Protein AF-0000000086649959 (afdb_homodimer)

InterPro domains:
  IPR006357 HAD-superfamily hydrolase, subfamily IIA [PF13344] (25-125)
  IPR006357 HAD-superfamily hydrolase, subfamily IIA [PIRSF000915] (4-299)
  IPR006357 HAD-superfamily hydrolase, subfamily IIA [TIGR01460] (25-270)
  IPR023214 HAD superfamily [G3DSA:3.40.50.1000] (24-292)
  IPR023214 HAD superfamily [G3DSA:3.40.50.1000] (90-221)
  IPR036412 HAD-like superfamily [SSF56784] (22-296)

Structure (mmCIF, N/CA/C/O backbone):
data_AF-0000000086649959-model_v1
#
loop_
_entity.id
_entity.type
_entity.pdbx_description
1 polymer 'Phosphoglycolate phosphatase'
#
loop_
_atom_site.group_PDB
_atom_site.id
_atom_site.type_symbol
_atom_site.label_atom_id
_atom_site.label_alt_id
_atom_site.label_comp_id
_atom_site.label_asym_id
_atom_site.label_entity_id
_atom_site.label_seq_id
_atom_site.pdbx_PDB_ins_code
_atom_site.Cartn_x
_atom_site.Cartn_y
_atom_site.Cartn_z
_atom_site.occupancy
_atom_site.B_iso_or_equiv
_atom_site.auth_seq_id
_atom_site.auth_comp_id
_atom_site.auth_asym_id
_atom_site.auth_atom_id
_atom_site.pdbx_PDB_model_num
ATOM 1 N N . MET A 1 1 ? -1.446 37.938 -13.5 1 48.41 1 MET A N 1
ATOM 2 C CA . MET A 1 1 ? -1.428 37.344 -12.172 1 48.41 1 MET A CA 1
ATOM 3 C C . MET A 1 1 ? -0.422 38.031 -11.273 1 48.41 1 MET A C 1
ATOM 5 O O . MET A 1 1 ? 0.655 38.438 -11.719 1 48.41 1 MET A O 1
ATOM 9 N N . PRO A 1 2 ? -0.946 38.562 -10.164 1 64.19 2 PRO A N 1
ATOM 10 C CA . PRO A 1 2 ? 0.058 39.344 -9.445 1 64.19 2 PRO A CA 1
ATOM 11 C C . PRO A 1 2 ? 1.347 38.562 -9.188 1 64.19 2 PRO A C 1
ATOM 13 O O . PRO A 1 2 ? 1.31 37.344 -9 1 64.19 2 PRO A O 1
ATOM 16 N N . GLU A 1 3 ? 2.41 39.094 -9.5 1 86.12 3 GLU A N 1
ATOM 17 C CA . GLU A 1 3 ? 3.762 38.562 -9.344 1 86.12 3 GLU A CA 1
ATOM 18 C C . GLU A 1 3 ? 4.086 38.281 -7.875 1 86.12 3 GLU A C 1
ATOM 20 O O . GLU A 1 3 ? 3.746 39.094 -7.004 1 86.12 3 GLU A O 1
ATOM 25 N N . THR A 1 4 ? 4.539 37.125 -7.531 1 95.19 4 THR A N 1
ATOM 26 C CA . THR A 1 4 ? 5 36.75 -6.191 1 95.19 4 THR A CA 1
ATOM 27 C C . THR A 1 4 ? 6.055 37.75 -5.707 1 95.19 4 THR A C 1
ATOM 29 O O . THR A 1 4 ? 6.984 38.094 -6.445 1 95.19 4 THR A O 1
ATOM 32 N N . LYS A 1 5 ? 5.918 38.312 -4.57 1 96.25 5 LYS A N 1
ATOM 33 C CA . LYS A 1 5 ? 6.875 39.25 -3.99 1 96.25 5 LYS A CA 1
ATOM 34 C C . LYS A 1 5 ? 7.906 38.531 -3.133 1 96.25 5 LYS A C 1
ATOM 36 O O . LYS A 1 5 ? 7.559 37.906 -2.133 1 96.25 5 LYS A O 1
ATOM 41 N N . ASP A 1 6 ? 9.094 38.625 -3.574 1 96.75 6 ASP A N 1
ATOM 42 C CA . ASP A 1 6 ? 10.203 38.188 -2.736 1 96.75 6 ASP A CA 1
ATOM 43 C C . ASP A 1 6 ? 10.531 39.25 -1.665 1 96.75 6 ASP A C 1
ATOM 45 O O . ASP A 1 6 ? 11.047 40.312 -1.973 1 96.75 6 ASP A O 1
ATOM 49 N N . LEU A 1 7 ? 10.289 38.844 -0.408 1 96.38 7 LEU A N 1
ATOM 50 C CA . LEU A 1 7 ? 10.359 39.844 0.659 1 96.38 7 LEU A CA 1
ATOM 51 C C . LEU A 1 7 ? 11.797 40.281 0.897 1 96.38 7 LEU A C 1
ATOM 53 O O . LEU A 1 7 ? 12.047 41.281 1.59 1 96.38 7 LEU A O 1
ATOM 57 N N . ARG A 1 8 ? 12.781 39.656 0.326 1 93.62 8 ARG A N 1
ATOM 58 C CA . ARG A 1 8 ? 14.18 40.062 0.401 1 93.62 8 ARG A CA 1
ATOM 59 C C . ARG A 1 8 ? 14.422 41.312 -0.436 1 93.62 8 ARG A C 1
ATOM 61 O O . ARG A 1 8 ? 15.391 42.031 -0.204 1 93.62 8 ARG A O 1
ATOM 68 N N . ASN A 1 9 ? 13.461 41.469 -1.362 1 94.06 9 ASN A N 1
ATOM 69 C CA . ASN A 1 9 ? 13.727 42.5 -2.387 1 94.06 9 ASN A CA 1
ATOM 70 C C . ASN A 1 9 ? 12.695 43.594 -2.355 1 94.06 9 ASN A C 1
ATOM 72 O O . ASN A 1 9 ? 12.453 44.25 -3.371 1 94.06 9 ASN A O 1
ATOM 76 N N . VAL A 1 10 ? 12.062 43.781 -1.342 1 93.5 10 VAL A N 1
ATOM 77 C CA . VAL A 1 10 ? 11.047 44.844 -1.274 1 93.5 10 VAL A CA 1
ATOM 78 C C . VAL A 1 10 ? 11.484 45.938 -0.296 1 93.5 10 VAL A C 1
ATOM 80 O O . VAL A 1 10 ? 12.352 45.688 0.55 1 93.5 10 VAL A O 1
ATOM 83 N N . ASN A 1 11 ? 10.945 47.125 -0.47 1 93.38 11 ASN A N 1
ATOM 84 C CA . ASN A 1 11 ? 11.312 48.219 0.406 1 93.38 11 ASN A CA 1
ATOM 85 C C . ASN A 1 11 ? 10.508 48.188 1.701 1 93.38 11 ASN A C 1
ATOM 87 O O . ASN A 1 11 ? 9.641 47.344 1.887 1 93.38 11 ASN A O 1
ATOM 91 N N . GLU A 1 12 ? 10.797 49.062 2.566 1 94.31 12 GLU A N 1
ATOM 92 C CA . GLU A 1 12 ? 10.195 49.094 3.896 1 94.31 12 GLU A CA 1
ATOM 93 C C . GLU A 1 12 ? 8.688 49.312 3.811 1 94.31 12 GLU A C 1
ATOM 95 O O . GLU A 1 12 ? 7.926 48.75 4.602 1 94.31 12 GLU A O 1
ATOM 100 N N . GLU A 1 13 ? 8.289 50.094 2.889 1 95.12 13 GLU A N 1
ATOM 101 C CA . GLU A 1 13 ? 6.867 50.375 2.717 1 95.12 13 GLU A CA 1
ATOM 102 C C . GLU A 1 13 ? 6.098 49.125 2.361 1 95.12 13 GLU A C 1
ATOM 104 O O . GLU A 1 13 ? 4.992 48.906 2.859 1 95.12 13 GLU A O 1
ATOM 109 N N . GLU A 1 14 ? 6.699 48.312 1.571 1 94.94 14 GLU A N 1
ATOM 110 C CA . GLU A 1 14 ? 6.074 47.062 1.162 1 94.94 14 GLU A CA 1
ATOM 111 C C . GLU A 1 14 ? 6.008 46.062 2.324 1 94.94 14 GLU A C 1
ATOM 113 O O . GLU A 1 14 ? 5.055 45.312 2.434 1 94.94 14 GLU A O 1
ATOM 118 N N . ILE A 1 15 ? 6.996 46.094 3.139 1 96.31 15 ILE A N 1
ATOM 119 C CA . ILE A 1 15 ? 7 45.219 4.312 1 96.31 15 ILE A CA 1
ATOM 120 C C . ILE A 1 15 ? 5.883 45.656 5.27 1 96.31 15 ILE A C 1
ATOM 122 O O . ILE A 1 15 ? 5.199 44.812 5.844 1 96.31 15 ILE A O 1
ATOM 126 N N . ARG A 1 16 ? 5.734 46.938 5.426 1 95.88 16 ARG A N 1
ATOM 127 C CA . ARG A 1 16 ? 4.656 47.438 6.273 1 95.88 16 ARG A CA 1
ATOM 128 C C . ARG A 1 16 ? 3.295 47.031 5.723 1 95.88 16 ARG A C 1
ATOM 130 O O . ARG A 1 16 ? 2.396 46.656 6.48 1 95.88 16 ARG A O 1
ATOM 137 N N . ARG A 1 17 ? 3.193 47.156 4.438 1 96.38 17 ARG A N 1
ATOM 138 C CA . ARG A 1 17 ? 1.955 46.75 3.791 1 96.38 17 ARG A CA 1
ATOM 139 C C . ARG A 1 17 ? 1.694 45.25 4.016 1 96.38 17 ARG A C 1
ATOM 141 O O . ARG A 1 17 ? 0.553 44.844 4.238 1 96.38 17 ARG A O 1
ATOM 148 N N . PHE A 1 18 ? 2.74 44.531 3.869 1 97.12 18 PHE A N 1
ATOM 149 C CA . PHE A 1 18 ? 2.668 43.094 4.141 1 97.12 18 PHE A CA 1
ATOM 150 C C . PHE A 1 18 ? 2.152 42.844 5.555 1 97.12 18 PHE A C 1
ATOM 152 O O . PHE A 1 18 ? 1.159 42.125 5.738 1 97.12 18 PHE A O 1
ATOM 159 N N . LEU A 1 19 ? 2.709 43.438 6.5 1 97.44 19 LEU A N 1
ATOM 160 C CA . LEU A 1 19 ? 2.357 43.219 7.898 1 97.44 19 LEU A CA 1
ATOM 161 C C . LEU A 1 19 ? 0.923 43.688 8.172 1 97.44 19 LEU A C 1
ATOM 163 O O . LEU A 1 19 ? 0.234 43.062 9 1 97.44 19 LEU A O 1
ATOM 167 N N . ASP A 1 20 ? 0.51 44.656 7.422 1 97.38 20 ASP A N 1
ATOM 168 C CA . ASP A 1 20 ? -0.813 45.219 7.656 1 97.38 20 ASP A CA 1
ATOM 169 C C . ASP A 1 20 ? -1.894 44.406 6.934 1 97.38 20 ASP A C 1
ATOM 171 O O . ASP A 1 20 ? -3.084 44.594 7.195 1 97.38 20 ASP A O 1
ATOM 175 N N . SER A 1 21 ? -1.476 43.531 6.16 1 97.69 21 SER A N 1
ATOM 176 C CA . SER A 1 21 ? -2.42 42.906 5.234 1 97.69 21 SER A CA 1
ATOM 177 C C . SER A 1 21 ? -3.096 41.688 5.852 1 97.69 21 SER A C 1
ATOM 179 O O . SER A 1 21 ? -4.051 41.156 5.289 1 97.69 21 SER A O 1
ATOM 181 N N . PHE A 1 22 ? -2.713 41.25 7.016 1 98.31 22 PHE A N 1
ATOM 182 C CA . PHE A 1 22 ? -3.33 40.094 7.629 1 98.31 22 PHE A CA 1
ATOM 183 C C . PHE A 1 22 ? -3.398 40.25 9.141 1 98.31 22 PHE A C 1
ATOM 185 O O . PHE A 1 22 ? -2.627 41 9.727 1 98.31 22 PHE A O 1
ATOM 192 N N . ASP A 1 23 ? -4.309 39.438 9.773 1 98.38 23 ASP A N 1
ATOM 193 C CA . ASP A 1 23 ? -4.48 39.438 11.227 1 98.38 23 ASP A CA 1
ATOM 194 C C . ASP A 1 23 ? -4.215 38.031 11.797 1 98.38 23 ASP A C 1
ATOM 196 O O . ASP A 1 23 ? -3.861 37.906 12.969 1 98.38 23 ASP A O 1
ATOM 200 N N . ILE A 1 24 ? -4.414 37 11 1 98.56 24 ILE A N 1
ATOM 201 C CA . ILE A 1 24 ? -4.246 35.625 11.391 1 98.56 24 ILE A CA 1
ATOM 202 C C . ILE A 1 24 ? -3.139 34.969 10.555 1 98.56 24 ILE A C 1
ATOM 204 O O . ILE A 1 24 ? -3.072 35.188 9.344 1 98.56 24 ILE A O 1
ATOM 208 N N . VAL A 1 25 ? -2.23 34.312 11.211 1 98.75 25 VAL A N 1
ATOM 209 C CA . VAL A 1 25 ? -1.172 33.562 10.555 1 98.75 25 VAL A CA 1
ATOM 210 C C . VAL A 1 25 ? -1.365 32.062 10.812 1 98.75 25 VAL A C 1
ATOM 212 O O . VAL A 1 25 ? -1.468 31.641 11.961 1 98.75 25 VAL A O 1
ATOM 215 N N . LEU A 1 26 ? -1.526 31.297 9.766 1 98.75 26 LEU A N 1
ATOM 216 C CA . LEU A 1 26 ? -1.537 29.844 9.805 1 98.75 26 LEU A CA 1
ATOM 217 C C . LEU A 1 26 ? -0.271 29.281 9.18 1 98.75 26 LEU A C 1
ATOM 219 O O . LEU A 1 26 ? 0.019 29.531 8.008 1 98.75 26 LEU A O 1
ATOM 223 N N . SER A 1 27 ? 0.429 28.547 9.938 1 98.38 27 SER A N 1
ATOM 224 C CA . SER A 1 27 ? 1.716 28.047 9.453 1 98.38 27 SER A CA 1
ATOM 225 C C . SER A 1 27 ? 1.76 26.531 9.461 1 98.38 27 SER A C 1
ATOM 227 O O . SER A 1 27 ? 1.365 25.891 10.445 1 98.38 27 SER A O 1
ATOM 229 N N . ASP A 1 28 ? 2.242 26 8.375 1 97 28 ASP A N 1
ATOM 230 C CA . ASP A 1 28 ? 2.734 24.625 8.422 1 97 28 ASP A CA 1
ATOM 231 C C . ASP A 1 28 ? 3.92 24.5 9.375 1 97 28 ASP A C 1
ATOM 233 O O . ASP A 1 28 ? 4.48 25.5 9.82 1 97 28 ASP A O 1
ATOM 237 N N . CYS A 1 29 ? 4.246 23.25 9.727 1 94.56 29 CYS A N 1
ATOM 238 C CA . CYS A 1 29 ? 5.344 23.031 10.656 1 94.56 29 CYS A CA 1
ATOM 239 C C . CYS A 1 29 ? 6.535 22.391 9.953 1 94.56 29 CYS A C 1
ATOM 241 O O . CYS A 1 29 ? 7.586 23.016 9.805 1 94.56 29 CYS A O 1
ATOM 243 N N . ASP A 1 30 ? 6.348 21.203 9.469 1 90.31 30 ASP A N 1
ATOM 244 C CA . ASP A 1 30 ? 7.43 20.453 8.836 1 90.31 30 ASP A CA 1
ATOM 245 C C . ASP A 1 30 ? 7.855 21.094 7.523 1 90.31 30 ASP A C 1
ATOM 247 O O . ASP A 1 30 ? 7.039 21.281 6.617 1 90.31 30 ASP A O 1
ATOM 251 N N . GLY A 1 31 ? 9.117 21.5 7.488 1 90.12 31 GLY A N 1
ATOM 252 C CA . GLY A 1 31 ? 9.633 22.156 6.301 1 90.12 31 GLY A CA 1
ATOM 253 C C . GLY A 1 31 ? 9.562 23.672 6.375 1 90.12 31 GLY A C 1
ATOM 254 O O . GLY A 1 31 ? 10.125 24.375 5.527 1 90.12 31 GLY A O 1
ATOM 255 N N . VAL A 1 32 ? 8.891 24.141 7.43 1 94.38 32 VAL A N 1
ATOM 256 C CA . VAL A 1 32 ? 8.766 25.578 7.625 1 94.38 32 VAL A CA 1
ATOM 257 C C . VAL A 1 32 ? 9.453 26 8.922 1 94.38 32 VAL A C 1
ATOM 259 O O . VAL A 1 32 ? 10.289 26.906 8.93 1 94.38 32 VAL A O 1
ATOM 262 N N . LEU A 1 33 ? 9.172 25.234 9.953 1 94.31 33 LEU A N 1
ATOM 263 C CA . LEU A 1 33 ? 9.695 25.562 11.273 1 94.31 33 LEU A CA 1
ATOM 264 C C . LEU A 1 33 ? 10.828 24.609 11.656 1 94.31 33 LEU A C 1
ATOM 266 O O . LEU A 1 33 ? 11.758 25 12.375 1 94.31 33 LEU A O 1
ATOM 270 N N . TRP A 1 34 ? 10.688 23.406 11.211 1 89.12 34 TRP A N 1
ATOM 271 C CA . TRP A 1 34 ? 11.695 22.391 11.508 1 89.12 34 TRP A CA 1
ATOM 272 C C . TRP A 1 34 ? 11.695 21.297 10.438 1 89.12 34 TRP A C 1
ATOM 274 O O . TRP A 1 34 ? 10.773 21.219 9.625 1 89.12 34 TRP A O 1
ATOM 284 N N . HIS A 1 35 ? 12.82 20.609 10.445 1 81.5 35 HIS A N 1
ATOM 285 C CA . HIS A 1 35 ? 12.906 19.312 9.789 1 81.5 35 HIS A CA 1
ATOM 286 C C . HIS A 1 35 ? 12.875 18.172 10.805 1 81.5 35 HIS A C 1
ATOM 288 O O . HIS A 1 35 ? 13.789 18.031 11.617 1 81.5 35 HIS A O 1
ATOM 294 N N . ILE A 1 36 ? 11.828 17.297 10.758 1 70.44 36 ILE A N 1
ATOM 295 C CA . ILE A 1 36 ? 11.547 16.172 11.625 1 70.44 36 ILE A CA 1
ATOM 296 C C . ILE A 1 36 ? 12.312 16.312 12.938 1 70.44 36 ILE A C 1
ATOM 298 O O . ILE A 1 36 ? 11.719 16.375 14.008 1 70.44 36 ILE A O 1
ATOM 302 N N . ASP A 1 37 ? 13.75 16.531 12.93 1 69.06 37 ASP A N 1
ATOM 303 C CA . ASP A 1 37 ? 14.469 16.438 14.195 1 69.06 37 ASP A CA 1
ATOM 304 C C . ASP A 1 37 ? 15.25 17.719 14.477 1 69.06 37 ASP A C 1
ATOM 306 O O . ASP A 1 37 ? 15.898 17.844 15.523 1 69.06 37 ASP A O 1
ATOM 310 N N . SER A 1 38 ? 15.117 18.703 13.578 1 79.44 38 SER A N 1
ATOM 311 C CA . SER A 1 38 ? 15.945 19.875 13.773 1 79.44 38 SER A CA 1
ATOM 312 C C . SER A 1 38 ? 15.18 21.156 13.453 1 79.44 38 SER A C 1
ATOM 314 O O . SER A 1 38 ? 14.469 21.234 12.445 1 79.44 38 SER A O 1
ATOM 316 N N . PRO A 1 39 ? 15.422 22.094 14.195 1 86.75 39 PRO A N 1
ATOM 317 C CA . PRO A 1 39 ? 14.766 23.375 13.914 1 86.75 39 PRO A CA 1
ATOM 318 C C . PRO A 1 39 ? 15.344 24.078 12.688 1 86.75 39 PRO A C 1
ATOM 320 O O . PRO A 1 39 ? 16.516 23.891 12.367 1 86.75 39 PRO A O 1
ATOM 323 N N . ILE A 1 40 ? 14.547 24.703 11.969 1 90.25 40 ILE A N 1
ATOM 324 C CA . ILE A 1 40 ? 15 25.609 10.906 1 90.25 40 ILE A CA 1
ATOM 325 C C . ILE A 1 40 ? 15.352 26.969 11.5 1 90.25 40 ILE A C 1
ATOM 327 O O . ILE A 1 40 ? 14.539 27.578 12.203 1 90.25 40 ILE A O 1
ATOM 331 N N . GLU A 1 41 ? 16.469 27.438 11.164 1 92.5 41 GLU A N 1
ATOM 332 C CA . GLU A 1 41 ? 17.047 28.609 11.82 1 92.5 41 GLU A CA 1
ATOM 333 C C . GLU A 1 41 ? 16.109 29.812 11.758 1 92.5 41 GLU A C 1
ATOM 335 O O . GLU A 1 41 ? 15.617 30.156 10.68 1 92.5 41 GLU A O 1
ATOM 340 N N . ASN A 1 42 ? 15.734 30.391 12.93 1 94.94 42 ASN A N 1
ATOM 341 C CA . ASN A 1 42 ? 15.047 31.656 13.133 1 94.94 42 ASN A CA 1
ATOM 342 C C . ASN A 1 42 ? 13.586 31.578 12.695 1 94.94 42 ASN A C 1
ATOM 344 O O . ASN A 1 42 ? 12.883 32.594 12.664 1 94.94 42 ASN A O 1
ATOM 348 N N . SER A 1 43 ? 13.102 30.422 12.352 1 96.12 43 SER A N 1
ATOM 349 C CA . SER A 1 43 ? 11.742 30.297 11.844 1 96.12 43 SER A CA 1
ATOM 350 C C . SER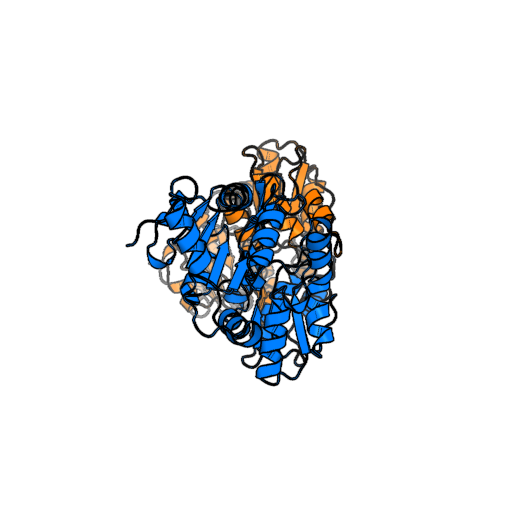 A 1 43 ? 10.711 30.484 12.953 1 96.12 43 SER A C 1
ATOM 352 O O . SER A 1 43 ? 9.742 31.219 12.797 1 96.12 43 SER A O 1
ATOM 354 N N . ILE A 1 44 ? 10.961 29.844 14.078 1 96.38 44 ILE A N 1
ATOM 355 C CA . ILE A 1 44 ? 10.039 29.969 15.195 1 96.38 44 ILE A CA 1
ATOM 356 C C . ILE A 1 44 ? 10.125 31.391 15.766 1 96.38 44 ILE A C 1
ATOM 358 O O . ILE A 1 44 ? 9.102 31.984 16.125 1 96.38 44 ILE A O 1
ATOM 362 N N . GLU A 1 45 ? 11.312 31.938 15.766 1 95.5 45 GLU A N 1
ATOM 363 C CA . GLU A 1 45 ? 11.516 33.312 16.203 1 95.5 45 GLU A CA 1
ATOM 364 C C . GLU A 1 45 ? 10.75 34.281 15.305 1 95.5 45 GLU A C 1
ATOM 366 O O . GLU A 1 45 ? 10.227 35.281 15.781 1 95.5 45 GLU A O 1
ATOM 371 N N . ALA A 1 46 ? 10.75 34 14.078 1 96.94 46 ALA A N 1
ATOM 372 C CA . ALA A 1 46 ? 10 34.812 13.141 1 96.94 46 ALA A CA 1
ATOM 373 C C . ALA A 1 46 ? 8.508 34.812 13.461 1 96.94 46 ALA A C 1
ATOM 375 O O . ALA A 1 46 ? 7.848 35.844 13.414 1 96.94 46 ALA A O 1
ATOM 376 N N . LEU A 1 47 ? 7.934 33.656 13.797 1 97.06 47 LEU A N 1
ATOM 377 C CA . LEU A 1 47 ? 6.535 33.562 14.203 1 97.06 47 LEU A CA 1
ATOM 378 C C . LEU A 1 47 ? 6.285 34.344 15.492 1 97.06 47 LEU A C 1
ATOM 380 O O . LEU A 1 47 ? 5.254 35 15.633 1 97.06 47 LEU A O 1
ATOM 384 N N . THR A 1 48 ? 7.25 34.188 16.344 1 96.06 48 THR A N 1
ATOM 385 C CA . THR A 1 48 ? 7.152 34.906 17.625 1 96.06 48 THR A CA 1
ATOM 386 C C . THR A 1 48 ? 7.109 36.438 17.391 1 96.06 48 THR A C 1
ATOM 388 O O . THR A 1 48 ? 6.352 37.125 18.047 1 96.06 48 THR A O 1
ATOM 391 N N . LYS A 1 49 ? 7.953 36.844 16.531 1 95.94 49 LYS A N 1
ATOM 392 C CA . LYS A 1 49 ? 7.969 38.25 16.172 1 95.94 49 LYS A CA 1
ATOM 393 C C . LYS A 1 49 ? 6.621 38.688 15.609 1 95.94 49 LYS A C 1
ATOM 395 O O . LYS A 1 49 ? 6.113 39.75 15.961 1 95.94 49 LYS A O 1
ATOM 400 N N . LEU A 1 50 ? 6.016 37.906 14.75 1 96.88 50 LEU A N 1
ATOM 401 C CA . LEU A 1 50 ? 4.695 38.219 14.211 1 96.88 50 LEU A CA 1
ATOM 402 C C . LEU A 1 50 ? 3.656 38.281 15.328 1 96.88 50 LEU A C 1
ATOM 404 O O . LEU A 1 50 ? 2.777 39.125 15.32 1 96.88 50 LEU A O 1
ATOM 408 N N . GLN A 1 51 ? 3.787 37.312 16.203 1 95.62 51 GLN A N 1
ATOM 409 C CA . GLN A 1 51 ? 2.902 37.312 17.359 1 95.62 51 GLN A CA 1
ATOM 410 C C . GLN A 1 51 ? 3.031 38.625 18.141 1 95.62 51 GLN A C 1
ATOM 412 O O . GLN A 1 51 ? 2.033 39.188 18.609 1 95.62 51 GLN A O 1
ATOM 417 N N . SER A 1 52 ? 4.234 39.125 18.328 1 94.25 52 SER A N 1
ATOM 418 C CA . SER A 1 52 ? 4.488 40.344 19.062 1 94.25 52 SER A CA 1
ATOM 419 C C . SER A 1 52 ? 3.879 41.562 18.344 1 94.25 52 SER A C 1
ATOM 421 O O . SER A 1 52 ? 3.631 42.594 18.969 1 94.25 52 SER A O 1
ATOM 423 N N . PHE A 1 53 ? 3.656 41.438 17.078 1 95.62 53 PHE A N 1
ATOM 424 C CA . PHE A 1 53 ? 3.014 42.5 16.312 1 95.62 53 PHE A CA 1
ATOM 425 C C . PHE A 1 53 ? 1.497 42.406 16.391 1 95.62 53 PHE A C 1
ATOM 427 O O . PHE A 1 53 ? 0.776 43.094 15.688 1 95.62 53 PHE A O 1
ATOM 434 N N . GLY A 1 54 ? 1.036 41.438 17.188 1 95.69 54 GLY A N 1
ATOM 435 C CA . GLY A 1 54 ? -0.392 41.312 17.438 1 95.69 54 GLY A CA 1
ATOM 436 C C . GLY A 1 54 ? -1.08 40.312 16.547 1 95.69 54 GLY A C 1
ATOM 437 O O . GLY A 1 54 ? -2.309 40.188 16.562 1 95.69 54 GLY A O 1
ATOM 438 N N . LYS A 1 55 ? -0.361 39.562 15.75 1 97.56 55 LYS A N 1
ATOM 439 C CA . LYS A 1 55 ? -0.968 38.562 14.875 1 97.56 55 LYS A CA 1
ATOM 440 C C . LYS A 1 55 ? -1.395 37.344 15.672 1 97.56 55 LYS A C 1
ATOM 442 O O . LYS A 1 55 ? -0.692 36.906 16.594 1 97.56 55 LYS A O 1
ATOM 447 N N . LYS A 1 56 ? -2.521 36.781 15.375 1 97.5 56 LYS A N 1
ATOM 448 C CA . LYS A 1 56 ? -2.938 35.469 15.922 1 97.5 56 LYS A CA 1
ATOM 449 C C . LYS A 1 56 ? -2.271 34.312 15.18 1 97.5 56 LYS A C 1
ATOM 451 O O . LYS A 1 56 ? -2.428 34.188 13.961 1 97.5 56 LYS A O 1
ATOM 456 N N . ILE A 1 57 ? -1.575 33.469 15.945 1 98 57 ILE A N 1
ATOM 457 C CA . ILE A 1 57 ? -0.764 32.438 15.32 1 98 57 ILE A CA 1
ATOM 458 C C . ILE A 1 57 ? -1.43 31.078 15.523 1 98 57 ILE A C 1
ATOM 460 O O . ILE A 1 57 ? -1.814 30.719 16.641 1 98 57 ILE A O 1
ATOM 464 N N . PHE A 1 58 ? -1.6 30.297 14.453 1 98.38 58 PHE A N 1
ATOM 465 C CA . PHE A 1 58 ? -2.037 28.906 14.477 1 98.38 58 PHE A CA 1
ATOM 466 C C . PHE A 1 58 ? -1.076 28.016 13.695 1 98.38 58 PHE A C 1
ATOM 468 O O . PHE A 1 58 ? -0.5 28.453 12.695 1 98.38 58 PHE A O 1
ATOM 475 N N . LEU A 1 59 ? -0.867 26.844 14.172 1 98.06 59 LEU A N 1
ATOM 476 C CA . LEU A 1 59 ? -0.077 25.844 13.477 1 98.06 59 LEU A CA 1
ATOM 477 C C . LEU A 1 59 ? -0.979 24.797 12.836 1 98.06 59 LEU A C 1
ATOM 479 O O . LEU A 1 59 ? -1.841 24.219 13.508 1 98.06 59 LEU A O 1
ATOM 483 N N . VAL A 1 60 ? -0.823 24.578 11.57 1 98.12 60 VAL A N 1
ATOM 484 C CA . VAL A 1 60 ? -1.622 23.609 10.82 1 98.12 60 VAL A CA 1
ATOM 485 C C . VAL A 1 60 ? -0.71 22.562 10.188 1 98.12 60 VAL A C 1
ATOM 487 O O . VAL A 1 60 ? 0.005 22.844 9.227 1 98.12 60 VAL A O 1
ATOM 490 N N . THR A 1 61 ? -0.738 21.406 10.688 1 96.06 61 THR A N 1
ATOM 491 C CA . THR A 1 61 ? 0.189 20.391 10.203 1 96.06 61 THR A CA 1
ATOM 492 C C . THR A 1 61 ? -0.543 19.078 9.922 1 96.06 61 THR A C 1
ATOM 494 O O . THR A 1 61 ? -1.464 18.703 10.656 1 96.06 61 THR A O 1
ATOM 497 N N . ASN A 1 62 ? -0.18 18.391 8.844 1 94.94 62 ASN A N 1
ATOM 498 C CA . ASN A 1 62 ? -0.679 17.047 8.555 1 94.94 62 ASN A CA 1
ATOM 499 C C . ASN A 1 62 ? -0.038 16 9.461 1 94.94 62 ASN A C 1
ATOM 501 O O . ASN A 1 62 ? -0.494 14.852 9.508 1 94.94 62 ASN A O 1
ATOM 505 N N . ASN A 1 63 ? 0.997 16.406 10.172 1 92.56 63 ASN A N 1
ATOM 506 C CA . ASN A 1 63 ? 1.722 15.477 11.031 1 92.56 63 ASN A CA 1
ATOM 507 C C . ASN A 1 63 ? 1.062 15.352 12.406 1 92.56 63 ASN A C 1
ATOM 509 O O . ASN A 1 63 ? 1.166 16.25 13.234 1 92.56 63 ASN A O 1
ATOM 513 N N . ALA A 1 64 ? 0.466 14.211 12.602 1 91.69 64 ALA A N 1
ATOM 514 C CA . ALA A 1 64 ? -0.213 13.977 13.875 1 91.69 64 ALA A CA 1
ATOM 515 C C . ALA A 1 64 ? 0.501 12.906 14.688 1 91.69 64 ALA A C 1
ATOM 517 O O . ALA A 1 64 ? -0.088 12.312 15.594 1 91.69 64 ALA A O 1
ATOM 518 N N . THR A 1 65 ? 1.743 12.602 14.359 1 88.81 65 THR A N 1
ATOM 519 C CA . THR A 1 65 ? 2.441 11.461 14.953 1 88.81 65 THR A CA 1
ATOM 520 C C . THR A 1 65 ? 2.891 11.789 16.375 1 88.81 65 THR A C 1
ATOM 522 O O . THR A 1 65 ? 2.945 10.898 17.234 1 88.81 65 THR A O 1
ATOM 525 N N . ALA A 1 66 ? 3.225 13.023 16.703 1 84.94 66 ALA A N 1
ATOM 526 C CA . ALA A 1 66 ? 3.762 13.391 18 1 84.94 66 ALA A CA 1
ATOM 527 C C . ALA A 1 66 ? 2.656 13.891 18.938 1 84.94 66 ALA A C 1
ATOM 529 O O . ALA A 1 66 ? 2.789 13.828 20.156 1 84.94 66 ALA A O 1
ATOM 530 N N . GLY A 1 67 ? 1.536 14.375 18.391 1 87.06 67 GLY A N 1
ATOM 531 C CA . GLY A 1 67 ? 0.482 14.977 19.188 1 87.06 67 GLY A CA 1
ATOM 532 C C . GLY A 1 67 ? 0.684 16.469 19.438 1 87.06 67 GLY A C 1
ATOM 533 O O . GLY A 1 67 ? 1.79 16.984 19.266 1 87.06 67 GLY A O 1
ATOM 534 N N . THR A 1 68 ? -0.251 17.125 19.969 1 93.25 68 THR A N 1
ATOM 535 C CA . THR A 1 68 ? -0.264 18.578 20.078 1 93.25 68 THR A CA 1
ATOM 536 C C . THR A 1 68 ? 0.6 19.031 21.25 1 93.25 68 THR A C 1
ATOM 538 O O . THR A 1 68 ? 1.268 20.062 21.172 1 93.25 68 THR A O 1
ATOM 541 N N . ARG A 1 69 ? 0.609 18.281 22.297 1 92.12 69 ARG A N 1
ATOM 542 C CA . ARG A 1 69 ? 1.396 18.641 23.469 1 92.12 69 ARG A CA 1
ATOM 543 C C . ARG A 1 69 ? 2.883 18.703 23.125 1 92.12 69 ARG A C 1
ATOM 545 O O . ARG A 1 69 ? 3.568 19.672 23.5 1 92.12 69 ARG A O 1
ATOM 552 N N . LYS A 1 70 ? 3.355 17.719 22.469 1 91.19 70 LYS A N 1
ATOM 553 C CA . LYS A 1 70 ? 4.766 17.672 22.094 1 91.19 70 LYS A CA 1
ATOM 554 C C . LYS A 1 70 ? 5.117 18.812 21.141 1 91.19 70 LYS A C 1
ATOM 556 O O . LYS A 1 70 ? 6.219 19.359 21.203 1 91.19 70 LYS A O 1
ATOM 561 N N . ILE A 1 71 ? 4.215 19.141 20.328 1 92.94 71 ILE A N 1
ATOM 562 C CA . ILE A 1 71 ? 4.43 20.25 19.391 1 92.94 71 ILE A CA 1
ATOM 563 C C . ILE A 1 71 ? 4.527 21.562 20.156 1 92.94 71 ILE A C 1
ATOM 565 O O . ILE A 1 71 ? 5.43 22.359 19.906 1 92.94 71 ILE A O 1
ATOM 569 N N . CYS A 1 72 ? 3.674 21.75 21.125 1 95.56 72 CYS A N 1
ATOM 570 C CA . CYS A 1 72 ? 3.697 22.953 21.953 1 95.56 72 CYS A CA 1
ATOM 571 C C . CYS A 1 72 ? 5.004 23.047 22.734 1 95.56 72 CYS A C 1
ATOM 573 O O . CYS A 1 72 ? 5.578 24.125 22.859 1 95.56 72 CYS A O 1
ATOM 575 N N . GLU A 1 73 ? 5.434 21.938 23.203 1 94.12 73 GLU A N 1
ATOM 576 C CA . GLU A 1 73 ? 6.695 21.906 23.938 1 94.12 73 GLU A CA 1
ATOM 577 C C . GLU A 1 73 ? 7.863 22.328 23.047 1 94.12 73 GLU A C 1
ATOM 579 O O . GLU A 1 73 ? 8.727 23.094 23.469 1 94.12 73 GLU A O 1
ATOM 584 N N . ARG A 1 74 ? 7.824 21.844 21.906 1 91.25 74 ARG A N 1
ATOM 585 C CA . ARG A 1 74 ? 8.875 22.172 20.953 1 91.25 74 ARG A CA 1
ATOM 586 C C . ARG A 1 74 ? 8.859 23.672 20.625 1 91.25 74 ARG A C 1
ATOM 588 O O . ARG A 1 74 ? 9.914 24.297 20.531 1 91.25 74 ARG A O 1
ATOM 595 N N . LEU A 1 75 ? 7.691 24.188 20.453 1 94.12 75 LEU A N 1
ATOM 596 C CA . LEU A 1 75 ? 7.539 25.609 20.172 1 94.12 75 LEU A CA 1
ATOM 597 C C . LEU A 1 75 ? 8.031 26.453 21.328 1 94.12 75 LEU A C 1
ATOM 599 O O . LEU A 1 75 ? 8.758 27.438 21.141 1 94.12 75 LEU A O 1
ATOM 603 N N . LEU A 1 76 ? 7.734 25.984 22.469 1 92.69 76 LEU A N 1
ATOM 604 C CA . LEU A 1 76 ? 8.07 26.719 23.688 1 92.69 76 LEU A CA 1
ATOM 605 C C . LEU A 1 76 ? 9.586 26.781 23.891 1 92.69 76 LEU A C 1
ATOM 607 O O . LEU A 1 76 ? 10.141 27.828 24.219 1 92.69 76 LEU A O 1
ATOM 611 N N . VAL A 1 77 ? 10.234 25.688 23.688 1 89.69 77 VAL A N 1
ATOM 612 C CA . VAL A 1 77 ? 11.68 25.594 23.859 1 89.69 77 VAL A CA 1
ATOM 613 C C . VAL A 1 77 ? 12.383 26.562 22.906 1 89.69 77 VAL A C 1
ATOM 615 O O . VAL A 1 77 ? 13.453 27.078 23.234 1 89.69 77 VAL A O 1
ATOM 618 N N . ASN A 1 78 ? 11.664 26.891 21.859 1 84.94 78 ASN A N 1
ATOM 619 C CA . ASN A 1 78 ? 12.258 27.781 20.875 1 84.94 78 ASN A CA 1
ATOM 620 C C . ASN A 1 78 ? 11.68 29.188 20.953 1 84.94 78 ASN A C 1
ATOM 622 O O . ASN A 1 78 ? 11.859 30 20.047 1 84.94 78 ASN A O 1
ATOM 626 N N . GLY A 1 79 ? 10.805 29.422 21.984 1 86.31 79 GLY A N 1
ATOM 627 C CA . GLY A 1 79 ? 10.453 30.781 22.344 1 86.31 79 GLY A CA 1
ATOM 628 C C . GLY A 1 79 ? 9.047 31.172 21.938 1 86.31 79 GLY A C 1
ATOM 629 O O . GLY A 1 79 ? 8.648 32.312 22.078 1 86.31 79 GLY A O 1
ATOM 630 N N . LEU A 1 80 ? 8.328 30.203 21.391 1 93.12 80 LEU A N 1
ATOM 631 C CA . LEU A 1 80 ? 6.949 30.516 21.016 1 93.12 80 LEU A CA 1
ATOM 632 C C . LEU A 1 80 ? 5.969 29.797 21.938 1 93.12 80 LEU A C 1
ATOM 634 O O . LEU A 1 80 ? 5.895 28.578 21.953 1 93.12 80 LEU A O 1
ATOM 638 N N . GLU A 1 81 ? 5.277 30.594 22.672 1 93.5 81 GLU A N 1
ATOM 639 C CA . GLU A 1 81 ? 4.215 30.016 23.484 1 93.5 81 GLU A CA 1
ATOM 640 C C . GLU A 1 81 ? 2.939 29.812 22.672 1 93.5 81 GLU A C 1
ATOM 642 O O . GLU A 1 81 ? 2.459 30.734 22.016 1 93.5 81 GLU A O 1
ATOM 647 N N . ALA A 1 82 ? 2.475 28.609 22.609 1 94.19 82 ALA A N 1
ATOM 648 C CA . ALA A 1 82 ? 1.239 28.266 21.922 1 94.19 82 ALA A CA 1
ATOM 649 C C . ALA A 1 82 ? 0.393 27.297 22.734 1 94.19 82 ALA A C 1
ATOM 651 O O . ALA A 1 82 ? 0.925 26.375 23.375 1 94.19 82 ALA A O 1
ATOM 652 N N . LYS A 1 83 ? -0.864 27.578 22.766 1 95.38 83 LYS A N 1
ATOM 653 C CA . LYS A 1 83 ? -1.798 26.641 23.375 1 95.38 83 LYS A CA 1
ATOM 654 C C . LYS A 1 83 ? -2.078 25.469 22.453 1 95.38 83 LYS A C 1
ATOM 656 O O . LYS A 1 83 ? -1.946 25.594 21.234 1 95.38 83 LYS A O 1
ATOM 661 N N . GLU A 1 84 ? -2.48 24.359 23.047 1 95.25 84 GLU A N 1
ATOM 662 C CA . GLU A 1 84 ? -2.775 23.156 22.266 1 95.25 84 GLU A CA 1
ATOM 663 C C . GLU A 1 84 ? -3.869 23.438 21.234 1 95.25 84 GLU A C 1
ATOM 665 O O . GLU A 1 84 ? -3.859 22.859 20.156 1 95.25 84 GLU A O 1
ATOM 670 N N . GLU A 1 85 ? -4.75 24.344 21.594 1 95.12 85 GLU A N 1
ATOM 671 C CA . GLU A 1 85 ? -5.852 24.672 20.688 1 95.12 85 GLU A CA 1
ATOM 672 C C . GLU A 1 85 ? -5.34 25.344 19.422 1 95.12 85 GLU A C 1
ATOM 674 O O . GLU A 1 85 ? -5.992 25.297 18.375 1 95.12 85 GLU A O 1
ATOM 679 N N . GLN A 1 86 ? -4.203 25.969 19.516 1 97 86 GLN A N 1
ATOM 680 C CA . GLN A 1 86 ? -3.641 26.688 18.375 1 97 86 GLN A CA 1
ATOM 681 C C . GLN A 1 86 ? -2.898 25.75 17.438 1 97 86 GLN A C 1
ATOM 683 O O . GLN A 1 86 ? -2.459 26.156 16.359 1 97 86 GLN A O 1
ATOM 688 N N . VAL A 1 87 ? -2.783 24.469 17.859 1 97.62 87 VAL A N 1
ATOM 689 C CA . VAL A 1 87 ? -2.18 23.438 17 1 97.62 87 VAL A CA 1
ATOM 690 C C . VAL A 1 87 ? -3.273 22.578 16.375 1 97.62 87 VAL A C 1
ATOM 692 O O . VAL A 1 87 ? -4.004 21.891 17.078 1 97.62 87 VAL A O 1
ATOM 695 N N . ILE A 1 88 ? -3.346 22.672 15.102 1 98.06 88 ILE A N 1
ATOM 696 C CA . ILE A 1 88 ? -4.395 22 14.352 1 98.06 88 ILE A CA 1
ATOM 697 C C . ILE A 1 88 ? -3.803 20.812 13.602 1 98.06 88 ILE A C 1
ATOM 699 O O . ILE A 1 88 ? -2.957 20.984 12.719 1 98.06 88 ILE A O 1
ATOM 703 N N . ILE A 1 89 ? -4.254 19.625 13.977 1 97.81 89 ILE A N 1
ATOM 704 C CA . ILE A 1 89 ? -3.812 18.375 13.352 1 97.81 89 ILE A CA 1
ATOM 705 C C . ILE A 1 89 ? -5.027 17.594 12.859 1 97.81 89 ILE A C 1
ATOM 707 O O . ILE A 1 89 ? -6.152 17.828 13.305 1 97.81 89 ILE A O 1
ATOM 711 N N . PRO A 1 90 ? -4.836 16.625 12 1 98 90 PRO A N 1
ATOM 712 C CA . PRO A 1 90 ? -5.949 15.914 11.375 1 98 90 PRO A CA 1
ATOM 713 C C . PRO A 1 90 ? -6.863 15.234 12.391 1 98 90 PRO A C 1
ATOM 715 O O . PRO A 1 90 ? -8.086 15.211 12.211 1 98 90 PRO A O 1
ATOM 718 N N . SER A 1 91 ? -6.332 14.68 13.438 1 98.31 91 SER A N 1
ATOM 719 C CA . SER A 1 91 ? -7.145 13.945 14.406 1 98.31 91 SER A CA 1
ATOM 720 C C . SER A 1 91 ? -8.148 14.867 15.094 1 98.31 91 SER A C 1
ATOM 722 O O . SER A 1 91 ? -9.273 14.461 15.383 1 98.31 91 SER A O 1
ATOM 724 N N . LYS A 1 92 ? -7.781 16.125 15.344 1 98.19 92 LYS A N 1
ATOM 725 C CA . LYS A 1 92 ? -8.703 17.094 15.922 1 98.19 92 LYS A CA 1
ATOM 726 C C . LYS A 1 92 ? -9.836 17.438 14.953 1 98.19 92 LYS A C 1
ATOM 728 O O . LYS A 1 92 ? -10.992 17.547 15.359 1 98.19 92 LYS A O 1
ATOM 733 N N . VAL A 1 93 ? -9.469 17.578 13.719 1 98.69 93 VAL A N 1
ATOM 734 C CA . VAL A 1 93 ? -10.445 17.906 12.688 1 98.69 93 VAL A CA 1
ATOM 735 C C . VAL A 1 93 ? -11.43 16.75 12.523 1 98.69 93 VAL A C 1
ATOM 737 O O . VAL A 1 93 ? -12.641 16.969 12.406 1 98.69 93 VAL A O 1
ATOM 740 N N . ILE A 1 94 ? -10.953 15.539 12.57 1 98.81 94 ILE A N 1
ATOM 741 C CA . ILE A 1 94 ? -11.797 14.359 12.445 1 98.81 94 ILE A CA 1
ATOM 742 C C . ILE A 1 94 ? -12.734 14.266 13.648 1 98.81 94 ILE A C 1
ATOM 744 O O . ILE A 1 94 ? -13.93 13.992 13.492 1 98.81 94 ILE A O 1
ATOM 748 N N . ALA A 1 95 ? -12.195 14.492 14.828 1 98.56 95 ALA A N 1
ATOM 749 C CA . ALA A 1 95 ? -13.023 14.469 16.031 1 98.56 95 ALA A CA 1
ATOM 750 C C . ALA A 1 95 ? -14.148 15.492 15.93 1 98.56 95 ALA A C 1
ATOM 752 O O . ALA A 1 95 ? -15.305 15.188 16.25 1 98.56 95 ALA A O 1
ATOM 753 N N . TRP A 1 96 ? -13.781 16.672 15.5 1 98.5 96 TRP A N 1
ATOM 754 C CA . TRP A 1 96 ? -14.75 17.734 15.312 1 98.5 96 TRP A CA 1
ATOM 755 C C . TRP A 1 96 ? -15.828 17.328 14.312 1 98.5 96 TRP A C 1
ATOM 757 O O . TRP A 1 96 ? -17.016 17.5 14.57 1 98.5 96 TRP A O 1
ATOM 767 N N . TYR A 1 97 ? -15.445 16.766 13.195 1 98.75 97 TYR A N 1
ATOM 768 C CA . TYR A 1 97 ? -16.359 16.344 12.141 1 98.75 97 TYR A CA 1
ATOM 769 C C . TYR A 1 97 ? -17.312 15.266 12.641 1 98.75 97 TYR A C 1
ATOM 771 O O . TYR A 1 97 ? -18.516 15.336 12.414 1 98.75 97 TYR A O 1
ATOM 779 N N . LEU A 1 98 ? -16.734 14.242 13.32 1 98.75 98 LEU A N 1
ATOM 780 C CA . LEU A 1 98 ? -17.531 13.133 13.828 1 98.75 98 LEU A CA 1
ATOM 781 C C . LEU A 1 98 ? -18.562 13.617 14.836 1 98.75 98 LEU A C 1
ATOM 783 O O . LEU A 1 98 ? -19.688 13.117 14.875 1 98.75 98 LEU A O 1
ATOM 787 N N . LYS A 1 99 ? -18.156 14.562 15.625 1 97.94 99 LYS A N 1
ATOM 788 C CA . LYS A 1 99 ? -19.094 15.148 16.578 1 97.94 99 LYS A CA 1
ATOM 789 C C . LYS A 1 99 ? -20.234 15.883 15.859 1 97.94 99 LYS A C 1
ATOM 791 O O . LYS A 1 99 ? -21.391 15.758 16.234 1 97.94 99 LYS A O 1
ATOM 796 N N . LYS A 1 100 ? -19.891 16.609 14.898 1 97.69 100 LYS A N 1
ATOM 797 C CA . LYS A 1 100 ? -20.859 17.422 14.148 1 97.69 100 LYS A CA 1
ATOM 798 C C . LYS A 1 100 ? -21.938 16.531 13.523 1 97.69 100 LYS A C 1
ATOM 800 O O . LYS A 1 100 ? -23.094 16.938 13.445 1 97.69 100 LYS A O 1
ATOM 805 N N . ILE A 1 101 ? -21.594 15.312 13.133 1 97.69 101 ILE A N 1
ATOM 806 C CA . ILE A 1 101 ? -22.562 14.453 12.461 1 97.69 101 ILE A CA 1
ATOM 807 C C . ILE A 1 101 ? -23.156 13.461 13.453 1 97.69 101 ILE A C 1
ATOM 809 O O . ILE A 1 101 ? -23.859 12.523 13.062 1 97.69 101 ILE A O 1
ATOM 813 N N . ASN A 1 102 ? -22.828 13.602 14.688 1 97.75 102 ASN A N 1
ATOM 814 C CA . ASN A 1 102 ? -23.312 12.742 15.766 1 97.75 102 ASN A CA 1
ATOM 815 C C . ASN A 1 102 ? -23.016 11.273 15.484 1 97.75 102 ASN A C 1
ATOM 817 O O . ASN A 1 102 ? -23.922 10.438 15.531 1 97.75 102 ASN A O 1
ATOM 821 N N . PHE A 1 103 ? -21.75 11.062 15.18 1 98.06 103 PHE A N 1
ATOM 822 C CA . PHE A 1 103 ? -21.312 9.703 14.867 1 98.06 103 PHE A CA 1
ATOM 823 C C . PHE A 1 103 ? -21.5 8.781 16.062 1 98.06 103 PHE A C 1
ATOM 825 O O . PHE A 1 103 ? -21.172 9.156 17.203 1 98.06 103 PHE A O 1
ATOM 832 N N . GLN A 1 104 ? -22.094 7.66 15.773 1 96.06 104 GLN A N 1
ATOM 833 C CA . GLN A 1 104 ? -22.25 6.59 16.75 1 96.06 104 GLN A CA 1
ATOM 834 C C . GLN A 1 104 ? -21.641 5.285 16.234 1 96.06 104 GLN A C 1
ATOM 836 O O . GLN A 1 104 ? -21.688 4.992 15.047 1 96.06 104 GLN A O 1
ATOM 841 N N . GLY A 1 105 ? -21.031 4.531 17.156 1 95.75 105 GLY A N 1
ATOM 842 C CA . GLY A 1 105 ? -20.453 3.252 16.781 1 95.75 105 GLY A CA 1
ATOM 843 C C . GLY A 1 105 ? -18.938 3.195 16.969 1 95.75 105 GLY A C 1
ATOM 844 O O . GLY A 1 105 ? -18.344 4.129 17.516 1 95.75 105 GLY A O 1
ATOM 845 N N . GLN A 1 106 ? -18.422 2.123 16.531 1 98 106 GLN A N 1
ATOM 846 C CA . GLN A 1 106 ? -16.984 1.867 16.688 1 98 106 GLN A CA 1
ATOM 847 C C . GLN A 1 106 ? -16.234 2.191 15.414 1 98 106 GLN A C 1
ATOM 849 O O . GLN A 1 106 ? -16.719 1.938 14.305 1 98 106 GLN A O 1
ATOM 854 N N . ALA A 1 107 ? -15.086 2.779 15.602 1 98.75 107 ALA A N 1
ATOM 855 C CA . ALA A 1 107 ? -14.258 3.105 14.445 1 98.75 107 ALA A CA 1
ATOM 856 C C . ALA A 1 107 ? -13 2.246 14.406 1 98.75 107 ALA A C 1
ATOM 858 O O . ALA A 1 107 ? -12.367 2.02 15.438 1 98.75 107 ALA A O 1
ATOM 859 N N . PHE A 1 108 ? -12.734 1.713 13.289 1 98.75 108 PHE A N 1
ATOM 860 C CA . PHE A 1 108 ? -11.422 1.132 13.023 1 98.75 108 PHE A CA 1
ATOM 861 C C . PHE A 1 108 ? -10.445 2.197 12.531 1 98.75 108 PHE A C 1
ATOM 863 O O . PHE A 1 108 ? -10.742 2.924 11.586 1 98.75 108 PHE A O 1
ATOM 870 N N . THR A 1 109 ? -9.273 2.277 13.219 1 98.62 109 THR A N 1
ATOM 871 C CA . THR A 1 109 ? -8.352 3.369 12.938 1 98.62 109 THR A CA 1
ATOM 872 C C . THR A 1 109 ? -6.977 2.826 12.547 1 98.62 109 THR A C 1
ATOM 874 O O . THR A 1 109 ? -6.449 1.924 13.203 1 98.62 109 THR A O 1
ATOM 877 N N . ILE A 1 110 ? -6.465 3.283 11.469 1 98.06 110 ILE A N 1
ATOM 878 C CA . ILE A 1 110 ? -5.059 3.133 11.117 1 98.06 110 ILE A CA 1
ATOM 879 C C . ILE A 1 110 ? -4.324 4.453 11.352 1 98.06 110 ILE A C 1
ATOM 881 O O . ILE A 1 110 ? -4.32 5.332 10.492 1 98.06 110 ILE A O 1
ATOM 885 N N . ALA A 1 111 ? -3.707 4.586 12.469 1 97.12 111 ALA A N 1
ATOM 886 C CA . ALA A 1 111 ? -3.045 5.816 12.898 1 97.12 111 ALA A CA 1
ATOM 887 C C . ALA A 1 111 ? -2.168 5.57 14.117 1 97.12 111 ALA A C 1
ATOM 889 O O . ALA A 1 111 ? -2.361 4.59 14.844 1 97.12 111 ALA A O 1
ATOM 890 N N . MET A 1 112 ? -1.245 6.484 14.367 1 95.75 112 MET A N 1
ATOM 891 C CA . MET A 1 112 ? -0.354 6.402 15.516 1 95.75 112 MET A CA 1
ATOM 892 C C . MET A 1 112 ? -1.117 6.656 16.812 1 95.75 112 MET A C 1
ATOM 894 O O . MET A 1 112 ? -2.221 7.203 16.797 1 95.75 112 MET A O 1
ATOM 898 N N . GLU A 1 113 ? -0.484 6.277 17.906 1 95.62 113 GLU A N 1
ATOM 899 C CA . GLU A 1 113 ? -1.115 6.336 19.219 1 95.62 113 GLU A CA 1
ATOM 900 C C . GLU A 1 113 ? -1.553 7.754 19.562 1 95.62 113 GLU A C 1
ATOM 902 O O . GLU A 1 113 ? -2.672 7.969 20.031 1 95.62 113 GLU A O 1
ATOM 907 N N . PRO A 1 114 ? -0.765 8.766 19.297 1 95.44 114 PRO A N 1
ATOM 908 C CA . PRO A 1 114 ? -1.21 10.117 19.641 1 95.44 114 PRO A CA 1
ATOM 909 C C . PRO A 1 114 ? -2.461 10.539 18.875 1 95.44 114 PRO A C 1
ATOM 911 O O . PRO A 1 114 ? -3.307 11.258 19.406 1 95.44 114 PRO A O 1
ATOM 914 N N . PHE A 1 115 ? -2.557 10.133 17.688 1 97.06 115 PHE A N 1
ATOM 915 C CA . PHE A 1 115 ? -3.742 10.375 16.875 1 97.06 115 PHE A CA 1
ATOM 916 C C . PHE A 1 115 ? -4.973 9.734 17.5 1 97.06 115 PHE A C 1
ATOM 918 O O . PHE A 1 115 ? -6.012 10.375 17.641 1 97.06 115 PHE A O 1
ATOM 925 N N . ARG A 1 116 ? -4.887 8.492 17.875 1 97.44 116 ARG A N 1
ATOM 926 C CA . ARG A 1 116 ? -5.977 7.73 18.469 1 97.44 116 ARG A CA 1
ATOM 927 C C . ARG A 1 116 ? -6.43 8.367 19.781 1 97.44 116 ARG A C 1
ATOM 929 O O . ARG A 1 116 ? -7.629 8.414 20.078 1 97.44 116 ARG A O 1
ATOM 936 N N . LYS A 1 117 ? -5.461 8.812 20.516 1 96.88 117 LYS A N 1
ATOM 937 C CA . LYS A 1 117 ? -5.758 9.414 21.812 1 96.88 117 LYS A CA 1
ATOM 938 C C . LYS A 1 117 ? -6.688 10.617 21.672 1 96.88 117 LYS A C 1
ATOM 940 O O . LYS A 1 117 ? -7.617 10.797 22.453 1 96.88 117 LYS A O 1
ATOM 945 N N . VAL A 1 118 ? -6.473 11.422 20.656 1 97.69 118 VAL A N 1
ATOM 946 C CA . VAL A 1 118 ? -7.305 12.594 20.406 1 97.69 118 VAL A CA 1
ATOM 947 C C . VAL A 1 118 ? -8.75 12.156 20.172 1 97.69 118 VAL A C 1
ATOM 949 O O . VAL A 1 118 ? -9.68 12.75 20.719 1 97.69 118 VAL A O 1
ATOM 952 N N . LEU A 1 119 ? -8.93 11.109 19.406 1 98.25 119 LEU A N 1
ATOM 953 C CA . LEU A 1 119 ? -10.266 10.609 19.094 1 98.25 119 LEU A CA 1
ATOM 954 C C . LEU A 1 119 ? -10.938 10.031 20.328 1 98.25 119 LEU A C 1
ATOM 956 O O . LEU A 1 119 ? -12.117 10.305 20.578 1 98.25 119 LEU A O 1
ATOM 960 N N . MET A 1 120 ? -10.156 9.297 21.094 1 98.06 120 MET A N 1
ATOM 961 C CA . MET A 1 120 ? -10.695 8.695 22.312 1 98.06 120 MET A CA 1
ATOM 962 C C . MET A 1 120 ? -11.109 9.766 23.312 1 98.06 120 MET A C 1
ATOM 964 O O . MET A 1 120 ? -12.156 9.664 23.953 1 98.06 120 MET A O 1
ATOM 968 N N . GLU A 1 121 ? -10.312 10.75 23.422 1 96.88 121 GLU A N 1
ATOM 969 C CA . GLU A 1 121 ? -10.609 11.852 24.344 1 96.88 121 GLU A CA 1
ATOM 970 C C . GLU A 1 121 ? -11.859 12.609 23.891 1 96.88 121 GLU A C 1
ATOM 972 O O . GLU A 1 121 ? -12.555 13.211 24.719 1 96.88 121 GLU A O 1
ATOM 977 N N . ALA A 1 122 ? -12.133 12.586 22.641 1 97.19 122 ALA A N 1
ATOM 978 C CA . ALA A 1 122 ? -13.32 13.242 22.094 1 97.19 122 ALA A CA 1
ATOM 979 C C . ALA A 1 122 ? -14.555 12.352 22.234 1 97.19 122 ALA A C 1
ATOM 981 O O . ALA A 1 122 ? -15.641 12.719 21.797 1 97.19 122 ALA A O 1
ATOM 982 N N . GLY A 1 123 ? -14.398 11.148 22.75 1 97.75 123 GLY A N 1
ATOM 983 C CA . GLY A 1 123 ? -15.523 10.281 23.047 1 97.75 123 GLY A CA 1
ATOM 984 C C . GLY A 1 123 ? -15.82 9.297 21.922 1 97.75 123 GLY A C 1
ATOM 985 O O . GLY A 1 123 ? -16.891 8.672 21.906 1 97.75 123 GLY A O 1
ATOM 986 N N . ILE A 1 124 ? -14.922 9.109 21.016 1 98.19 124 ILE A N 1
ATOM 987 C CA . ILE A 1 124 ? -15.117 8.18 19.922 1 98.19 124 ILE A CA 1
ATOM 988 C C . ILE A 1 124 ? -14.625 6.789 20.328 1 98.19 124 ILE A C 1
ATOM 990 O O . ILE A 1 124 ? -13.5 6.641 20.812 1 98.19 124 ILE A O 1
ATOM 994 N N . GLU A 1 125 ? -15.445 5.812 20.172 1 98.12 125 GLU A N 1
ATOM 995 C CA . GLU A 1 125 ? -15.062 4.434 20.469 1 98.12 125 GLU A CA 1
ATOM 996 C C . GLU A 1 125 ? -14.211 3.85 19.344 1 98.12 125 GLU A C 1
ATOM 998 O O . GLU A 1 125 ? -14.617 3.861 18.172 1 98.12 125 GLU A O 1
ATOM 1003 N N . LEU A 1 126 ? -13.062 3.379 19.703 1 98.44 126 LEU A N 1
ATOM 1004 C CA . LEU A 1 126 ? -12.148 2.82 18.719 1 98.44 126 LEU A CA 1
ATOM 1005 C C . LEU A 1 126 ? -11.953 1.327 18.938 1 98.44 126 LEU A C 1
ATOM 1007 O O . LEU A 1 126 ? -11.938 0.863 20.078 1 98.44 126 LEU A O 1
ATOM 1011 N N . LEU A 1 127 ? -11.797 0.607 17.875 1 97.62 127 LEU A N 1
ATOM 1012 C CA . LEU A 1 127 ? -11.281 -0.752 17.984 1 97.62 127 LEU A CA 1
ATOM 1013 C C . LEU A 1 127 ? -9.883 -0.754 18.609 1 97.62 127 LEU A C 1
ATOM 1015 O O . LEU A 1 127 ? -9.141 0.22 18.469 1 97.62 127 LEU A O 1
ATOM 1019 N N . ASP A 1 128 ? -9.57 -1.833 19.219 1 96.25 128 ASP A N 1
ATOM 1020 C CA . ASP A 1 128 ? -8.242 -1.966 19.797 1 96.25 128 ASP A CA 1
ATOM 1021 C C . ASP A 1 128 ? -7.156 -1.75 18.75 1 96.25 128 ASP A C 1
ATOM 1023 O O . ASP A 1 128 ? -7.297 -2.188 17.609 1 96.25 128 ASP A O 1
ATOM 1027 N N . GLU A 1 129 ? -6.109 -1.118 19.125 1 92.69 129 GLU A N 1
ATOM 1028 C CA . GLU A 1 129 ? -5.043 -0.738 18.203 1 92.69 129 GLU A CA 1
ATOM 1029 C C . GLU A 1 129 ? -4.367 -1.967 17.609 1 92.69 129 GLU A C 1
ATOM 1031 O O . GLU A 1 129 ? -3.768 -1.891 16.531 1 92.69 129 GLU A O 1
ATOM 1036 N N . LYS A 1 130 ? -4.477 -3.111 18.203 1 91.31 130 LYS A N 1
ATOM 1037 C CA . LYS A 1 130 ? -3.799 -4.324 17.766 1 91.31 130 LYS A CA 1
ATOM 1038 C C . LYS A 1 130 ? -4.633 -5.074 16.734 1 91.31 130 LYS A C 1
ATOM 1040 O O . LYS A 1 130 ? -4.137 -5.984 16.062 1 91.31 130 LYS A O 1
ATOM 1045 N N . GLU A 1 131 ? -5.828 -4.574 16.562 1 93.56 131 GLU A N 1
ATOM 1046 C CA . GLU A 1 131 ? -6.715 -5.254 15.617 1 93.56 131 GLU A CA 1
ATOM 1047 C C . GLU A 1 131 ? -6.527 -4.723 14.195 1 93.56 131 GLU A C 1
ATOM 1049 O O . GLU A 1 131 ? -6.27 -3.533 14 1 93.56 131 GLU A O 1
ATOM 1054 N N . PRO A 1 132 ? -6.652 -5.688 13.203 1 95.94 132 PRO A N 1
ATOM 1055 C CA . PRO A 1 132 ? -6.918 -7.125 13.32 1 95.94 132 PRO A CA 1
ATOM 1056 C C . PRO A 1 132 ? -5.664 -7.93 13.656 1 95.94 132 PRO A C 1
ATOM 1058 O O . PRO A 1 132 ? -4.547 -7.496 13.359 1 95.94 132 PRO A O 1
ATOM 1061 N N . ASN A 1 133 ? -5.883 -9.07 14.211 1 94.75 133 ASN A N 1
ATOM 1062 C CA . ASN A 1 133 ? -4.762 -9.93 14.555 1 94.75 133 ASN A CA 1
ATOM 1063 C C . ASN A 1 133 ? -4.117 -10.547 13.312 1 94.75 133 ASN A C 1
ATOM 1065 O O . ASN A 1 133 ? -4.816 -10.945 12.383 1 94.75 133 ASN A O 1
ATOM 1069 N N . VAL A 1 134 ? -2.83 -10.539 13.32 1 93.88 134 VAL A N 1
ATOM 1070 C CA . VAL A 1 134 ? -2.072 -11.227 12.281 1 93.88 134 VAL A CA 1
ATOM 1071 C C . VAL A 1 134 ? -1.425 -12.484 12.859 1 93.88 134 VAL A C 1
ATOM 1073 O O . VAL A 1 134 ? -0.832 -12.445 13.938 1 93.88 134 VAL A O 1
ATOM 1076 N N . TYR A 1 135 ? -1.627 -13.539 12.164 1 92.44 135 TYR A N 1
ATOM 1077 C CA . TYR A 1 135 ? -0.984 -14.805 12.508 1 92.44 135 TYR A CA 1
ATOM 1078 C C . TYR A 1 135 ? 0.093 -15.164 11.484 1 92.44 135 TYR A C 1
ATOM 1080 O O . TYR A 1 135 ? -0.205 -15.727 10.43 1 92.44 135 TYR A O 1
ATOM 1088 N N . PRO A 1 136 ? 1.303 -14.914 11.766 1 87.19 136 PRO A N 1
ATOM 1089 C CA . PRO A 1 136 ? 2.385 -14.977 10.781 1 87.19 136 PRO A CA 1
ATOM 1090 C C . PRO A 1 136 ? 2.523 -16.359 10.148 1 87.19 136 PRO A C 1
ATOM 1092 O O . PRO A 1 136 ? 2.961 -16.469 9 1 87.19 136 PRO A O 1
ATOM 1095 N N . ASN A 1 137 ? 2.188 -17.391 10.867 1 86.12 137 ASN A N 1
ATOM 1096 C CA . ASN A 1 137 ? 2.375 -18.734 10.367 1 86.12 137 ASN A CA 1
ATOM 1097 C C . ASN A 1 137 ? 1.04 -19.438 10.109 1 86.12 137 ASN A C 1
ATOM 1099 O O . ASN A 1 137 ? 0.98 -20.656 10.016 1 86.12 137 ASN A O 1
ATOM 1103 N N . ASN A 1 138 ? -0.003 -18.656 10.133 1 87.75 138 ASN A N 1
ATOM 1104 C CA . ASN A 1 138 ? -1.346 -19.188 9.906 1 87.75 138 ASN A CA 1
ATOM 1105 C C . ASN A 1 138 ? -2.178 -18.234 9.039 1 87.75 138 ASN A C 1
ATOM 1107 O O . ASN A 1 138 ? -3.023 -17.5 9.547 1 87.75 138 ASN A O 1
ATOM 1111 N N . VAL A 1 139 ? -2.002 -18.359 7.777 1 86.62 139 VAL A N 1
ATOM 1112 C CA . VAL A 1 139 ? -2.619 -17.453 6.809 1 86.62 139 VAL A CA 1
ATOM 1113 C C . VAL A 1 139 ? -4.141 -17.562 6.906 1 86.62 139 VAL A C 1
ATOM 1115 O O . VAL A 1 139 ? -4.832 -16.547 7.016 1 86.62 139 VAL A O 1
ATOM 1118 N N . PRO A 1 140 ? -4.766 -18.734 6.996 1 84.38 140 PRO A N 1
ATOM 1119 C CA . PRO A 1 140 ? -6.223 -18.828 7.113 1 84.38 140 PRO A CA 1
ATOM 1120 C C . PRO A 1 140 ? -6.77 -18.109 8.344 1 84.38 140 PRO A C 1
ATOM 1122 O O . PRO A 1 140 ? -7.816 -17.469 8.266 1 84.38 140 PRO A O 1
ATOM 1125 N N . ALA A 1 141 ? -6.039 -18.25 9.398 1 89.88 141 ALA A N 1
ATOM 1126 C CA . ALA A 1 141 ? -6.469 -17.547 10.609 1 89.88 141 ALA A CA 1
ATOM 1127 C C . ALA A 1 141 ? -6.449 -16.047 10.414 1 89.88 141 ALA A C 1
ATOM 1129 O O . ALA A 1 141 ? -7.34 -15.336 10.891 1 89.88 141 ALA A O 1
ATOM 1130 N N . THR A 1 142 ? -5.418 -15.562 9.766 1 91.75 142 THR A N 1
ATOM 1131 C CA . THR A 1 142 ? -5.328 -14.133 9.469 1 91.75 142 THR A CA 1
ATOM 1132 C C . THR A 1 142 ? -6.465 -13.703 8.547 1 91.75 142 THR A C 1
ATOM 1134 O O . THR A 1 142 ? -7.066 -12.648 8.742 1 91.75 142 THR A O 1
ATOM 1137 N N . LEU A 1 143 ? -6.785 -14.516 7.605 1 89.25 143 LEU A N 1
ATOM 1138 C CA . LEU A 1 143 ? -7.863 -14.211 6.672 1 89.25 143 LEU A CA 1
ATOM 1139 C C . LEU A 1 143 ? -9.195 -14.094 7.398 1 89.25 143 LEU A C 1
ATOM 1141 O O . LEU A 1 143 ? -10.023 -13.234 7.062 1 89.25 143 LEU A O 1
ATOM 1145 N N . ASN A 1 144 ? -9.367 -14.93 8.344 1 90.19 144 ASN A N 1
ATOM 1146 C CA . ASN A 1 144 ? -10.578 -14.852 9.156 1 90.19 144 ASN A CA 1
ATOM 1147 C C . ASN A 1 144 ? -10.617 -13.57 9.984 1 90.19 144 ASN A C 1
ATOM 1149 O O . ASN A 1 144 ? -11.68 -12.977 10.164 1 90.19 144 ASN A O 1
ATOM 1153 N N . ALA A 1 145 ? -9.484 -13.172 10.398 1 93.5 145 ALA A N 1
ATOM 1154 C CA . ALA A 1 145 ? -9.375 -12.016 11.289 1 93.5 145 ALA A CA 1
ATOM 1155 C C . ALA A 1 145 ? -9.648 -10.719 10.539 1 93.5 145 ALA A C 1
ATOM 1157 O O . ALA A 1 145 ? -9.969 -9.695 11.148 1 93.5 145 ALA A O 1
ATOM 1158 N N . VAL A 1 146 ? -9.523 -10.711 9.219 1 93.75 146 VAL A N 1
ATOM 1159 C CA . VAL A 1 146 ? -9.648 -9.469 8.469 1 93.75 146 VAL A CA 1
ATOM 1160 C C . VAL A 1 146 ? -11.023 -9.398 7.805 1 93.75 146 VAL A C 1
ATOM 1162 O O . VAL A 1 146 ? -11.25 -8.578 6.906 1 93.75 146 VAL A O 1
ATOM 1165 N N . GLN A 1 147 ? -11.898 -10.234 8.195 1 91.88 147 GLN A N 1
ATOM 1166 C CA . GLN A 1 147 ? -13.273 -10.164 7.727 1 91.88 147 GLN A CA 1
ATOM 1167 C C . GLN A 1 147 ? -14.016 -8.992 8.375 1 91.88 147 GLN A C 1
ATOM 1169 O O . GLN A 1 147 ? -13.648 -8.547 9.461 1 91.88 147 GLN A O 1
ATOM 1174 N N . ASP A 1 148 ? -14.992 -8.555 7.695 1 92.94 148 ASP A N 1
ATOM 1175 C CA . ASP A 1 148 ? -15.805 -7.438 8.172 1 92.94 148 ASP A CA 1
ATOM 1176 C C . ASP A 1 148 ? -16.391 -7.742 9.547 1 92.94 148 ASP A C 1
ATOM 1178 O O . ASP A 1 148 ? -16.625 -8.906 9.891 1 92.94 148 ASP A O 1
ATOM 1182 N N . ARG A 1 149 ? -16.547 -6.691 10.281 1 92.06 149 ARG A N 1
ATOM 1183 C CA . ARG A 1 149 ? -17.219 -6.723 11.578 1 92.06 149 ARG A CA 1
ATOM 1184 C C . ARG A 1 149 ? -18.375 -5.723 11.633 1 92.06 149 ARG A C 1
ATOM 1186 O O . ARG A 1 149 ? -18.156 -4.523 11.445 1 92.06 149 ARG A O 1
ATOM 1193 N N . GLN A 1 150 ? -19.453 -6.098 12.07 1 93.06 150 GLN A N 1
ATOM 1194 C CA . GLN A 1 150 ? -20.672 -5.293 12.023 1 93.06 150 GLN A CA 1
ATOM 1195 C C . GLN A 1 150 ? -20.594 -4.105 12.977 1 93.06 150 GLN A C 1
ATOM 1197 O O . GLN A 1 150 ? -21.203 -3.066 12.742 1 93.06 150 GLN A O 1
ATOM 1202 N N . SER A 1 151 ? -19.797 -4.273 13.93 1 94.5 151 SER A N 1
ATOM 1203 C CA . SER A 1 151 ? -19.703 -3.221 14.938 1 94.5 151 SER A CA 1
ATOM 1204 C C . SER A 1 151 ? -18.969 -2.004 14.391 1 94.5 151 SER A C 1
ATOM 1206 O O . SER A 1 151 ? -19.094 -0.902 14.93 1 94.5 151 SER A O 1
ATOM 1208 N N . VAL A 1 152 ? -18.172 -2.172 13.391 1 97.69 152 VAL A N 1
ATOM 1209 C CA . VAL A 1 152 ? -17.391 -1.078 12.82 1 97.69 152 VAL A CA 1
ATOM 1210 C C . VAL A 1 152 ? -18.297 -0.191 11.969 1 97.69 152 VAL A C 1
ATOM 1212 O O . VAL A 1 152 ? -18.875 -0.654 10.992 1 97.69 152 VAL A O 1
ATOM 1215 N N . LYS A 1 153 ? -18.297 1.072 12.32 1 98.56 153 LYS A N 1
ATOM 1216 C CA . LYS A 1 153 ? -19.172 2.004 11.617 1 98.56 153 LYS A CA 1
ATOM 1217 C C . LYS A 1 153 ? -18.359 3.105 10.938 1 98.56 153 LYS A C 1
ATOM 1219 O O . LYS A 1 153 ? -18.922 3.943 10.227 1 98.56 153 LYS A O 1
ATOM 1224 N N . ALA A 1 154 ? -17.047 3.096 11.148 1 98.81 154 ALA A N 1
ATOM 1225 C CA . ALA A 1 154 ? -16.172 4.027 10.445 1 98.81 154 ALA A CA 1
ATOM 1226 C C . ALA A 1 154 ? -14.766 3.447 10.289 1 98.81 154 ALA A C 1
ATOM 1228 O O . ALA A 1 154 ? -14.289 2.709 11.156 1 98.81 154 ALA A O 1
ATOM 1229 N N . VAL A 1 155 ? -14.188 3.725 9.195 1 98.88 155 VAL A N 1
ATOM 1230 C CA . VAL A 1 155 ? -12.766 3.521 8.961 1 98.88 155 VAL A CA 1
ATOM 1231 C C . VAL A 1 155 ? -12.055 4.871 8.891 1 98.88 155 VAL A C 1
ATOM 1233 O O . VAL A 1 155 ? -12.422 5.734 8.094 1 98.88 155 VAL A O 1
ATOM 1236 N N . ILE A 1 156 ? -11.07 5.07 9.789 1 98.88 156 ILE A N 1
ATOM 1237 C CA . ILE A 1 156 ? -10.305 6.309 9.867 1 98.88 156 ILE A CA 1
ATOM 1238 C C . ILE A 1 156 ? -8.828 6.027 9.586 1 98.88 156 ILE A C 1
ATOM 1240 O O . ILE A 1 156 ? -8.211 5.188 10.242 1 98.88 156 ILE A O 1
ATOM 1244 N N . THR A 1 157 ? -8.297 6.738 8.609 1 98.69 157 THR A N 1
ATOM 1245 C CA . THR A 1 157 ? -6.922 6.438 8.219 1 98.69 157 THR A CA 1
ATOM 1246 C C . THR A 1 157 ? -6.043 7.68 8.328 1 98.69 157 THR A C 1
ATOM 1248 O O . THR A 1 157 ? -6.508 8.797 8.094 1 98.69 157 THR A O 1
ATOM 1251 N N . ASP A 1 158 ? -4.832 7.504 8.656 1 97.94 158 ASP A N 1
ATOM 1252 C CA . ASP A 1 158 ? -3.719 8.445 8.719 1 97.94 158 ASP A CA 1
ATOM 1253 C C . ASP A 1 158 ? -2.377 7.719 8.68 1 97.94 158 ASP A C 1
ATOM 1255 O O . ASP A 1 158 ? -2.324 6.52 8.406 1 97.94 158 ASP A O 1
ATOM 1259 N N . PHE A 1 159 ? -1.309 8.453 8.961 1 96 159 PHE A N 1
ATOM 1260 C CA . PHE A 1 159 ? 0.005 7.82 8.977 1 96 159 PHE A CA 1
ATOM 1261 C C . PHE A 1 159 ? 0.128 6.859 10.156 1 96 159 PHE A C 1
ATOM 1263 O O . PHE A 1 159 ? -0.258 7.188 11.273 1 96 159 PHE A O 1
ATOM 1270 N N . ASP A 1 160 ? 0.639 5.691 9.875 1 95.62 160 ASP A N 1
ATOM 1271 C CA . ASP A 1 160 ? 0.882 4.668 10.891 1 95.62 160 ASP A CA 1
ATOM 1272 C C . ASP A 1 160 ? 2.07 3.789 10.508 1 95.62 160 ASP A C 1
ATOM 1274 O O . ASP A 1 160 ? 2.002 3.035 9.531 1 95.62 160 ASP A O 1
ATOM 1278 N N . VAL A 1 161 ? 3.139 3.773 11.312 1 93.06 161 VAL A N 1
ATOM 1279 C CA . VAL A 1 161 ? 4.297 2.939 11.008 1 93.06 161 VAL A CA 1
ATOM 1280 C C . VAL A 1 161 ? 3.928 1.466 11.148 1 93.06 161 VAL A C 1
ATOM 1282 O O . VAL A 1 161 ? 4.637 0.589 10.648 1 93.06 161 VAL A O 1
ATOM 1285 N N . ASN A 1 162 ? 2.797 1.278 11.82 1 92.62 162 ASN A N 1
ATOM 1286 C CA . ASN A 1 162 ? 2.359 -0.09 12.07 1 92.62 162 ASN A CA 1
ATOM 1287 C C . ASN A 1 162 ? 1.405 -0.583 10.992 1 92.62 162 ASN A C 1
ATOM 1289 O O . ASN A 1 162 ? 0.911 -1.71 11.055 1 92.62 162 ASN A O 1
ATOM 1293 N N . CYS A 1 163 ? 1.077 0.251 10.094 1 96.25 163 CYS A N 1
ATOM 1294 C CA . CYS A 1 163 ? 0.188 -0.17 9.016 1 96.25 163 CYS A CA 1
ATOM 1295 C C . CYS A 1 163 ? 0.734 -1.406 8.312 1 96.25 163 CYS A C 1
ATOM 1297 O O . CYS A 1 163 ? 1.922 -1.468 7.988 1 96.25 163 CYS A O 1
ATOM 1299 N N . ASN A 1 164 ? -0.135 -2.373 8.156 1 96.56 164 ASN A N 1
ATOM 1300 C CA . ASN A 1 164 ? 0.265 -3.621 7.512 1 96.56 164 ASN A CA 1
ATOM 1301 C C . ASN A 1 164 ? -0.835 -4.16 6.602 1 96.56 164 ASN A C 1
ATOM 1303 O O . ASN A 1 164 ? -1.893 -3.541 6.465 1 96.56 164 ASN A O 1
ATOM 1307 N N . TRP A 1 165 ? -0.52 -5.25 5.996 1 97.31 165 TRP A N 1
ATOM 1308 C CA . TRP A 1 165 ? -1.432 -5.883 5.051 1 97.31 165 TRP A CA 1
ATOM 1309 C C . TRP A 1 165 ? -2.791 -6.137 5.688 1 97.31 165 TRP A C 1
ATOM 1311 O O . TRP A 1 165 ? -3.83 -5.875 5.078 1 97.31 165 TRP A O 1
ATOM 1321 N N . ALA A 1 166 ? -2.828 -6.652 6.891 1 96.69 166 ALA A N 1
ATOM 1322 C CA . ALA A 1 166 ? -4.062 -7.035 7.574 1 96.69 166 ALA A CA 1
ATOM 1323 C C . ALA A 1 166 ? -4.949 -5.816 7.824 1 96.69 166 ALA A C 1
ATOM 1325 O O . ALA A 1 166 ? -6.164 -5.875 7.629 1 96.69 166 ALA A O 1
ATOM 1326 N N . LYS A 1 167 ? -4.328 -4.777 8.266 1 97.75 167 LYS A N 1
ATOM 1327 C CA . LYS A 1 167 ? -5.09 -3.557 8.516 1 97.75 167 LYS A CA 1
ATOM 1328 C C . LYS A 1 167 ? -5.711 -3.023 7.227 1 97.75 167 LYS A C 1
ATOM 1330 O O . LYS A 1 167 ? -6.875 -2.619 7.211 1 97.75 167 LYS A O 1
ATOM 1335 N N . LEU A 1 168 ? -4.938 -3.018 6.168 1 98.44 168 LEU A N 1
ATOM 1336 C CA . LEU A 1 168 ? -5.441 -2.559 4.879 1 98.44 168 LEU A CA 1
ATOM 1337 C C . LEU A 1 168 ? -6.605 -3.424 4.414 1 98.44 168 LEU A C 1
ATOM 1339 O O . LEU A 1 168 ? -7.641 -2.902 3.988 1 98.44 168 LEU A O 1
ATOM 1343 N N . THR A 1 169 ? -6.434 -4.699 4.488 1 97 169 THR A N 1
ATOM 1344 C CA . THR A 1 169 ? -7.441 -5.656 4.039 1 97 169 THR A CA 1
ATOM 1345 C C . THR A 1 169 ? -8.711 -5.531 4.871 1 97 169 THR A C 1
ATOM 1347 O O . THR A 1 169 ? -9.82 -5.562 4.328 1 97 169 THR A O 1
ATOM 1350 N N . PHE A 1 170 ? -8.539 -5.398 6.172 1 97.44 170 PHE A N 1
ATOM 1351 C CA . PHE A 1 170 ? -9.672 -5.246 7.078 1 97.44 170 PHE A CA 1
ATOM 1352 C C . PHE A 1 170 ? -10.453 -3.979 6.758 1 97.44 170 PHE A C 1
ATOM 1354 O O . PHE A 1 170 ? -11.68 -3.992 6.719 1 97.44 170 PHE A O 1
ATOM 1361 N N . ALA A 1 171 ? -9.742 -2.904 6.523 1 98.44 171 ALA A N 1
ATOM 1362 C CA . ALA A 1 171 ? -10.391 -1.65 6.145 1 98.44 171 ALA A CA 1
ATOM 1363 C C . ALA A 1 171 ? -11.234 -1.827 4.887 1 98.44 171 ALA A C 1
ATOM 1365 O O . ALA A 1 171 ? -12.391 -1.397 4.844 1 98.44 171 ALA A O 1
ATOM 1366 N N . ILE A 1 172 ? -10.656 -2.465 3.885 1 97.88 172 ILE A N 1
ATOM 1367 C CA . ILE A 1 172 ? -11.344 -2.701 2.621 1 97.88 172 ILE A CA 1
ATOM 1368 C C . ILE A 1 172 ? -12.609 -3.527 2.865 1 97.88 172 ILE A C 1
ATOM 1370 O O . ILE A 1 172 ? -13.672 -3.219 2.33 1 97.88 172 ILE A O 1
ATOM 1374 N N . SER A 1 173 ? -12.477 -4.535 3.68 1 96 173 SER A N 1
ATOM 1375 C CA . SER A 1 173 ? -13.594 -5.418 3.98 1 96 173 SER A CA 1
ATOM 1376 C C . SER A 1 173 ? -14.742 -4.652 4.641 1 96 173 SER A C 1
ATOM 1378 O O . SER A 1 173 ? -15.898 -4.809 4.258 1 96 173 SER A O 1
ATOM 1380 N N . CYS A 1 174 ? -14.398 -3.797 5.586 1 97.44 174 CYS A N 1
ATOM 1381 C CA . CYS A 1 174 ? -15.414 -3.016 6.289 1 97.44 174 CYS A CA 1
ATOM 1382 C C . CYS A 1 174 ? -16.109 -2.049 5.336 1 97.44 174 CYS A C 1
ATOM 1384 O O . CYS A 1 174 ? -17.328 -1.877 5.402 1 97.44 174 CYS A O 1
ATOM 1386 N N . LEU A 1 175 ? -15.414 -1.48 4.426 1 97.88 175 LEU A N 1
ATOM 1387 C CA . LEU A 1 175 ? -15.898 -0.405 3.574 1 97.88 175 LEU A CA 1
ATOM 1388 C C . LEU A 1 175 ? -16.75 -0.959 2.438 1 97.88 175 LEU A C 1
ATOM 1390 O O . LEU A 1 175 ? -17.344 -0.195 1.669 1 97.88 175 LEU A O 1
ATOM 1394 N N . LYS A 1 176 ? -16.797 -2.268 2.334 1 94.06 176 LYS A N 1
ATOM 1395 C CA . LYS A 1 176 ? -17.75 -2.859 1.405 1 94.06 176 LYS A CA 1
ATOM 1396 C C . LYS A 1 176 ? -19.188 -2.529 1.81 1 94.06 176 LYS A C 1
ATOM 1398 O O . LYS A 1 176 ? -20.078 -2.457 0.959 1 94.06 176 LYS A O 1
ATOM 1403 N N . ARG A 1 177 ? -19.359 -2.379 3.086 1 95.69 177 ARG A N 1
ATOM 1404 C CA . ARG A 1 177 ? -20.656 -1.915 3.564 1 95.69 177 ARG A CA 1
ATOM 1405 C C . ARG A 1 177 ? -20.828 -0.423 3.309 1 95.69 177 ARG A C 1
ATOM 1407 O O . ARG A 1 177 ? -19.984 0.386 3.709 1 95.69 177 ARG A O 1
ATOM 1414 N N . LYS A 1 178 ? -21.875 -0.079 2.824 1 94.94 178 LYS A N 1
ATOM 1415 C CA . LYS A 1 178 ? -22.094 1.29 2.369 1 94.94 178 LYS A CA 1
ATOM 1416 C C . LYS A 1 178 ? -22.344 2.229 3.545 1 94.94 178 LYS A C 1
ATOM 1418 O O . LYS A 1 178 ? -22.188 3.445 3.422 1 94.94 178 LYS A O 1
ATOM 1423 N N . ASP A 1 179 ? -22.719 1.701 4.66 1 96.31 179 ASP A N 1
ATOM 1424 C CA . ASP A 1 179 ? -23.062 2.543 5.801 1 96.31 179 ASP A CA 1
ATOM 1425 C C . ASP A 1 179 ? -21.844 2.812 6.676 1 96.31 179 ASP A C 1
ATOM 1427 O O . ASP A 1 179 ? -21.938 3.516 7.684 1 96.31 179 ASP A O 1
ATOM 1431 N N . VAL A 1 180 ? -20.703 2.252 6.324 1 98.5 180 VAL A N 1
ATOM 1432 C CA . VAL A 1 180 ? -19.484 2.504 7.066 1 98.5 180 VAL A CA 1
ATOM 1433 C C . VAL A 1 180 ? -18.828 3.801 6.582 1 98.5 180 VAL A C 1
ATOM 1435 O O . VAL A 1 180 ? -18.562 3.955 5.391 1 98.5 180 VAL A O 1
ATOM 1438 N N . LEU A 1 181 ? -18.625 4.73 7.484 1 98.75 181 LEU A N 1
ATOM 1439 C CA . LEU A 1 181 ? -18.016 6.012 7.164 1 98.75 181 LEU A CA 1
ATOM 1440 C C . LEU A 1 181 ? -16.516 5.84 6.867 1 98.75 181 LEU A C 1
ATOM 1442 O O . LEU A 1 181 ? -15.836 5.074 7.547 1 98.75 181 LEU A O 1
ATOM 1446 N N . TYR A 1 182 ? -16.016 6.504 5.883 1 98.81 182 TYR A N 1
ATOM 1447 C CA . TYR A 1 182 ? -14.609 6.48 5.52 1 98.81 182 TYR A CA 1
ATOM 1448 C C . TYR A 1 182 ? -14 7.875 5.609 1 98.81 182 TYR A C 1
ATOM 1450 O O . TYR A 1 182 ? -14.359 8.766 4.836 1 98.81 182 TYR A O 1
ATOM 1458 N N . VAL A 1 183 ? -13.078 8.086 6.578 1 98.81 183 VAL A N 1
ATOM 1459 C CA . VAL A 1 183 ? -12.469 9.383 6.859 1 98.81 183 VAL A CA 1
ATOM 1460 C C . VAL A 1 183 ? -10.953 9.25 6.879 1 98.81 183 VAL A C 1
ATOM 1462 O O . VAL A 1 183 ? -10.414 8.227 7.297 1 98.81 183 VAL A O 1
ATOM 1465 N N . THR A 1 184 ? -10.25 10.273 6.406 1 98.62 184 THR A N 1
ATOM 1466 C CA . THR A 1 184 ? -8.797 10.219 6.406 1 98.62 184 THR A CA 1
ATOM 1467 C C . THR A 1 184 ? -8.203 11.562 6.844 1 98.62 184 THR A C 1
ATOM 1469 O O . THR A 1 184 ? -8.844 12.602 6.695 1 98.62 184 THR A O 1
ATOM 1472 N N . GLY A 1 185 ? -7.051 11.492 7.426 1 97.75 185 GLY A N 1
ATOM 1473 C CA . GLY A 1 185 ? -6.258 12.664 7.758 1 97.75 185 GLY A CA 1
ATOM 1474 C C . GLY A 1 185 ? -5.234 13.016 6.691 1 97.75 185 GLY A C 1
ATOM 1475 O O . GLY A 1 185 ? -5.59 13.523 5.625 1 97.75 185 GLY A O 1
ATOM 1476 N N . ALA A 1 186 ? -3.957 12.648 6.938 1 94.75 186 ALA A N 1
ATOM 1477 C CA . ALA A 1 186 ? -2.857 12.953 6.027 1 94.75 186 ALA A CA 1
ATOM 1478 C C . ALA A 1 186 ? -2.889 12.039 4.805 1 94.75 186 ALA A C 1
ATOM 1480 O O . ALA A 1 186 ? -3.143 10.836 4.926 1 94.75 186 ALA A O 1
ATOM 1481 N N . LEU A 1 187 ? -2.6 12.656 3.65 1 94.88 187 LEU A N 1
ATOM 1482 C CA . LEU A 1 187 ? -2.576 11.883 2.416 1 94.88 187 LEU A CA 1
ATOM 1483 C C . LEU A 1 187 ? -1.261 12.086 1.673 1 94.88 187 LEU A C 1
ATOM 1485 O O . LEU A 1 187 ? -1.16 11.773 0.484 1 94.88 187 LEU A O 1
ATOM 1489 N N . ASP A 1 188 ? -0.255 12.602 2.389 1 92.44 188 ASP A N 1
ATOM 1490 C CA . ASP A 1 188 ? 1.055 12.828 1.786 1 92.44 188 ASP A CA 1
ATOM 1491 C C . ASP A 1 188 ? 1.619 11.539 1.193 1 92.44 188 ASP A C 1
ATOM 1493 O O . ASP A 1 188 ? 1.638 10.5 1.857 1 92.44 188 ASP A O 1
ATOM 1497 N N . LYS A 1 189 ? 2.076 11.617 -0.013 1 92.12 189 LYS A N 1
ATOM 1498 C CA . LYS A 1 189 ? 2.666 10.43 -0.622 1 92.12 189 LYS A CA 1
ATOM 1499 C C . LYS A 1 189 ? 4.066 10.172 -0.078 1 92.12 189 LYS A C 1
ATOM 1501 O O . LYS A 1 189 ? 4.465 9.023 0.115 1 92.12 189 LYS A O 1
ATOM 1506 N N . TRP A 1 190 ? 4.75 11.297 0.094 1 87.69 190 TRP A N 1
ATOM 1507 C CA . TRP A 1 190 ? 6.113 11.258 0.61 1 87.69 190 TRP A CA 1
ATOM 1508 C C . TRP A 1 190 ? 6.285 12.242 1.767 1 87.69 190 TRP A C 1
ATOM 1510 O O . TRP A 1 190 ? 5.672 13.312 1.775 1 87.69 190 TRP A O 1
ATOM 1520 N N . VAL A 1 191 ? 7.094 11.844 2.646 1 81.94 191 VAL A N 1
ATOM 1521 C CA . VAL A 1 191 ? 7.383 12.703 3.793 1 81.94 191 VAL A CA 1
ATOM 1522 C C . VAL A 1 191 ? 8.883 12.992 3.854 1 81.94 191 VAL A C 1
ATOM 1524 O O . VAL A 1 191 ? 9.703 12.117 3.6 1 81.94 191 VAL A O 1
ATOM 1527 N N . SER A 1 192 ? 9.195 14.172 4.094 1 75.75 192 SER A N 1
ATOM 1528 C CA . SER A 1 192 ? 10.594 14.586 4.16 1 75.75 192 SER A CA 1
ATOM 1529 C C . SER A 1 192 ? 11.203 14.25 5.512 1 75.75 192 SER A C 1
ATOM 1531 O O . SER A 1 192 ? 10.578 14.461 6.555 1 75.75 192 SER A O 1
ATOM 1533 N N . CYS A 1 193 ? 12.445 13.695 5.402 1 73.56 193 CYS A N 1
ATOM 1534 C CA . CYS A 1 193 ? 13.203 13.391 6.613 1 73.56 193 CYS A CA 1
ATOM 1535 C C . CYS A 1 193 ? 14.344 14.383 6.805 1 73.56 193 CYS A C 1
ATOM 1537 O O . CYS A 1 193 ? 14.539 15.281 5.98 1 73.56 193 CYS A O 1
ATOM 1539 N N . SER A 1 194 ? 14.992 14.391 7.941 1 64.25 194 SER A N 1
ATOM 1540 C CA . SER A 1 194 ? 16 15.359 8.359 1 64.25 194 SER A CA 1
ATOM 1541 C C . SER A 1 194 ? 17.188 15.383 7.395 1 64.25 194 SER A C 1
ATOM 1543 O O . SER A 1 194 ? 17.828 16.422 7.219 1 64.25 194 SER A O 1
ATOM 1545 N N . ASN A 1 195 ? 17.391 14.305 6.773 1 65.38 195 ASN A N 1
ATOM 1546 C CA . ASN A 1 195 ? 18.547 14.25 5.898 1 65.38 195 ASN A CA 1
ATOM 1547 C C . ASN A 1 195 ? 18.188 14.602 4.457 1 65.38 195 ASN A C 1
ATOM 1549 O O . ASN A 1 195 ? 18.984 14.383 3.541 1 65.38 195 ASN A O 1
ATOM 1553 N N . GLY A 1 196 ? 16.984 15.219 4.34 1 66.56 196 GLY A N 1
ATOM 1554 C CA . GLY A 1 196 ? 16.547 15.586 3 1 66.56 196 GLY A CA 1
ATOM 1555 C C . GLY A 1 196 ? 15.984 14.422 2.213 1 66.56 196 GLY A C 1
ATOM 1556 O O . GLY A 1 196 ? 15.57 14.578 1.065 1 66.56 196 GLY A O 1
ATOM 1557 N N . SER A 1 197 ? 15.969 13.367 2.85 1 74.5 197 SER A N 1
ATOM 1558 C CA . SER A 1 197 ? 15.453 12.188 2.162 1 74.5 197 SER A CA 1
ATOM 1559 C C . SER A 1 197 ? 13.93 12.109 2.256 1 74.5 197 SER A C 1
ATOM 1561 O O . SER A 1 197 ? 13.328 12.703 3.154 1 74.5 197 SER A O 1
ATOM 1563 N N . LEU A 1 198 ? 13.359 11.555 1.223 1 81.25 198 LEU A N 1
ATOM 1564 C CA . LEU A 1 198 ? 11.922 11.305 1.198 1 81.25 198 LEU A CA 1
ATOM 1565 C C . LEU A 1 198 ? 11.617 9.859 1.587 1 81.25 198 LEU A C 1
ATOM 1567 O O . LEU A 1 198 ? 12.336 8.938 1.193 1 81.25 198 LEU A O 1
ATOM 1571 N N . ILE A 1 199 ? 10.656 9.82 2.43 1 88.56 199 ILE A N 1
ATOM 1572 C CA . ILE A 1 199 ? 10.219 8.477 2.824 1 88.56 199 ILE A CA 1
ATOM 1573 C C . ILE A 1 199 ? 8.742 8.297 2.5 1 88.56 199 ILE A C 1
ATOM 1575 O O . ILE A 1 199 ? 8.016 9.273 2.303 1 88.56 199 ILE A O 1
ATOM 1579 N N . LEU A 1 200 ? 8.344 7.066 2.471 1 94.56 200 LEU A N 1
ATOM 1580 C CA . LEU A 1 200 ? 6.977 6.711 2.121 1 94.56 200 LEU A CA 1
ATOM 1581 C C . LEU A 1 200 ? 5.988 7.312 3.111 1 94.56 200 LEU A C 1
ATOM 1583 O O . LEU A 1 200 ? 6.141 7.152 4.324 1 94.56 200 LEU A O 1
ATOM 1587 N N . GLY A 1 201 ? 5.004 8.062 2.639 1 94.44 201 GLY A N 1
ATOM 1588 C CA . GLY A 1 201 ? 3.938 8.609 3.457 1 94.44 201 GLY A CA 1
ATOM 1589 C C . GLY A 1 201 ? 2.711 7.719 3.52 1 94.44 201 GLY A C 1
ATOM 1590 O O . GLY A 1 201 ? 2.756 6.562 3.094 1 94.44 201 GLY A O 1
ATOM 1591 N N . PRO A 1 202 ? 1.628 8.234 4.09 1 95.56 202 PRO A N 1
ATOM 1592 C CA . PRO A 1 202 ? 0.414 7.426 4.223 1 95.56 202 PRO A CA 1
ATOM 1593 C C . PRO A 1 202 ? -0.357 7.297 2.912 1 95.56 202 PRO A C 1
ATOM 1595 O O . PRO A 1 202 ? -1.108 6.336 2.727 1 95.56 202 PRO A O 1
ATOM 1598 N N . GLY A 1 203 ? -0.17 8.195 1.976 1 96.81 203 GLY A N 1
ATOM 1599 C CA . GLY A 1 203 ? -0.976 8.336 0.773 1 96.81 203 GLY A CA 1
ATOM 1600 C C . GLY A 1 203 ? -1.076 7.055 -0.033 1 96.81 203 GLY A C 1
ATOM 1601 O O . GLY A 1 203 ? -2.178 6.574 -0.312 1 96.81 203 GLY A O 1
ATOM 1602 N N . PRO A 1 204 ? 0.046 6.492 -0.379 1 97.62 204 PRO A N 1
ATOM 1603 C CA . PRO A 1 204 ? 0.03 5.297 -1.225 1 97.62 204 PRO A CA 1
ATOM 1604 C C . PRO A 1 204 ? -0.722 4.129 -0.585 1 97.62 204 PRO A C 1
ATOM 1606 O O . PRO A 1 204 ? -1.421 3.387 -1.278 1 97.62 204 PRO A O 1
ATOM 1609 N N . LEU A 1 205 ? -0.613 3.979 0.7 1 97.75 205 LEU A N 1
ATOM 1610 C CA . LEU A 1 205 ? -1.307 2.896 1.391 1 97.75 205 LEU A CA 1
ATOM 1611 C C . LEU A 1 205 ? -2.805 3.176 1.472 1 97.75 205 LEU A C 1
ATOM 1613 O O . LEU A 1 205 ? -3.619 2.268 1.298 1 97.75 205 LEU A O 1
ATOM 1617 N N . ILE A 1 206 ? -3.145 4.41 1.669 1 98 206 ILE A N 1
ATOM 1618 C CA . ILE A 1 206 ? -4.547 4.797 1.743 1 98 206 ILE A CA 1
ATOM 1619 C C . ILE A 1 206 ? -5.199 4.648 0.369 1 98 206 ILE A C 1
ATOM 1621 O O . ILE A 1 206 ? -6.363 4.262 0.265 1 98 206 ILE A O 1
ATOM 1625 N N . ASP A 1 207 ? -4.426 4.867 -0.667 1 98.06 207 ASP A N 1
ATOM 1626 C CA . ASP A 1 207 ? -4.914 4.668 -2.027 1 98.06 207 ASP A CA 1
ATOM 1627 C C . ASP A 1 207 ? -5.324 3.213 -2.256 1 98.06 207 ASP A C 1
ATOM 1629 O O . ASP A 1 207 ? -6.27 2.938 -2.994 1 98.06 207 ASP A O 1
ATOM 1633 N N . ILE A 1 208 ? -4.629 2.312 -1.669 1 98.19 208 ILE A N 1
ATOM 1634 C CA . ILE A 1 208 ? -4.965 0.899 -1.79 1 98.19 208 ILE A CA 1
ATOM 1635 C C . ILE A 1 208 ? -6.363 0.651 -1.224 1 98.19 208 ILE A C 1
ATOM 1637 O O . ILE A 1 208 ? -7.16 -0.072 -1.821 1 98.19 208 ILE A O 1
ATOM 1641 N N . ILE A 1 209 ? -6.656 1.26 -0.069 1 98.38 209 ILE A N 1
ATOM 1642 C CA . ILE A 1 209 ? -7.969 1.109 0.555 1 98.38 209 ILE A CA 1
ATOM 1643 C C . ILE A 1 209 ? -9.039 1.7 -0.354 1 98.38 209 ILE A C 1
ATOM 1645 O O . ILE A 1 209 ? -10.078 1.073 -0.59 1 98.38 209 ILE A O 1
ATOM 1649 N N . THR A 1 210 ? -8.742 2.891 -0.893 1 98.31 210 THR A N 1
ATOM 1650 C CA . THR A 1 210 ? -9.688 3.592 -1.755 1 98.31 210 THR A CA 1
ATOM 1651 C C . THR A 1 210 ? -9.992 2.77 -3.004 1 98.31 210 THR A C 1
ATOM 1653 O O . THR A 1 210 ? -11.164 2.543 -3.336 1 98.31 210 THR A O 1
ATOM 1656 N N . GLU A 1 211 ? -9 2.281 -3.6 1 96.69 211 GLU A N 1
ATOM 1657 C CA . GLU A 1 211 ? -9.156 1.495 -4.82 1 96.69 211 GLU A CA 1
ATOM 1658 C C . GLU A 1 211 ? -9.82 0.152 -4.527 1 96.69 211 GLU A C 1
ATOM 1660 O O . GLU A 1 211 ? -10.727 -0.271 -5.25 1 96.69 211 GLU A O 1
ATOM 1665 N N . GLY A 1 212 ? -9.43 -0.465 -3.477 1 95.44 212 GLY A N 1
ATOM 1666 C CA . GLY A 1 212 ? -9.922 -1.791 -3.139 1 95.44 212 GLY A CA 1
ATOM 1667 C C . GLY A 1 212 ? -11.375 -1.792 -2.693 1 95.44 212 GLY A C 1
ATOM 1668 O O . GLY A 1 212 ? -12.094 -2.762 -2.926 1 95.44 212 GLY A O 1
ATOM 1669 N N . SER A 1 213 ? -11.773 -0.754 -2.07 1 96.44 213 SER A N 1
ATOM 1670 C CA . SER A 1 213 ? -13.141 -0.68 -1.559 1 96.44 213 SER A CA 1
ATOM 1671 C C . SER A 1 213 ? -14.062 0.005 -2.557 1 96.44 213 SER A C 1
ATOM 1673 O O . SER A 1 213 ? -15.289 -0.092 -2.441 1 96.44 213 SER A O 1
ATOM 1675 N N . GLY A 1 214 ? -13.492 0.79 -3.428 1 96.81 214 GLY A N 1
ATOM 1676 C CA . GLY A 1 214 ? -14.281 1.628 -4.312 1 96.81 214 GLY A CA 1
ATOM 1677 C C . GLY A 1 214 ? -14.859 2.85 -3.619 1 96.81 214 GLY A C 1
ATOM 1678 O O . GLY A 1 214 ? -15.75 3.51 -4.156 1 96.81 214 GLY A O 1
ATOM 1679 N N . ARG A 1 215 ? -14.344 3.129 -2.355 1 97.88 215 ARG A N 1
ATOM 1680 C CA . ARG A 1 215 ? -14.836 4.242 -1.549 1 97.88 215 ARG A CA 1
ATOM 1681 C C . ARG A 1 215 ? -13.828 5.379 -1.506 1 97.88 215 ARG A C 1
ATOM 1683 O O . ARG A 1 215 ? -12.617 5.141 -1.437 1 97.88 215 ARG A O 1
ATOM 1690 N N . THR A 1 216 ? -14.297 6.586 -1.569 1 97.75 216 THR A N 1
ATOM 1691 C CA . THR A 1 216 ? -13.453 7.762 -1.404 1 97.75 216 THR A CA 1
ATOM 1692 C C . THR A 1 216 ? -13.625 8.359 -0.012 1 97.75 216 THR A C 1
ATOM 1694 O O . THR A 1 216 ? -14.75 8.602 0.429 1 97.75 216 THR A O 1
ATOM 1697 N N . PRO A 1 217 ? -12.586 8.609 0.647 1 98.31 217 PRO A N 1
ATOM 1698 C CA . PRO A 1 217 ? -12.719 9.109 2.018 1 98.31 217 PRO A CA 1
ATOM 1699 C C . PRO A 1 217 ? -13.031 10.609 2.07 1 98.31 217 PRO A C 1
ATOM 1701 O O . PRO A 1 217 ? -12.688 11.344 1.146 1 98.31 217 PRO A O 1
ATOM 1704 N N . ILE A 1 218 ? -13.688 10.984 3.146 1 98.44 218 ILE A N 1
ATOM 1705 C CA . ILE A 1 218 ? -13.742 12.391 3.529 1 98.44 218 ILE A CA 1
ATOM 1706 C C . ILE A 1 218 ? -12.391 12.828 4.09 1 98.44 218 ILE A C 1
ATOM 1708 O O . ILE A 1 218 ? -11.961 12.336 5.137 1 98.44 218 ILE A O 1
ATOM 1712 N N . SER A 1 219 ? -11.75 13.688 3.416 1 98.25 219 SER A N 1
ATOM 1713 C CA . SER A 1 219 ? -10.43 14.141 3.836 1 98.25 219 SER A CA 1
ATOM 1714 C C . SER A 1 219 ? -10.531 15.211 4.91 1 98.25 219 SER A C 1
ATOM 1716 O O . SER A 1 219 ? -11.391 16.094 4.844 1 98.25 219 SER A O 1
ATOM 1718 N N . CYS A 1 220 ? -9.594 15.141 5.855 1 98.44 220 CYS A N 1
ATOM 1719 C CA . CYS A 1 220 ? -9.617 16.094 6.965 1 98.44 220 CYS A CA 1
ATOM 1720 C C . CYS A 1 220 ? -8.25 16.734 7.156 1 98.44 220 CYS A C 1
ATOM 1722 O O . CYS A 1 220 ? -8.023 17.438 8.148 1 98.44 220 CYS A O 1
ATOM 1724 N N . GLY A 1 221 ? -7.297 16.438 6.301 1 97.88 221 GLY A N 1
ATOM 1725 C CA . GLY A 1 221 ? -5.996 17.078 6.27 1 97.88 221 GLY A CA 1
ATOM 1726 C C . GLY A 1 221 ? -5.871 18.109 5.164 1 97.88 221 GLY A C 1
ATOM 1727 O O . GLY A 1 221 ? -6.816 18.344 4.406 1 97.88 221 GLY A O 1
ATOM 1728 N N . LYS A 1 222 ? -4.605 18.75 5.035 1 97.25 222 LYS A N 1
ATOM 1729 C CA . LYS A 1 222 ? -4.344 19.719 3.971 1 97.25 222 LYS A CA 1
ATOM 1730 C C . LYS A 1 222 ? -4.145 19.016 2.629 1 97.25 222 LYS A C 1
ATOM 1732 O O . LYS A 1 222 ? -3.373 18.062 2.531 1 97.25 222 LYS A O 1
ATOM 1737 N N . PRO A 1 223 ? -4.883 19.5 1.63 1 97.5 223 PRO A N 1
ATOM 1738 C CA . PRO A 1 223 ? -6.031 20.406 1.601 1 97.5 223 PRO A CA 1
ATOM 1739 C C . PRO A 1 223 ? -7.367 19.672 1.715 1 97.5 223 PRO A C 1
ATOM 1741 O O . PRO A 1 223 ? -7.5 18.547 1.231 1 97.5 223 PRO A O 1
ATOM 1744 N N . SER A 1 224 ? -8.312 20.219 2.404 1 98.38 224 SER A N 1
ATOM 1745 C CA . SER A 1 224 ? -9.648 19.625 2.414 1 98.38 224 SER A CA 1
ATOM 1746 C C . SER A 1 224 ? -10.695 20.656 2.84 1 98.38 224 SER A C 1
ATOM 1748 O O . SER A 1 224 ? -10.391 21.578 3.588 1 98.38 224 SER A O 1
ATOM 1750 N N . ASP A 1 225 ? -11.875 20.469 2.367 1 98.31 225 ASP A N 1
ATOM 1751 C CA . ASP A 1 225 ? -13 21.312 2.766 1 98.31 225 ASP A CA 1
ATOM 1752 C C . ASP A 1 225 ? -13.305 21.156 4.254 1 98.31 225 ASP A C 1
ATOM 1754 O O . ASP A 1 225 ? -13.68 22.125 4.918 1 98.31 225 ASP A O 1
ATOM 1758 N N . THR A 1 226 ? -13.148 19.969 4.734 1 98.69 226 THR A N 1
ATOM 1759 C CA . THR A 1 226 ? -13.43 19.719 6.145 1 98.69 226 THR A CA 1
ATOM 1760 C C . THR A 1 226 ? -12.477 20.516 7.031 1 98.69 226 THR A C 1
ATOM 1762 O O . THR A 1 226 ? -12.898 21.109 8.023 1 98.69 226 THR A O 1
ATOM 1765 N N . LEU A 1 227 ? -11.234 20.469 6.691 1 98.75 227 LEU A N 1
ATOM 1766 C CA . LEU A 1 227 ? -10.266 21.266 7.43 1 98.75 227 LEU A CA 1
ATOM 1767 C C . LEU A 1 227 ? -10.578 22.766 7.309 1 98.75 227 LEU A C 1
ATOM 1769 O O . LEU A 1 227 ? -10.492 23.5 8.289 1 98.75 227 LEU A O 1
ATOM 1773 N N . ARG A 1 228 ? -10.93 23.219 6.09 1 98.75 228 ARG A N 1
ATOM 1774 C CA . ARG A 1 228 ? -11.312 24.609 5.891 1 98.75 228 ARG A CA 1
ATOM 1775 C C . ARG A 1 228 ? -12.438 25 6.84 1 98.75 228 ARG A C 1
ATOM 1777 O O . ARG A 1 228 ? -12.344 26.016 7.535 1 98.75 228 ARG A O 1
ATOM 1784 N N . ASN A 1 229 ? -13.453 24.188 6.867 1 98.62 229 ASN A N 1
ATOM 1785 C CA . ASN A 1 229 ? -14.586 24.469 7.73 1 98.62 229 ASN A CA 1
ATOM 1786 C C . ASN A 1 229 ? -14.18 24.531 9.203 1 98.62 229 ASN A C 1
ATOM 1788 O O . ASN A 1 229 ? -14.625 25.422 9.938 1 98.62 229 ASN A O 1
ATOM 1792 N N . TYR A 1 230 ? -13.359 23.641 9.594 1 98.5 230 TYR A N 1
ATOM 1793 C CA . TYR A 1 230 ? -12.844 23.625 10.961 1 98.5 230 TYR A CA 1
ATOM 1794 C C . TYR A 1 230 ? -12.102 24.922 11.273 1 98.5 230 TYR A C 1
ATOM 1796 O O . TYR A 1 230 ? -12.344 25.547 12.312 1 98.5 230 TYR A O 1
ATOM 1804 N N . ILE A 1 231 ? -11.242 25.344 10.414 1 98.5 231 ILE A N 1
ATOM 1805 C CA . ILE A 1 231 ? -10.391 26.5 10.625 1 98.5 231 ILE A CA 1
ATOM 1806 C C . ILE A 1 231 ? -11.25 27.766 10.648 1 98.5 231 ILE A C 1
ATOM 1808 O O . ILE A 1 231 ? -11.047 28.641 11.492 1 98.5 231 ILE A O 1
ATOM 1812 N N . PHE A 1 232 ? -12.18 27.875 9.789 1 98.44 232 PHE A N 1
ATOM 1813 C CA . PHE A 1 232 ? -13.047 29.047 9.742 1 98.44 232 PHE A CA 1
ATOM 1814 C C . PHE A 1 232 ? -13.844 29.172 11.039 1 98.44 232 PHE A C 1
ATOM 1816 O O . PHE A 1 232 ? -14.016 30.281 11.555 1 98.44 232 PHE A O 1
ATOM 1823 N N . GLU A 1 233 ? -14.266 28.062 11.531 1 97.56 233 GLU A N 1
ATOM 1824 C CA . GLU A 1 233 ? -15.039 28.062 12.766 1 97.56 233 GLU A CA 1
ATOM 1825 C C . GLU A 1 233 ? -14.141 28.312 13.977 1 97.56 233 GLU A C 1
ATOM 1827 O O . GLU A 1 233 ? -14.383 29.234 14.758 1 97.56 233 GLU A O 1
ATOM 1832 N N . PHE A 1 234 ? -13.062 27.547 14.094 1 96.38 234 PHE A N 1
ATOM 1833 C CA . PHE A 1 234 ? -12.227 27.547 15.289 1 96.38 234 PHE A CA 1
ATOM 1834 C C . PHE A 1 234 ? -11.391 28.812 15.375 1 96.38 234 PHE A C 1
ATOM 1836 O O . PHE A 1 234 ? -11.188 29.359 16.453 1 96.38 234 PHE A O 1
ATOM 1843 N N . CYS A 1 235 ? -10.875 29.25 14.242 1 96 235 CYS A N 1
ATOM 1844 C CA . CYS A 1 235 ? -10.008 30.422 14.227 1 96 235 CYS A CA 1
ATOM 1845 C C . CYS A 1 235 ? -10.812 31.688 14.031 1 96 235 CYS A C 1
ATOM 1847 O O . CYS A 1 235 ? -10.25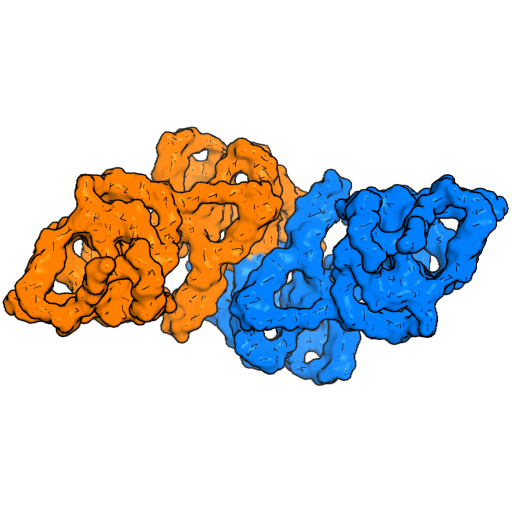8 32.781 14.008 1 96 235 CYS A O 1
ATOM 1849 N N . ASN A 1 236 ? -12.109 31.578 13.867 1 95.88 236 ASN A N 1
ATOM 1850 C CA . ASN A 1 236 ? -13.008 32.719 13.672 1 95.88 236 ASN A CA 1
ATOM 1851 C C . ASN A 1 236 ? -12.578 33.562 12.492 1 95.88 236 ASN A C 1
ATOM 1853 O O . ASN A 1 236 ? -12.391 34.781 12.633 1 95.88 236 ASN A O 1
ATOM 1857 N N . VAL A 1 237 ? -12.438 32.938 11.398 1 97.81 237 VAL A N 1
ATOM 1858 C CA . VAL A 1 237 ? -12.039 33.625 10.18 1 97.81 237 VAL A CA 1
ATOM 1859 C C . VAL A 1 237 ? -13.219 34.438 9.617 1 97.81 237 VAL A C 1
ATOM 1861 O O . VAL A 1 237 ? -14.203 33.844 9.164 1 97.81 237 VAL A O 1
ATOM 1864 N N . ILE A 1 238 ? -13.117 35.688 9.617 1 96.88 238 ILE A N 1
ATOM 1865 C CA . ILE A 1 238 ? -14.164 36.562 9.117 1 96.88 238 ILE A CA 1
ATOM 1866 C C . ILE A 1 238 ? -13.852 36.969 7.68 1 96.88 238 ILE A C 1
ATOM 1868 O O . ILE A 1 238 ? -14.711 36.875 6.801 1 96.88 238 ILE A O 1
ATOM 1872 N N . ASN A 1 239 ? -12.664 37.406 7.438 1 98.06 239 ASN A N 1
ATOM 1873 C CA . ASN A 1 239 ? -12.18 37.75 6.109 1 98.06 239 ASN A CA 1
ATOM 1874 C C . ASN A 1 239 ? -10.961 36.938 5.719 1 98.06 239 ASN A C 1
ATOM 1876 O O . ASN A 1 239 ? -9.844 37.219 6.145 1 98.06 239 ASN A O 1
ATOM 1880 N N . PRO A 1 240 ? -11.164 35.938 4.859 1 98.44 240 PRO A N 1
ATOM 1881 C CA . PRO A 1 240 ? -10.062 35.062 4.48 1 98.44 240 PRO A CA 1
ATOM 1882 C C . PRO A 1 240 ? -8.867 35.812 3.906 1 98.44 240 PRO A C 1
ATOM 1884 O O . PRO A 1 240 ? -7.727 35.375 4.051 1 98.44 240 PRO A O 1
ATOM 1887 N N . LYS A 1 241 ? -9.102 36.938 3.357 1 98 241 LYS A N 1
ATOM 1888 C CA . LYS A 1 241 ? -8.031 37.719 2.732 1 98 241 LYS A CA 1
ATOM 1889 C C . LYS A 1 241 ? -7.098 38.312 3.781 1 98 241 LYS A C 1
ATOM 1891 O O . LYS A 1 241 ? -6.008 38.781 3.453 1 98 241 LYS A O 1
ATOM 1896 N N . ARG A 1 242 ? -7.512 38.312 4.988 1 98.5 242 ARG A N 1
ATOM 1897 C CA . ARG A 1 242 ? -6.68 38.844 6.078 1 98.5 242 ARG A CA 1
ATOM 1898 C C . ARG A 1 242 ? -6.02 37.688 6.84 1 98.5 242 ARG A C 1
ATOM 1900 O O . ARG A 1 242 ? -5.641 37.844 8 1 98.5 242 ARG A O 1
ATOM 1907 N N . CYS A 1 243 ? -6.016 36.5 6.258 1 98.75 243 CYS A N 1
ATOM 1908 C CA . CYS A 1 243 ? -5.289 35.344 6.758 1 98.75 243 CYS A CA 1
ATOM 1909 C C . CYS A 1 243 ? -4.09 35.031 5.867 1 98.75 243 CYS A C 1
ATOM 1911 O O . CYS A 1 243 ? -4.184 35.125 4.641 1 98.75 243 CYS A O 1
ATOM 1913 N N . LEU A 1 244 ? -2.975 34.719 6.488 1 98.75 244 LEU A N 1
ATOM 1914 C CA . LEU A 1 244 ? -1.748 34.344 5.805 1 98.75 244 LEU A CA 1
ATOM 1915 C C . LEU A 1 244 ? -1.437 32.875 6.066 1 98.75 244 LEU A C 1
ATOM 1917 O O . LEU A 1 244 ? -1.355 32.438 7.223 1 98.75 244 LEU A O 1
ATOM 1921 N N . PHE A 1 245 ? -1.344 32.094 5.027 1 98.81 245 PHE A N 1
ATOM 1922 C CA . PHE A 1 245 ? -0.931 30.703 5.172 1 98.81 245 PHE A CA 1
ATOM 1923 C C . PHE A 1 245 ? 0.514 30.516 4.723 1 98.81 245 PHE A C 1
ATOM 1925 O O . PHE A 1 245 ? 0.852 30.797 3.57 1 98.81 245 PHE A O 1
ATOM 1932 N N . ILE A 1 246 ? 1.34 30.031 5.625 1 98.69 246 ILE A N 1
ATOM 1933 C CA . ILE A 1 246 ? 2.758 29.812 5.363 1 98.69 246 ILE A CA 1
ATOM 1934 C C . ILE A 1 246 ? 3.016 28.328 5.141 1 98.69 246 ILE A C 1
ATOM 1936 O O . ILE A 1 246 ? 2.643 27.5 5.969 1 98.69 246 ILE A O 1
ATOM 1940 N N . GLY A 1 247 ? 3.615 27.953 4.023 1 97.44 247 GLY A N 1
ATOM 1941 C CA . GLY A 1 247 ? 3.861 26.547 3.762 1 97.44 247 GLY A CA 1
ATOM 1942 C C . GLY A 1 247 ? 5.004 26.312 2.789 1 97.44 247 GLY A C 1
ATOM 1943 O O . GLY A 1 247 ? 5.559 27.266 2.236 1 97.44 247 GLY A O 1
ATOM 1944 N N . ASP A 1 248 ? 5.418 25.016 2.6 1 94.44 248 ASP A N 1
ATOM 1945 C CA . ASP A 1 248 ? 6.559 24.672 1.758 1 94.44 248 ASP A CA 1
ATOM 1946 C C . ASP A 1 248 ? 6.141 23.734 0.627 1 94.44 248 ASP A C 1
ATOM 1948 O O . ASP A 1 248 ? 6.965 23.344 -0.202 1 94.44 248 ASP A O 1
ATOM 1952 N N . THR A 1 249 ? 4.859 23.391 0.619 1 94.31 249 THR A N 1
ATOM 1953 C CA . THR A 1 249 ? 4.395 22.469 -0.418 1 94.31 249 THR A CA 1
ATOM 1954 C C . THR A 1 249 ? 3.34 23.141 -1.295 1 94.31 249 THR A C 1
ATOM 1956 O O . THR A 1 249 ? 2.494 23.891 -0.798 1 94.31 249 THR A O 1
ATOM 1959 N N . VAL A 1 250 ? 3.4 22.875 -2.58 1 95.75 250 VAL A N 1
ATOM 1960 C CA . VAL A 1 250 ? 2.451 23.453 -3.527 1 95.75 250 VAL A CA 1
ATOM 1961 C C . VAL A 1 250 ? 1.116 22.719 -3.432 1 95.75 250 VAL A C 1
ATOM 1963 O O . VAL A 1 250 ? 0.071 23.344 -3.223 1 95.75 250 VAL A O 1
ATOM 1966 N N . ASN A 1 251 ? 1.145 21.391 -3.395 1 93.75 251 ASN A N 1
ATOM 1967 C CA . ASN A 1 251 ? -0.061 20.578 -3.531 1 93.75 251 ASN A CA 1
ATOM 1968 C C . ASN A 1 251 ? -0.81 20.453 -2.207 1 93.75 251 ASN A C 1
ATOM 1970 O O . ASN A 1 251 ? -1.968 20.031 -2.18 1 93.75 251 ASN A O 1
ATOM 1974 N N . TYR A 1 252 ? -0.133 20.844 -1.097 1 94.94 252 TYR A N 1
ATOM 1975 C CA . TYR A 1 252 ? -0.805 20.766 0.196 1 94.94 252 TYR A CA 1
ATOM 1976 C C . TYR A 1 252 ? -1.014 22.156 0.788 1 94.94 252 TYR A C 1
ATOM 1978 O O . TYR A 1 252 ? -2.146 22.625 0.884 1 94.94 252 TYR A O 1
ATOM 1986 N N . ASP A 1 253 ? 0.014 22.859 0.96 1 97.06 253 ASP A N 1
ATOM 1987 C CA . ASP A 1 253 ? -0.08 24.156 1.634 1 97.06 253 ASP A CA 1
ATOM 1988 C C . ASP A 1 253 ? -0.673 25.219 0.708 1 97.06 253 ASP A C 1
ATOM 1990 O O . ASP A 1 253 ? -1.666 25.859 1.051 1 97.06 253 ASP A O 1
ATOM 1994 N N . MET A 1 254 ? -0.036 25.438 -0.472 1 97.75 254 MET A N 1
ATOM 1995 C CA . MET A 1 254 ? -0.505 26.469 -1.378 1 97.75 254 MET A CA 1
ATOM 1996 C C . MET A 1 254 ? -1.913 26.172 -1.878 1 97.75 254 MET A C 1
ATOM 1998 O O . MET A 1 254 ? -2.756 27.062 -1.96 1 97.75 254 MET A O 1
ATOM 2002 N N . LYS A 1 255 ? -2.125 24.922 -2.146 1 97.62 255 LYS A N 1
ATOM 2003 C CA . LYS A 1 255 ? -3.461 24.516 -2.574 1 97.62 255 LYS A CA 1
ATOM 2004 C C . LYS A 1 255 ? -4.488 24.766 -1.473 1 97.62 255 LYS A C 1
ATOM 2006 O O . LYS A 1 255 ? -5.609 25.203 -1.749 1 97.62 255 LYS A O 1
ATOM 2011 N N . PHE A 1 256 ? -4.129 24.469 -0.253 1 98.25 256 PHE A N 1
ATOM 2012 C CA . PHE A 1 256 ? -5.043 24.703 0.86 1 98.25 256 PHE A CA 1
ATOM 2013 C C . PHE A 1 256 ? -5.293 26.188 1.056 1 98.25 256 PHE A C 1
ATOM 2015 O O . PHE A 1 256 ? -6.434 26.609 1.282 1 98.25 256 PHE A O 1
ATOM 2022 N N . GLY A 1 257 ? -4.227 26.969 1.028 1 98.31 257 GLY A N 1
ATOM 2023 C CA . GLY A 1 257 ? -4.402 28.406 1.084 1 98.31 257 GLY A CA 1
ATOM 2024 C C . GLY A 1 257 ? -5.367 28.938 0.038 1 98.31 257 GLY A C 1
ATOM 2025 O O . GLY A 1 257 ? -6.223 29.766 0.34 1 98.31 257 GLY A O 1
ATOM 2026 N N . ALA A 1 258 ? -5.188 28.438 -1.139 1 98 258 ALA A N 1
ATOM 2027 C CA . ALA A 1 258 ? -6.062 28.828 -2.24 1 98 258 ALA A CA 1
ATOM 2028 C C . ALA A 1 258 ? -7.508 28.422 -1.968 1 98 258 ALA A C 1
ATOM 2030 O O . ALA A 1 258 ? -8.43 29.219 -2.158 1 98 258 ALA A O 1
ATOM 2031 N N . LEU A 1 259 ? -7.68 27.219 -1.521 1 97.94 259 LEU A N 1
ATOM 2032 C CA . LEU A 1 259 ? -9 26.688 -1.205 1 97.94 259 LEU A CA 1
ATOM 2033 C C . LEU A 1 259 ? -9.703 27.562 -0.175 1 97.94 259 LEU A C 1
ATOM 2035 O O . LEU A 1 259 ? -10.922 27.75 -0.239 1 97.94 259 LEU A O 1
ATOM 2039 N N . CYS A 1 260 ? -8.961 28.109 0.732 1 98.38 260 CYS A N 1
ATOM 2040 C CA . CYS A 1 260 ? -9.516 28.859 1.846 1 98.38 260 CYS A CA 1
ATOM 2041 C C . CYS A 1 260 ? -9.648 30.344 1.485 1 98.38 260 CYS A C 1
ATOM 2043 O O . CYS A 1 260 ? -10.297 31.109 2.203 1 98.38 260 CYS A O 1
ATOM 2045 N N . GLY A 1 261 ? -8.953 30.734 0.399 1 98 261 GLY A N 1
ATOM 2046 C CA . GLY A 1 261 ? -8.922 32.156 0.04 1 98 261 GLY A CA 1
ATOM 2047 C C . GLY A 1 261 ? -7.922 32.938 0.852 1 98 261 GLY A C 1
ATOM 2048 O O . GLY A 1 261 ? -8.07 34.156 1.001 1 98 261 GLY A O 1
ATOM 2049 N N . PHE A 1 262 ? -6.961 32.344 1.431 1 98.5 262 PHE A N 1
ATOM 2050 C CA . PHE A 1 262 ? -5.934 32.969 2.234 1 98.5 262 PHE A CA 1
ATOM 2051 C C . PHE A 1 262 ? -4.844 33.562 1.347 1 98.5 262 PHE A C 1
ATOM 2053 O O . PHE A 1 262 ? -4.691 33.156 0.192 1 98.5 262 PHE A O 1
ATOM 2060 N N . GLN A 1 263 ? -4.121 34.562 1.905 1 98.06 263 GLN A N 1
ATOM 2061 C CA . GLN A 1 263 ? -2.828 34.875 1.311 1 98.06 263 GLN A CA 1
ATOM 2062 C C . GLN A 1 263 ? -1.832 33.75 1.492 1 98.06 263 GLN A C 1
ATOM 2064 O O . GLN A 1 263 ? -1.825 33.094 2.529 1 98.06 263 GLN A O 1
ATOM 2069 N N . LYS A 1 264 ? -1.083 33.562 0.479 1 98.44 264 LYS A N 1
ATOM 2070 C CA . LYS A 1 264 ? -0.156 32.438 0.484 1 98.44 264 LYS A CA 1
ATOM 2071 C C . LYS A 1 264 ? 1.29 32.938 0.576 1 98.44 264 LYS A C 1
ATOM 2073 O O . LYS A 1 264 ? 1.698 33.844 -0.154 1 98.44 264 LYS A O 1
ATOM 2078 N N . PHE A 1 265 ? 2.008 32.375 1.501 1 98.5 265 PHE A N 1
ATOM 2079 C CA . PHE A 1 265 ? 3.426 32.625 1.733 1 98.5 265 PHE A CA 1
ATOM 2080 C C . PHE A 1 265 ? 4.23 31.344 1.595 1 98.5 265 PHE A C 1
ATOM 2082 O O . PHE A 1 265 ? 4.16 30.469 2.455 1 98.5 265 PHE A O 1
ATOM 2089 N N . PHE A 1 266 ? 5.047 31.281 0.539 1 98.25 266 PHE A N 1
ATOM 2090 C CA . PHE A 1 266 ? 5.773 30.062 0.214 1 98.25 266 PHE A CA 1
ATOM 2091 C C . PHE A 1 266 ? 7.223 30.141 0.684 1 98.25 266 PHE A C 1
ATOM 2093 O O . PHE A 1 266 ? 7.852 31.203 0.58 1 98.25 266 PHE A O 1
ATOM 2100 N N . VAL A 1 267 ? 7.695 29.047 1.214 1 97.19 267 VAL A N 1
ATOM 2101 C CA . VAL A 1 267 ? 9.102 28.938 1.575 1 97.19 267 VAL A CA 1
ATOM 2102 C C . VAL A 1 267 ? 9.719 27.719 0.889 1 97.19 267 VAL A C 1
ATOM 2104 O O . VAL A 1 267 ? 9.016 26.766 0.577 1 97.19 267 VAL A O 1
ATOM 2107 N N . SER A 1 268 ? 11.07 27.672 0.703 1 93.31 268 SER A N 1
ATOM 2108 C CA . SER A 1 268 ? 11.727 26.625 -0.075 1 93.31 268 SER A CA 1
ATOM 2109 C C . SER A 1 268 ? 12.602 25.75 0.808 1 93.31 268 SER A C 1
ATOM 2111 O O . SER A 1 268 ? 13.578 25.172 0.336 1 93.31 268 SER A O 1
ATOM 2113 N N . THR A 1 269 ? 12.344 25.688 2.049 1 85.19 269 THR A N 1
ATOM 2114 C CA . THR A 1 269 ? 13.141 24.859 2.961 1 85.19 269 THR A CA 1
ATOM 2115 C C . THR A 1 269 ? 12.586 23.438 3.033 1 85.19 269 THR A C 1
ATOM 2117 O O . THR A 1 269 ? 13.227 22.547 3.582 1 85.19 269 THR A O 1
ATOM 2120 N N . GLY A 1 270 ? 11.422 23.25 2.508 1 83.94 270 GLY A N 1
ATOM 2121 C CA . GLY A 1 270 ? 10.773 21.953 2.641 1 83.94 270 GLY A CA 1
ATOM 2122 C C . GLY A 1 270 ? 10.773 21.156 1.353 1 83.94 270 GLY A C 1
ATOM 2123 O O . GLY A 1 270 ? 11.828 20.953 0.742 1 83.94 270 GLY A O 1
ATOM 2124 N N . CYS A 1 271 ? 9.703 20.812 0.855 1 81.31 271 CYS A N 1
ATOM 2125 C CA . CYS A 1 271 ? 9.547 19.734 -0.125 1 81.31 271 CYS A CA 1
ATOM 2126 C C . CYS A 1 271 ? 9.641 20.281 -1.545 1 81.31 271 CYS A C 1
ATOM 2128 O O . CYS A 1 271 ? 10.305 19.688 -2.4 1 81.31 271 CYS A O 1
ATOM 2130 N N . ASP A 1 272 ? 9.016 21.438 -1.816 1 88.31 272 ASP A N 1
ATOM 2131 C CA . ASP A 1 272 ? 8.906 21.891 -3.195 1 88.31 272 ASP A CA 1
ATOM 2132 C C . ASP A 1 272 ? 9.812 23.109 -3.438 1 88.31 272 ASP A C 1
ATOM 2134 O O . ASP A 1 272 ? 10.242 23.766 -2.49 1 88.31 272 ASP A O 1
ATOM 2138 N N . SER A 1 273 ? 10.047 23.359 -4.695 1 92.19 273 SER A N 1
ATOM 2139 C CA . SER A 1 273 ? 10.875 24.5 -5.078 1 92.19 273 SER A CA 1
ATOM 2140 C C . SER A 1 273 ? 10.016 25.734 -5.387 1 92.19 273 SER A C 1
ATOM 2142 O O . SER A 1 273 ? 8.812 25.609 -5.609 1 92.19 273 SER A O 1
ATOM 2144 N N . PHE A 1 274 ? 10.703 26.828 -5.34 1 94.31 274 PHE A N 1
ATOM 2145 C CA . PHE A 1 274 ? 10.016 28.062 -5.711 1 94.31 274 PHE A CA 1
ATOM 2146 C C . PHE A 1 274 ? 9.477 27.969 -7.137 1 94.31 274 PHE A C 1
ATOM 2148 O O . PHE A 1 274 ? 8.359 28.422 -7.414 1 94.31 274 PHE A O 1
ATOM 2155 N N . GLU A 1 275 ? 10.25 27.406 -8.047 1 94.75 275 GLU A N 1
ATOM 2156 C CA . GLU A 1 275 ? 9.844 27.266 -9.445 1 94.75 275 GLU A CA 1
ATOM 2157 C C . GLU A 1 275 ? 8.539 26.484 -9.562 1 94.75 275 GLU A C 1
ATOM 2159 O O . GLU A 1 275 ? 7.652 26.844 -10.336 1 94.75 275 GLU A O 1
ATOM 2164 N N . GLU A 1 276 ? 8.398 25.453 -8.742 1 93.75 276 GLU A N 1
ATOM 2165 C CA . GLU A 1 276 ? 7.191 24.641 -8.758 1 93.75 276 GLU A CA 1
ATOM 2166 C C . GLU A 1 276 ? 5.98 25.438 -8.297 1 93.75 276 GLU A C 1
ATOM 2168 O O . GLU A 1 276 ? 4.871 25.25 -8.797 1 93.75 276 GLU A O 1
ATOM 2173 N N . SER A 1 277 ? 6.184 26.312 -7.41 1 94.44 277 SER A N 1
ATOM 2174 C CA . SER A 1 277 ? 5.094 27.109 -6.84 1 94.44 277 SER A CA 1
ATOM 2175 C C . SER A 1 277 ? 4.566 28.125 -7.84 1 94.44 277 SER A C 1
ATOM 2177 O O . SER A 1 277 ? 3.48 28.688 -7.656 1 94.44 277 SER A O 1
ATOM 2179 N N . GLN A 1 278 ? 5.359 28.359 -8.945 1 94.25 278 GLN A N 1
ATOM 2180 C CA . GLN A 1 278 ? 5.016 29.391 -9.914 1 94.25 278 GLN A CA 1
ATOM 2181 C C . GLN A 1 278 ? 4.219 28.797 -11.078 1 94.25 278 GLN A C 1
ATOM 2183 O O . GLN A 1 278 ? 3.727 29.547 -11.93 1 94.25 278 GLN A O 1
ATOM 2188 N N . LYS A 1 279 ? 4.094 27.531 -11.094 1 92.19 279 LYS A N 1
ATOM 2189 C CA . LYS A 1 279 ? 3.633 26.844 -12.297 1 92.19 279 LYS A CA 1
ATOM 2190 C C . LYS A 1 279 ? 2.125 26.984 -12.477 1 92.19 279 LYS A C 1
ATOM 2192 O O . LYS A 1 279 ? 1.621 26.984 -13.602 1 92.19 279 LYS A O 1
ATOM 2197 N N . ASN A 1 280 ? 1.426 27.031 -11.375 1 91 280 ASN A N 1
ATOM 2198 C CA . ASN A 1 280 ? -0.029 27.125 -11.438 1 91 280 ASN A CA 1
ATOM 2199 C C . ASN A 1 280 ? -0.539 28.422 -10.82 1 91 280 ASN A C 1
ATOM 2201 O O . ASN A 1 280 ? -0.219 28.734 -9.672 1 91 280 ASN A O 1
ATOM 2205 N N . GLU A 1 281 ? -1.387 29.062 -11.469 1 87.81 281 GLU A N 1
ATOM 2206 C CA . GLU A 1 281 ? -1.886 30.359 -11.047 1 87.81 281 GLU A CA 1
ATOM 2207 C C . GLU A 1 281 ? -2.67 30.25 -9.742 1 87.81 281 GLU A C 1
ATOM 2209 O O . GLU A 1 281 ? -2.549 31.109 -8.867 1 87.81 281 GLU A O 1
ATOM 2214 N N . ASP A 1 282 ? -3.412 29.234 -9.578 1 90.44 282 ASP A N 1
ATOM 2215 C CA . ASP A 1 282 ? -4.285 29.094 -8.422 1 90.44 282 ASP A CA 1
ATOM 2216 C C . ASP A 1 282 ? -3.473 28.875 -7.145 1 90.44 282 ASP A C 1
ATOM 2218 O O . ASP A 1 282 ? -3.891 29.281 -6.059 1 90.44 282 ASP A O 1
ATOM 2222 N N . THR A 1 283 ? -2.285 28.328 -7.309 1 93.75 283 THR A N 1
ATOM 2223 C CA . THR A 1 283 ? -1.493 27.969 -6.133 1 93.75 283 THR A CA 1
ATOM 2224 C C . THR A 1 283 ? -0.285 28.906 -6.004 1 93.75 283 THR A C 1
ATOM 2226 O O . THR A 1 283 ? 0.517 28.75 -5.078 1 93.75 283 THR A O 1
ATOM 2229 N N . CYS A 1 284 ? -0.183 29.828 -6.906 1 95.88 284 CYS A N 1
ATOM 2230 C CA . CYS A 1 284 ? 0.936 30.766 -6.855 1 95.88 284 CYS A CA 1
ATOM 2231 C C . CYS A 1 284 ? 0.875 31.609 -5.59 1 95.88 284 CYS A C 1
ATOM 2233 O O . CYS A 1 284 ? -0.15 32.219 -5.305 1 95.88 284 CYS A O 1
ATOM 2235 N N . PRO A 1 285 ? 1.95 31.688 -4.859 1 97.88 285 PRO A N 1
ATOM 2236 C CA . PRO A 1 285 ? 1.925 32.438 -3.609 1 97.88 285 PRO A CA 1
ATOM 2237 C C . PRO A 1 285 ? 2.049 33.969 -3.838 1 97.88 285 PRO A C 1
ATOM 2239 O O . PRO A 1 285 ? 2.572 34.375 -4.871 1 97.88 285 PRO A O 1
ATOM 2242 N N . GLU A 1 286 ? 1.581 34.781 -2.939 1 96.81 286 GLU A N 1
ATOM 2243 C CA . GLU A 1 286 ? 1.755 36.219 -2.973 1 96.81 286 GLU A CA 1
ATOM 2244 C C . GLU A 1 286 ? 3.131 36.625 -2.451 1 96.81 286 GLU A C 1
ATOM 2246 O O . GLU A 1 286 ? 3.709 37.625 -2.906 1 96.81 286 GLU A O 1
ATOM 2251 N N . TYR A 1 287 ? 3.652 35.844 -1.541 1 97.75 287 TYR A N 1
ATOM 2252 C CA . TYR A 1 287 ? 4.922 36.156 -0.901 1 97.75 287 TYR A CA 1
ATOM 2253 C C . TYR A 1 287 ? 5.855 34.969 -0.886 1 97.75 287 TYR A C 1
ATOM 2255 O O . TYR A 1 287 ? 5.406 33.812 -0.922 1 97.75 287 TYR A O 1
ATOM 2263 N N . TYR A 1 288 ? 7.148 35.281 -0.808 1 98 288 TYR A N 1
ATOM 2264 C CA . TYR A 1 288 ? 8.148 34.219 -0.842 1 98 288 TYR A CA 1
ATOM 2265 C C . TYR A 1 288 ? 9.383 34.594 -0.039 1 98 288 TYR A C 1
ATOM 2267 O O . TYR A 1 288 ? 9.789 35.781 -0.029 1 98 288 TYR A O 1
ATOM 2275 N N . LEU A 1 289 ? 9.883 33.656 0.646 1 98 289 LEU A N 1
ATOM 2276 C CA . LEU A 1 289 ? 11.242 33.625 1.167 1 98 289 LEU A CA 1
ATOM 2277 C C . LEU A 1 289 ? 11.875 32.25 1.014 1 98 289 LEU A C 1
ATOM 2279 O O . LEU A 1 289 ? 11.203 31.234 1.18 1 98 289 LEU A O 1
ATOM 2283 N N . PRO A 1 290 ? 13.172 32.188 0.782 1 96.25 290 PRO A N 1
ATOM 2284 C CA . PRO A 1 290 ? 13.805 30.859 0.742 1 96.25 290 PRO A CA 1
ATOM 2285 C C . PRO A 1 290 ? 13.703 30.109 2.07 1 96.25 290 PRO A C 1
ATOM 2287 O O . PRO A 1 290 ? 13.586 28.891 2.088 1 96.25 290 PRO A O 1
ATOM 2290 N N . ASN A 1 291 ? 13.773 30.922 3.043 1 94.69 291 ASN A N 1
ATOM 2291 C CA . ASN A 1 291 ? 13.688 30.469 4.434 1 94.69 291 ASN A CA 1
ATOM 2292 C C . ASN A 1 291 ? 12.836 31.422 5.27 1 94.69 291 ASN A C 1
ATOM 2294 O O . ASN A 1 291 ? 13.078 32.625 5.285 1 94.69 291 ASN A O 1
ATOM 2298 N N . PHE A 1 292 ? 11.867 30.766 5.992 1 97.06 292 PHE A N 1
ATOM 2299 C CA . PHE A 1 292 ? 10.922 31.594 6.73 1 97.06 292 PHE A CA 1
ATOM 2300 C C . PHE A 1 292 ? 11.648 32.438 7.766 1 97.06 292 PHE A C 1
ATOM 2302 O O . PHE A 1 292 ? 11.242 33.594 8.039 1 97.06 292 PHE A O 1
ATOM 2309 N N . GLY A 1 293 ? 12.758 31.938 8.281 1 96.25 293 GLY A N 1
ATOM 2310 C CA . GLY A 1 293 ? 13.523 32.625 9.32 1 96.25 293 GLY A CA 1
ATOM 2311 C C . GLY A 1 293 ? 14.07 33.969 8.883 1 96.25 293 GLY A C 1
ATOM 2312 O O . GLY A 1 293 ? 14.344 34.844 9.711 1 96.25 293 GLY A O 1
ATOM 2313 N N . GLN A 1 294 ? 14.211 34.188 7.648 1 96.94 294 GLN A N 1
ATOM 2314 C CA . GLN A 1 294 ? 14.734 35.438 7.109 1 96.94 294 GLN A CA 1
ATOM 2315 C C . GLN A 1 294 ? 13.781 36.594 7.391 1 96.94 294 GLN A C 1
ATOM 2317 O O . GLN A 1 294 ? 14.18 37.75 7.324 1 96.94 294 GLN A O 1
ATOM 2322 N N . LEU A 1 295 ? 12.555 36.25 7.652 1 97.5 295 LEU A N 1
ATOM 2323 C CA . LEU A 1 295 ? 11.578 37.281 7.969 1 97.5 295 LEU A CA 1
ATOM 2324 C C . LEU A 1 295 ? 11.961 38.031 9.242 1 97.5 295 LEU A C 1
ATOM 2326 O O . LEU A 1 295 ? 11.68 39.219 9.383 1 97.5 295 LEU A O 1
ATOM 2330 N N . LEU A 1 296 ? 12.609 37.312 10.141 1 96.38 296 LEU A N 1
ATOM 2331 C CA . LEU A 1 296 ? 13 37.906 11.414 1 96.38 296 LEU A CA 1
ATOM 2332 C C . LEU A 1 296 ? 13.891 39.125 11.203 1 96.38 296 LEU A C 1
ATOM 2334 O O . LEU A 1 296 ? 13.617 40.219 11.734 1 96.38 296 LEU A O 1
ATOM 2338 N N . SER A 1 297 ? 14.93 38.938 10.398 1 95.25 297 SER A N 1
ATOM 2339 C CA . SER A 1 297 ? 15.859 40.031 10.133 1 95.25 297 SER A CA 1
ATOM 2340 C C . SER A 1 297 ? 15.172 41.188 9.391 1 95.25 297 SER A C 1
ATOM 2342 O O . SER A 1 297 ? 15.461 42.344 9.633 1 95.25 297 SER A O 1
ATOM 2344 N N . ILE A 1 298 ? 14.289 40.812 8.555 1 95.94 298 ILE A N 1
ATOM 2345 C CA . ILE A 1 298 ? 13.555 41.812 7.777 1 95.94 298 ILE A CA 1
ATOM 2346 C C . ILE A 1 298 ? 12.695 42.656 8.711 1 95.94 298 ILE A C 1
ATOM 2348 O O . ILE A 1 298 ? 12.656 43.875 8.586 1 95.94 298 ILE A O 1
ATOM 2352 N N . LEU A 1 299 ? 12.07 42.031 9.68 1 94.81 299 LEU A N 1
ATOM 2353 C CA . LEU A 1 299 ? 11.188 42.719 10.602 1 94.81 299 LEU A CA 1
ATOM 2354 C C . LEU A 1 299 ? 11.992 43.531 11.617 1 94.81 299 LEU A C 1
ATOM 2356 O O . LEU A 1 299 ? 11.555 44.594 12.062 1 94.81 299 LEU A O 1
ATOM 2360 N N . ASP A 1 300 ? 13.172 43.062 11.969 1 92.69 300 ASP A N 1
ATOM 2361 C CA . ASP A 1 300 ? 14.023 43.781 12.922 1 92.69 300 ASP A CA 1
ATOM 2362 C C . ASP A 1 300 ? 14.586 45.062 12.32 1 92.69 300 ASP A C 1
ATOM 2364 O O . ASP A 1 300 ? 14.836 46.031 13.039 1 92.69 300 ASP A O 1
ATOM 2368 N N . ASP A 1 301 ? 14.758 45.031 11.148 1 88.5 301 ASP A N 1
ATOM 2369 C CA . ASP A 1 301 ? 15.289 46.188 10.453 1 88.5 301 ASP A CA 1
ATOM 2370 C C . ASP A 1 301 ? 14.242 47.281 10.352 1 88.5 301 ASP A C 1
ATOM 2372 O O . ASP A 1 301 ? 14.578 48.469 10.125 1 88.5 301 ASP A O 1
ATOM 2376 N N . MET A 1 302 ? 13.031 46.875 10.445 1 80.88 302 MET A N 1
ATOM 2377 C CA . MET A 1 302 ? 11.961 47.875 10.422 1 80.88 302 MET A CA 1
ATOM 2378 C C . MET A 1 302 ? 11.875 48.594 11.758 1 80.88 302 MET A C 1
ATOM 2380 O O . MET A 1 302 ? 11.422 49.75 11.812 1 80.88 302 MET A O 1
ATOM 2384 N N . ALA A 1 303 ? 12.344 48.094 12.883 1 61.38 303 ALA A N 1
ATOM 2385 C CA . ALA A 1 303 ? 12.289 48.719 14.203 1 61.38 303 ALA A CA 1
ATOM 2386 C C . ALA A 1 303 ? 13.43 49.688 14.391 1 61.38 303 ALA A C 1
ATOM 2388 O O . ALA A 1 303 ? 14.516 49.531 13.82 1 61.38 303 ALA A O 1
ATOM 2389 N N . MET B 1 1 ? -10.492 -16.75 -35.656 1 48.75 1 MET B N 1
ATOM 2390 C CA . MET B 1 1 ? -9.867 -17.281 -34.469 1 48.75 1 MET B CA 1
ATOM 2391 C C . MET B 1 1 ? -10.531 -18.594 -34.062 1 48.75 1 MET B C 1
ATOM 2393 O O . MET B 1 1 ? -11.75 -18.734 -34.156 1 48.75 1 MET B O 1
ATOM 2397 N N . PRO B 1 2 ? -9.703 -19.625 -34 1 64.19 2 PRO B N 1
ATOM 2398 C CA . PRO B 1 2 ? -10.453 -20.859 -33.719 1 64.19 2 PRO B CA 1
ATOM 2399 C C . PRO B 1 2 ? -11.375 -20.75 -32.531 1 64.19 2 PRO B C 1
ATOM 2401 O O . PRO B 1 2 ? -11.055 -20.031 -31.562 1 64.19 2 PRO B O 1
ATOM 2404 N N . GLU B 1 3 ? -12.531 -21.062 -32.625 1 86.06 3 GLU B N 1
ATOM 2405 C CA . GLU B 1 3 ? -13.594 -21.062 -31.625 1 86.06 3 GLU B CA 1
ATOM 2406 C C . GLU B 1 3 ? -13.234 -21.984 -30.453 1 86.06 3 GLU B C 1
ATOM 2408 O O . GLU B 1 3 ? -12.711 -23.078 -30.656 1 86.06 3 GLU B O 1
ATOM 2413 N N . THR B 1 4 ? -13.305 -21.516 -29.25 1 95.19 4 THR B N 1
ATOM 2414 C CA . THR B 1 4 ? -13.109 -22.297 -28.031 1 95.19 4 THR B CA 1
ATOM 2415 C C . THR B 1 4 ? -14.031 -23.516 -28.031 1 95.19 4 THR B C 1
ATOM 2417 O O . THR B 1 4 ? -15.227 -23.406 -28.328 1 95.19 4 THR B O 1
ATOM 2420 N N . LYS B 1 5 ? -13.555 -24.672 -27.828 1 96.19 5 LYS B N 1
ATOM 2421 C CA . LYS B 1 5 ? -14.336 -25.906 -27.781 1 96.19 5 LYS B CA 1
ATOM 2422 C C . LYS B 1 5 ? -14.789 -26.203 -26.344 1 96.19 5 LYS B C 1
ATOM 2424 O O . LYS B 1 5 ? -13.961 -26.406 -25.469 1 96.19 5 LYS B O 1
ATOM 2429 N N . ASP B 1 6 ? -16.047 -26.188 -26.203 1 96.75 6 ASP B N 1
ATOM 2430 C CA . ASP B 1 6 ? -16.625 -26.688 -24.969 1 96.75 6 ASP B CA 1
ATOM 2431 C C . ASP B 1 6 ? -16.672 -28.219 -24.953 1 96.75 6 ASP B C 1
ATOM 2433 O O . ASP B 1 6 ? -17.453 -28.828 -25.688 1 96.75 6 ASP B O 1
ATOM 2437 N N . LEU B 1 7 ? -15.875 -28.797 -24.062 1 96.38 7 LEU B N 1
ATOM 2438 C CA . LEU B 1 7 ? -15.68 -30.25 -24.109 1 96.38 7 LEU B CA 1
ATOM 2439 C C . LEU B 1 7 ? -16.953 -30.984 -23.703 1 96.38 7 LEU B C 1
ATOM 2441 O O . LEU B 1 7 ? -17.062 -32.188 -23.906 1 96.38 7 LEU B O 1
ATOM 2445 N N . ARG B 1 8 ? -17.969 -30.328 -23.203 1 93.56 8 ARG B N 1
ATOM 2446 C CA . ARG B 1 8 ? -19.266 -30.938 -22.891 1 93.56 8 ARG B CA 1
ATOM 2447 C C . ARG B 1 8 ? -20.031 -31.234 -24.156 1 93.56 8 ARG B C 1
ATOM 2449 O O . ARG B 1 8 ? -20.938 -32.094 -24.156 1 93.56 8 ARG B O 1
ATOM 2456 N N . ASN B 1 9 ? -19.578 -30.5 -25.188 1 94 9 ASN B N 1
ATOM 2457 C CA . ASN B 1 9 ? -20.406 -30.516 -26.391 1 94 9 ASN B CA 1
ATOM 2458 C C . ASN B 1 9 ? -19.656 -31.109 -27.578 1 94 9 ASN B C 1
ATOM 2460 O O . ASN B 1 9 ? -19.969 -30.781 -28.734 1 94 9 ASN B O 1
ATOM 2464 N N . VAL B 1 10 ? -18.719 -31.844 -27.375 1 93.44 10 VAL B N 1
ATOM 2465 C CA . VAL B 1 10 ? -17.969 -32.406 -28.484 1 93.44 10 VAL B CA 1
ATOM 2466 C C . VAL B 1 10 ? -18.156 -33.938 -28.516 1 93.44 10 VAL B C 1
ATOM 2468 O O . VAL B 1 10 ? -18.547 -34.531 -27.516 1 93.44 10 VAL B O 1
ATOM 2471 N N . ASN B 1 11 ? -17.969 -34.5 -29.688 1 93.31 11 ASN B N 1
ATOM 2472 C CA . ASN B 1 11 ? -18.125 -35.938 -29.812 1 93.31 11 ASN B CA 1
ATOM 2473 C C . ASN B 1 11 ? -16.875 -36.688 -29.375 1 93.31 11 ASN B C 1
ATOM 2475 O O . ASN B 1 11 ? -15.875 -36.094 -29.016 1 93.31 11 ASN B O 1
ATOM 2479 N N . GLU B 1 12 ? -16.922 -37.969 -29.375 1 94.31 12 GLU B N 1
ATOM 2480 C CA . GLU B 1 12 ? -15.852 -38.812 -28.891 1 94.31 12 GLU B CA 1
ATOM 2481 C C . GLU B 1 12 ? -14.57 -38.625 -29.688 1 94.31 12 GLU B C 1
ATOM 2483 O O . GLU B 1 12 ? -13.469 -38.656 -29.141 1 94.31 12 GLU B O 1
ATOM 2488 N N . GLU B 1 13 ? -14.727 -38.406 -30.938 1 95.12 13 GLU B N 1
ATOM 2489 C CA . GLU B 1 13 ? -13.57 -38.219 -31.812 1 95.12 13 GLU B CA 1
ATOM 2490 C C . GLU B 1 13 ? -12.805 -36.969 -31.422 1 95.12 13 GLU B C 1
ATOM 2492 O O . GLU B 1 13 ? -11.57 -36.938 -31.422 1 95.12 13 GLU B O 1
ATOM 2497 N N . GLU B 1 14 ? -13.531 -35.969 -31.078 1 94.94 14 GLU B N 1
ATOM 2498 C CA . GLU B 1 14 ? -12.914 -34.688 -30.672 1 94.94 14 GLU B CA 1
ATOM 2499 C C . GLU B 1 14 ? -12.211 -34.844 -29.328 1 94.94 14 GLU B C 1
ATOM 2501 O O . GLU B 1 14 ? -11.172 -34.219 -29.094 1 94.94 14 GLU B O 1
ATOM 2506 N N . ILE B 1 15 ? -12.766 -35.625 -28.469 1 96.25 15 ILE B N 1
ATOM 2507 C CA . ILE B 1 15 ? -12.148 -35.875 -27.172 1 96.25 15 ILE B CA 1
ATOM 2508 C C . ILE B 1 15 ? -10.828 -36.625 -27.359 1 96.25 15 ILE B C 1
ATOM 2510 O O . ILE B 1 15 ? -9.836 -36.312 -26.703 1 96.25 15 ILE B O 1
ATOM 2514 N N . ARG B 1 16 ? -10.852 -37.562 -28.25 1 95.88 16 ARG B N 1
ATOM 2515 C CA . ARG B 1 16 ? -9.625 -38.312 -28.547 1 95.88 16 ARG B CA 1
ATOM 2516 C C . ARG B 1 16 ? -8.555 -37.375 -29.125 1 95.88 16 ARG B C 1
ATOM 2518 O O . ARG B 1 16 ? -7.383 -37.5 -28.781 1 95.88 16 ARG B O 1
ATOM 2525 N N . ARG B 1 17 ? -9.016 -36.531 -29.984 1 96.38 17 ARG B N 1
ATOM 2526 C CA . ARG B 1 17 ? -8.094 -35.562 -30.562 1 96.38 17 ARG B CA 1
ATOM 2527 C C . ARG B 1 17 ? -7.508 -34.656 -29.484 1 96.38 17 ARG B C 1
ATOM 2529 O O . ARG B 1 17 ? -6.32 -34.312 -29.516 1 96.38 17 ARG B O 1
ATOM 2536 N N . PHE B 1 18 ? -8.375 -34.25 -28.625 1 97.06 18 PHE B N 1
ATOM 2537 C CA . PHE B 1 18 ? -7.953 -33.469 -27.484 1 97.06 18 PHE B CA 1
ATOM 2538 C C . PHE B 1 18 ? -6.875 -34.188 -26.688 1 97.06 18 PHE B C 1
ATOM 2540 O O . PHE B 1 18 ? -5.785 -33.656 -26.484 1 97.06 18 PHE B O 1
ATOM 2547 N N . LEU B 1 19 ? -7.094 -35.375 -26.344 1 97.44 19 LEU B N 1
ATOM 2548 C CA . LEU B 1 19 ? -6.172 -36.156 -25.531 1 97.44 19 LEU B CA 1
ATOM 2549 C C . LEU B 1 19 ? -4.852 -36.406 -26.25 1 97.44 19 LEU B C 1
ATOM 2551 O O . LEU B 1 19 ? -3.793 -36.438 -25.625 1 97.44 19 LEU B O 1
ATOM 2555 N N . ASP B 1 20 ? -4.949 -36.438 -27.547 1 97.31 20 ASP B N 1
ATOM 2556 C CA . ASP B 1 20 ? -3.766 -36.75 -28.344 1 97.31 20 ASP B CA 1
ATOM 2557 C C . ASP B 1 20 ? -2.951 -35.5 -28.641 1 97.31 20 ASP B C 1
ATOM 2559 O O . ASP B 1 20 ? -1.81 -35.562 -29.094 1 97.31 20 ASP B O 1
ATOM 2563 N N . SER B 1 21 ? -3.492 -34.406 -28.266 1 97.69 21 SER B N 1
ATOM 2564 C CA . SER B 1 21 ? -2.916 -33.156 -28.75 1 97.69 21 SER B CA 1
ATOM 2565 C C . SER B 1 21 ? -1.846 -32.656 -27.797 1 97.69 21 SER B C 1
ATOM 2567 O O . SER B 1 21 ? -1.13 -31.688 -28.125 1 97.69 21 SER B O 1
ATOM 2569 N N . PHE B 1 22 ? -1.64 -33.25 -26.656 1 98.25 22 PHE B N 1
ATOM 2570 C CA . PHE B 1 22 ? -0.631 -32.75 -25.719 1 98.25 22 PHE B CA 1
ATOM 2571 C C . PHE B 1 22 ? 0.022 -33.938 -24.984 1 98.25 22 PHE B C 1
ATOM 2573 O O . PHE B 1 22 ? -0.565 -35 -24.891 1 98.25 22 PHE B O 1
ATOM 2580 N N . ASP B 1 23 ? 1.233 -33.656 -24.438 1 98.38 23 ASP B N 1
ATOM 2581 C CA . ASP B 1 23 ? 1.984 -34.656 -23.656 1 98.38 23 ASP B CA 1
ATOM 2582 C C . ASP B 1 23 ? 2.225 -34.156 -22.234 1 98.38 23 ASP B C 1
ATOM 2584 O O . ASP B 1 23 ? 2.418 -34.938 -21.312 1 98.38 23 ASP B O 1
ATOM 2588 N N . ILE B 1 24 ? 2.256 -32.844 -22.047 1 98.56 24 ILE B N 1
ATOM 2589 C CA . ILE B 1 24 ? 2.51 -32.219 -20.75 1 98.56 24 ILE B CA 1
ATOM 2590 C C . ILE B 1 24 ? 1.292 -31.391 -20.344 1 98.56 24 ILE B C 1
ATOM 2592 O O . ILE B 1 24 ? 0.703 -30.672 -21.156 1 98.56 24 ILE B O 1
ATOM 2596 N N . VAL B 1 25 ? 0.861 -31.562 -19.125 1 98.75 25 VAL B N 1
ATOM 2597 C CA . VAL B 1 25 ? -0.225 -30.781 -18.547 1 98.75 25 VAL B CA 1
ATOM 2598 C C . VAL B 1 25 ? 0.314 -29.906 -17.422 1 98.75 25 VAL B C 1
ATOM 2600 O O . VAL B 1 25 ? 0.95 -30.406 -16.484 1 98.75 25 VAL B O 1
ATOM 2603 N N . LEU B 1 26 ? 0.17 -28.625 -17.547 1 98.75 26 LEU B N 1
ATOM 2604 C CA . LEU B 1 26 ? 0.451 -27.656 -16.484 1 98.75 26 LEU B CA 1
ATOM 2605 C C . LEU B 1 26 ? -0.84 -27.062 -15.945 1 98.75 26 LEU B C 1
ATOM 2607 O O . LEU B 1 26 ? -1.621 -26.469 -16.688 1 98.75 26 LEU B O 1
ATOM 2611 N N . SER B 1 27 ? -1.026 -27.219 -14.703 1 98.38 27 SER B N 1
ATOM 2612 C CA . SER B 1 27 ? -2.289 -26.797 -14.117 1 98.38 27 SER B CA 1
ATOM 2613 C C . SER B 1 27 ? -2.059 -25.766 -13.016 1 98.38 27 SER B C 1
ATOM 2615 O O . SER B 1 27 ? -1.19 -25.938 -12.156 1 98.38 27 SER B O 1
ATOM 2617 N N . ASP B 1 28 ? -2.846 -24.734 -13.07 1 97 28 ASP B N 1
ATOM 2618 C CA . ASP B 1 28 ? -3.025 -23.922 -11.875 1 97 28 ASP B CA 1
ATOM 2619 C C . ASP B 1 28 ? -3.68 -24.719 -10.758 1 97 28 ASP B C 1
ATOM 2621 O O . ASP B 1 28 ? -4.18 -25.828 -10.992 1 97 28 ASP B O 1
ATOM 2625 N N . CYS B 1 29 ? -3.621 -24.172 -9.539 1 94.56 29 CYS B N 1
ATOM 2626 C CA . CYS B 1 29 ? -4.188 -24.891 -8.406 1 94.56 29 CYS B CA 1
ATOM 2627 C C . CYS B 1 29 ? -5.43 -24.188 -7.875 1 94.56 29 CYS B C 1
ATOM 2629 O O . CYS B 1 29 ? -6.543 -24.703 -7.988 1 94.56 29 CYS B O 1
ATOM 2631 N N . ASP B 1 30 ? -5.262 -22.984 -7.391 1 90.38 30 ASP B N 1
ATOM 2632 C CA . ASP B 1 30 ? -6.355 -22.234 -6.789 1 90.38 30 ASP B CA 1
ATOM 2633 C C . ASP B 1 30 ? -7.387 -21.828 -7.836 1 90.38 30 ASP B C 1
ATOM 2635 O O . ASP B 1 30 ? -7.055 -21.156 -8.812 1 90.38 30 ASP B O 1
ATOM 2639 N N . GLY B 1 31 ? -8.602 -22.328 -7.641 1 90.19 31 GLY B N 1
ATOM 2640 C CA . GLY B 1 31 ? -9.664 -22.031 -8.586 1 90.19 31 GLY B CA 1
ATOM 2641 C C . GLY B 1 31 ? -9.836 -23.109 -9.648 1 90.19 31 GLY B C 1
ATOM 2642 O O . GLY B 1 31 ? -10.797 -23.094 -10.414 1 90.19 31 GLY B O 1
ATOM 2643 N N . VAL B 1 32 ? -8.875 -24.047 -9.648 1 94.56 32 VAL B N 1
ATOM 2644 C CA . VAL B 1 32 ? -8.938 -25.141 -10.609 1 94.56 32 VAL B CA 1
ATOM 2645 C C . VAL B 1 32 ? -9.094 -26.469 -9.867 1 94.56 32 VAL B C 1
ATOM 2647 O O . VAL B 1 32 ? -10 -27.25 -10.164 1 94.56 32 VAL B O 1
ATOM 2650 N N . LEU B 1 33 ? -8.289 -26.641 -8.844 1 94.44 33 LEU B N 1
ATOM 2651 C CA . LEU B 1 33 ? -8.281 -27.891 -8.102 1 94.44 33 LEU B CA 1
ATOM 2652 C C . LEU B 1 33 ? -8.977 -27.719 -6.754 1 94.44 33 LEU B C 1
ATOM 2654 O O . LEU B 1 33 ? -9.578 -28.672 -6.246 1 94.44 33 LEU B O 1
ATOM 2658 N N . TRP B 1 34 ? -8.828 -26.547 -6.199 1 89.38 34 TRP B N 1
ATOM 2659 C CA . TRP B 1 34 ? -9.445 -26.266 -4.91 1 89.38 34 TRP B CA 1
ATOM 2660 C C . TRP B 1 34 ? -9.695 -24.766 -4.75 1 89.38 34 TRP B C 1
ATOM 2662 O O . TRP B 1 34 ? -9.18 -23.953 -5.523 1 89.38 34 TRP B O 1
ATOM 2672 N N . HIS B 1 35 ? -10.594 -24.531 -3.814 1 81.56 35 HIS B N 1
ATOM 2673 C CA . HIS B 1 35 ? -10.719 -23.203 -3.225 1 81.56 35 HIS B CA 1
ATOM 2674 C C . HIS B 1 35 ? -10.078 -23.156 -1.842 1 81.56 35 HIS B C 1
ATOM 2676 O O . HIS B 1 35 ? -10.484 -23.891 -0.939 1 81.56 35 HIS B O 1
ATOM 2682 N N . ILE B 1 36 ? -9.023 -22.297 -1.641 1 69.94 36 ILE B N 1
ATOM 2683 C CA . ILE B 1 36 ? -8.211 -22.094 -0.447 1 69.94 36 ILE B CA 1
ATOM 2684 C C . ILE B 1 36 ? -8.438 -23.234 0.538 1 69.94 36 ILE B C 1
ATOM 2686 O O . ILE B 1 36 ? -7.496 -23.922 0.92 1 69.94 36 ILE B O 1
ATOM 2690 N N . ASP B 1 37 ? -9.773 -23.625 0.923 1 69.25 37 ASP B N 1
ATOM 2691 C CA . ASP B 1 37 ? -9.93 -24.562 2.031 1 69.25 37 ASP B CA 1
ATOM 2692 C C . ASP B 1 37 ? -10.711 -25.797 1.596 1 69.25 37 ASP B C 1
ATOM 2694 O O . ASP B 1 37 ? -10.906 -26.734 2.387 1 69.25 37 ASP B O 1
ATOM 2698 N N . SER B 1 38 ? -11.07 -25.859 0.304 1 79.38 38 SER B N 1
ATOM 2699 C CA . SER B 1 38 ? -11.914 -26.969 -0.096 1 79.38 38 SER B CA 1
ATOM 2700 C C . SER B 1 38 ? -11.562 -27.469 -1.493 1 79.38 38 SER B C 1
ATOM 2702 O O . SER B 1 38 ? -11.352 -26.656 -2.406 1 79.38 38 SER B O 1
ATOM 2704 N N . PRO B 1 39 ? -11.633 -28.672 -1.637 1 86.88 39 PRO B N 1
ATOM 2705 C CA . PRO B 1 39 ? -11.367 -29.219 -2.971 1 86.88 39 PRO B CA 1
ATOM 2706 C C . PRO B 1 39 ? -12.508 -28.953 -3.953 1 86.88 39 PRO B C 1
ATOM 2708 O O . PRO B 1 39 ? -13.664 -28.828 -3.543 1 86.88 39 PRO B O 1
ATOM 2711 N N . ILE B 1 40 ? -12.195 -28.719 -5.137 1 90.44 40 ILE B N 1
ATOM 2712 C CA . ILE B 1 40 ? -13.195 -28.672 -6.203 1 90.44 40 ILE B CA 1
ATOM 2713 C C . ILE B 1 40 ? -13.5 -30.094 -6.684 1 90.44 40 ILE B C 1
ATOM 2715 O O . ILE B 1 40 ? -12.594 -30.844 -7.039 1 90.44 40 ILE B O 1
ATOM 2719 N N . GLU B 1 41 ? -14.703 -30.375 -6.754 1 92.5 41 GLU B N 1
ATOM 2720 C CA . GLU B 1 41 ? -15.164 -31.75 -6.973 1 92.5 41 GLU B CA 1
ATOM 2721 C C . GLU B 1 41 ? -14.57 -32.344 -8.242 1 92.5 41 GLU B C 1
ATOM 2723 O O . GLU B 1 41 ? -14.625 -31.719 -9.312 1 92.5 41 GLU B O 1
ATOM 2728 N N . ASN B 1 42 ? -13.852 -33.5 -8.141 1 94.94 42 ASN B N 1
ATOM 2729 C CA . ASN B 1 42 ? -13.375 -34.375 -9.211 1 94.94 42 ASN B CA 1
ATOM 2730 C C . ASN B 1 42 ? -12.234 -33.719 -9.992 1 94.94 42 ASN B C 1
ATOM 2732 O O . ASN B 1 42 ? -11.789 -34.25 -11.008 1 94.94 42 ASN B O 1
ATOM 2736 N N . SER B 1 43 ? -11.742 -32.594 -9.555 1 96.19 43 SER B N 1
ATOM 2737 C CA . SER B 1 43 ? -10.711 -31.906 -10.32 1 96.19 43 SER B CA 1
ATOM 2738 C C . SER B 1 43 ? -9.367 -32.625 -10.211 1 96.19 43 SER B C 1
ATOM 2740 O O . SER B 1 43 ? -8.695 -32.812 -11.219 1 96.19 43 SER B O 1
ATOM 2742 N N . ILE B 1 44 ? -9.023 -33.031 -9.008 1 96.38 44 ILE B N 1
ATOM 2743 C CA . ILE B 1 44 ? -7.762 -33.719 -8.82 1 96.38 44 ILE B CA 1
ATOM 2744 C C . ILE B 1 44 ? -7.852 -35.125 -9.469 1 96.38 44 ILE B C 1
ATOM 2746 O O . ILE B 1 44 ? -6.895 -35.562 -10.094 1 96.38 44 ILE B O 1
ATOM 2750 N N . GLU B 1 45 ? -9.008 -35.688 -9.367 1 95.5 45 GLU B N 1
ATOM 2751 C CA . GLU B 1 45 ? -9.25 -37 -10.016 1 95.5 45 GLU B CA 1
ATOM 2752 C C . GLU B 1 45 ? -9.102 -36.875 -11.531 1 95.5 45 GLU B C 1
ATOM 2754 O O . GLU B 1 45 ? -8.609 -37.812 -12.18 1 95.5 45 GLU B O 1
ATOM 2759 N N . ALA B 1 46 ? -9.547 -35.812 -12.031 1 97 46 ALA B N 1
ATOM 2760 C CA . ALA B 1 46 ? -9.406 -35.562 -13.469 1 97 46 ALA B CA 1
ATOM 2761 C C . ALA B 1 46 ? -7.938 -35.5 -13.867 1 97 46 ALA B C 1
ATOM 2763 O O . ALA B 1 46 ? -7.547 -36.062 -14.898 1 97 46 ALA B O 1
ATOM 2764 N N . LEU B 1 47 ? -7.082 -34.844 -13.094 1 97.12 47 LEU B N 1
ATOM 2765 C CA . LEU B 1 47 ? -5.645 -34.812 -13.352 1 97.12 47 LEU B CA 1
ATOM 2766 C C . LEU B 1 47 ? -5.031 -36.219 -13.258 1 97.12 47 LEU B C 1
ATOM 2768 O O . LEU B 1 47 ? -4.172 -36.562 -14.062 1 97.12 47 LEU B O 1
ATOM 2772 N N . THR B 1 48 ? -5.52 -36.906 -12.273 1 96.06 48 THR B N 1
ATOM 2773 C CA . THR B 1 48 ? -5.039 -38.25 -12.094 1 96.06 48 THR B CA 1
ATOM 2774 C C . THR B 1 48 ? -5.363 -39.125 -13.312 1 96.06 48 THR B C 1
ATOM 2776 O O . THR B 1 48 ? -4.543 -39.938 -13.734 1 96.06 48 THR B O 1
ATOM 2779 N N . LYS B 1 49 ? -6.547 -38.938 -13.766 1 95.94 49 LYS B N 1
ATOM 2780 C CA . LYS B 1 49 ? -6.953 -39.688 -14.969 1 95.94 49 LYS B CA 1
ATOM 2781 C C . LYS B 1 49 ? -6.055 -39.312 -16.156 1 95.94 49 LYS B C 1
ATOM 2783 O O . LYS B 1 49 ? -5.641 -40.188 -16.906 1 95.94 49 LYS B O 1
ATOM 2788 N N . LEU B 1 50 ? -5.727 -38.062 -16.328 1 96.81 50 LEU B N 1
ATOM 2789 C CA . LEU B 1 50 ? -4.812 -37.656 -17.391 1 96.81 50 LEU B CA 1
ATOM 2790 C C . LEU B 1 50 ? -3.439 -38.281 -17.203 1 96.81 50 LEU B C 1
ATOM 2792 O O . LEU B 1 50 ? -2.805 -38.688 -18.172 1 96.81 50 LEU B O 1
ATOM 2796 N N . GLN B 1 51 ? -3.033 -38.25 -15.961 1 95.5 51 GLN B N 1
ATOM 2797 C CA . GLN B 1 51 ? -1.77 -38.906 -15.656 1 95.5 51 GLN B CA 1
ATOM 2798 C C . GLN B 1 51 ? -1.796 -40.375 -16.078 1 95.5 51 GLN B C 1
ATOM 2800 O O . GLN B 1 51 ? -0.809 -40.906 -16.594 1 95.5 51 GLN B O 1
ATOM 2805 N N . SER B 1 52 ? -2.889 -41.094 -15.852 1 94.19 52 SER B N 1
ATOM 2806 C CA . SER B 1 52 ? -3.033 -42.5 -16.203 1 94.19 52 SER B CA 1
ATOM 2807 C C . SER B 1 52 ? -2.99 -42.688 -17.703 1 94.19 52 SER B C 1
ATOM 2809 O O . SER B 1 52 ? -2.693 -43.781 -18.188 1 94.19 52 SER B O 1
ATOM 2811 N N . PHE B 1 53 ? -3.285 -41.688 -18.453 1 95.56 53 PHE B N 1
ATOM 2812 C CA . PHE B 1 53 ? -3.209 -41.719 -19.906 1 95.56 53 PHE B CA 1
ATOM 2813 C C . PHE B 1 53 ? -1.793 -41.438 -20.375 1 95.56 53 PHE B C 1
ATOM 2815 O O . PHE B 1 53 ? -1.557 -41.281 -21.578 1 95.56 53 PHE B O 1
ATOM 2822 N N . GLY B 1 54 ? -0.886 -41.25 -19.422 1 95.62 54 GLY B N 1
ATOM 2823 C CA . GLY B 1 54 ? 0.517 -41.094 -19.766 1 95.62 54 GLY B CA 1
ATOM 2824 C C . GLY B 1 54 ? 0.955 -39.625 -19.844 1 95.62 54 GLY B C 1
ATOM 2825 O O . GLY B 1 54 ? 2.082 -39.344 -20.234 1 95.62 54 GLY B O 1
ATOM 2826 N N . LYS B 1 55 ? 0.108 -38.719 -19.484 1 97.5 55 LYS B N 1
ATOM 2827 C CA . LYS B 1 55 ? 0.476 -37.312 -19.531 1 97.5 55 LYS B CA 1
ATOM 2828 C C . LYS B 1 55 ? 1.395 -36.938 -18.359 1 97.5 55 LYS B C 1
ATOM 2830 O O . LYS B 1 55 ? 1.209 -37.438 -17.25 1 97.5 55 LYS B O 1
ATOM 2835 N N . LYS B 1 56 ? 2.393 -36.125 -18.562 1 97.44 56 LYS B N 1
ATOM 2836 C CA . LYS B 1 56 ? 3.211 -35.562 -17.5 1 97.44 56 LYS B CA 1
ATOM 2837 C C . LYS B 1 56 ? 2.512 -34.375 -16.844 1 97.44 56 LYS B C 1
ATOM 2839 O O . LYS B 1 56 ? 2.178 -33.406 -17.516 1 97.44 56 LYS B O 1
ATOM 2844 N N . ILE B 1 57 ? 2.34 -34.469 -15.531 1 97.94 57 ILE B N 1
ATOM 2845 C CA . ILE B 1 57 ? 1.541 -33.469 -14.828 1 97.94 57 ILE B CA 1
ATOM 2846 C C . ILE B 1 57 ? 2.455 -32.562 -14.008 1 97.94 57 ILE B C 1
ATOM 2848 O O . ILE B 1 57 ? 3.314 -33.031 -13.266 1 97.94 57 ILE B O 1
ATOM 2852 N N . PHE B 1 58 ? 2.309 -31.234 -14.148 1 98.31 58 PHE B N 1
ATOM 2853 C CA . PHE B 1 58 ? 2.957 -30.219 -13.32 1 98.31 58 PHE B CA 1
ATOM 2854 C C . PHE B 1 58 ? 1.932 -29.25 -12.758 1 98.31 58 PHE B C 1
ATOM 2856 O O . PHE B 1 58 ? 0.936 -28.938 -13.414 1 98.31 58 PHE B O 1
ATOM 2863 N N . LEU B 1 59 ? 2.146 -28.828 -11.57 1 98.06 59 LEU B N 1
ATOM 2864 C CA . LEU B 1 59 ? 1.332 -27.781 -10.938 1 98.06 59 LEU B CA 1
ATOM 2865 C C . LEU B 1 59 ? 2.064 -26.453 -10.93 1 98.06 59 LEU B C 1
ATOM 2867 O O . LEU B 1 59 ? 3.211 -26.375 -10.477 1 98.06 59 LEU B O 1
ATOM 2871 N N . VAL B 1 60 ? 1.456 -25.438 -11.445 1 98.12 60 VAL B N 1
ATOM 2872 C CA . VAL B 1 60 ? 2.037 -24.094 -11.516 1 98.12 60 VAL B CA 1
ATOM 2873 C C . VAL B 1 60 ? 1.146 -23.109 -10.773 1 98.12 60 VAL B C 1
ATOM 2875 O O . VAL B 1 60 ? 0.061 -22.75 -11.242 1 98.12 60 VAL B O 1
ATOM 2878 N N . THR B 1 61 ? 1.572 -22.656 -9.672 1 96.06 61 THR B N 1
ATOM 2879 C CA . THR B 1 61 ? 0.727 -21.797 -8.852 1 96.06 61 THR B CA 1
ATOM 2880 C C . THR B 1 61 ? 1.501 -20.562 -8.383 1 96.06 61 THR B C 1
ATOM 2882 O O . THR B 1 61 ? 2.691 -20.656 -8.07 1 96.06 61 THR B O 1
ATOM 2885 N N . ASN B 1 62 ? 0.872 -19.391 -8.383 1 95 62 ASN B N 1
ATOM 2886 C CA . ASN B 1 62 ? 1.438 -18.188 -7.805 1 95 62 ASN B CA 1
ATOM 2887 C C . ASN B 1 62 ? 1.414 -18.219 -6.277 1 95 62 ASN B C 1
ATOM 2889 O O . ASN B 1 62 ? 2.045 -17.391 -5.621 1 95 62 ASN B O 1
ATOM 2893 N N . ASN B 1 63 ? 0.695 -19.188 -5.738 1 92.56 63 ASN B N 1
ATOM 2894 C CA . ASN B 1 63 ? 0.559 -19.297 -4.289 1 92.56 63 ASN B CA 1
ATOM 2895 C C . ASN B 1 63 ? 1.73 -20.062 -3.672 1 92.56 63 ASN B C 1
ATOM 2897 O O . ASN B 1 63 ? 1.813 -21.281 -3.787 1 92.56 63 ASN B O 1
ATOM 2901 N N . ALA B 1 64 ? 2.549 -19.297 -2.99 1 91.75 64 ALA B N 1
ATOM 2902 C CA . ALA B 1 64 ? 3.719 -19.922 -2.365 1 91.75 64 ALA B CA 1
ATOM 2903 C C . ALA B 1 64 ? 3.605 -19.891 -0.844 1 91.75 64 ALA B C 1
ATOM 2905 O O . ALA B 1 64 ? 4.609 -20.016 -0.139 1 91.75 64 ALA B O 1
ATOM 2906 N N . THR B 1 65 ? 2.414 -19.688 -0.311 1 88.81 65 THR B N 1
ATOM 2907 C CA . THR B 1 65 ? 2.232 -19.469 1.119 1 88.81 65 THR B CA 1
ATOM 2908 C C . THR B 1 65 ? 2.338 -20.781 1.89 1 88.81 65 THR B C 1
ATOM 2910 O O . THR B 1 65 ? 2.783 -20.797 3.039 1 88.81 65 THR B O 1
ATOM 2913 N N . ALA B 1 66 ? 1.935 -21.906 1.329 1 84.88 66 ALA B N 1
ATOM 2914 C CA . ALA B 1 66 ? 1.91 -23.172 2.039 1 84.88 66 ALA B CA 1
ATOM 2915 C C . ALA B 1 66 ? 3.189 -23.969 1.789 1 84.88 66 ALA B C 1
ATOM 2917 O O . ALA B 1 66 ? 3.576 -24.812 2.604 1 84.88 66 ALA B O 1
ATOM 2918 N N . GLY B 1 67 ? 3.898 -23.719 0.686 1 86.94 67 GLY B N 1
ATOM 2919 C CA . GLY B 1 67 ? 5.062 -24.516 0.309 1 86.94 67 GLY B CA 1
ATOM 2920 C C . GLY B 1 67 ? 4.719 -25.734 -0.527 1 86.94 67 GLY B C 1
ATOM 2921 O O . GLY B 1 67 ? 3.568 -26.172 -0.547 1 86.94 67 GLY B O 1
ATOM 2922 N N . THR B 1 68 ? 5.656 -26.375 -1.065 1 93.19 68 THR B N 1
ATOM 2923 C CA . THR B 1 68 ? 5.461 -27.453 -2.031 1 93.19 68 THR B CA 1
ATOM 2924 C C . THR B 1 68 ? 5.086 -28.75 -1.327 1 93.19 68 THR B C 1
ATOM 2926 O O . THR B 1 68 ? 4.273 -29.531 -1.837 1 93.19 68 THR B O 1
ATOM 2929 N N . ARG B 1 69 ? 5.629 -28.969 -0.182 1 92.06 69 ARG B N 1
ATOM 2930 C CA . ARG B 1 69 ? 5.332 -30.188 0.553 1 92.06 69 ARG B CA 1
ATOM 2931 C C . ARG B 1 69 ? 3.854 -30.266 0.91 1 92.06 69 ARG B C 1
ATOM 2933 O O . ARG B 1 69 ? 3.221 -31.312 0.725 1 92.06 69 ARG B O 1
ATOM 2940 N N . LYS B 1 70 ? 3.334 -29.219 1.424 1 91.12 70 LYS B N 1
ATOM 2941 C CA . LYS B 1 70 ? 1.925 -29.172 1.803 1 91.12 70 LYS B CA 1
ATOM 2942 C C . LYS B 1 70 ? 1.022 -29.359 0.584 1 91.12 70 LYS B C 1
ATOM 2944 O O . LYS B 1 70 ? -0.036 -29.984 0.674 1 91.12 70 LYS B O 1
ATOM 2949 N N . ILE B 1 71 ? 1.438 -28.844 -0.491 1 92.94 71 ILE B N 1
ATOM 2950 C CA . ILE B 1 71 ? 0.674 -28.984 -1.728 1 92.94 71 ILE B CA 1
ATOM 2951 C C . ILE B 1 71 ? 0.666 -30.438 -2.174 1 92.94 71 ILE B C 1
ATOM 2953 O O . ILE B 1 71 ? -0.385 -30.984 -2.523 1 92.94 71 ILE B O 1
ATOM 2957 N N . CYS B 1 72 ? 1.797 -31.094 -2.086 1 95.56 72 CYS B N 1
ATOM 2958 C CA . CYS B 1 72 ? 1.895 -32.5 -2.453 1 95.56 72 CYS B CA 1
ATOM 2959 C C . CYS B 1 72 ? 1.023 -33.344 -1.546 1 95.56 72 CYS B C 1
ATOM 2961 O O . CYS B 1 72 ? 0.365 -34.281 -2.014 1 95.56 72 CYS B O 1
ATOM 2963 N N . GLU B 1 73 ? 1.026 -33 -0.306 1 94.12 73 GLU B N 1
ATOM 2964 C CA . GLU B 1 73 ? 0.196 -33.75 0.644 1 94.12 73 GLU B CA 1
ATOM 2965 C C . GLU B 1 73 ? -1.284 -33.594 0.301 1 94.12 73 GLU B C 1
ATOM 2967 O O . GLU B 1 73 ? -2.027 -34.594 0.344 1 94.12 73 GLU B O 1
ATOM 2972 N N . ARG B 1 74 ? -1.623 -32.469 -0.034 1 91.25 74 ARG B N 1
ATOM 2973 C CA . ARG B 1 74 ? -3.012 -32.219 -0.409 1 91.25 74 ARG B CA 1
ATOM 2974 C C . ARG B 1 74 ? -3.393 -33 -1.659 1 91.25 74 ARG B C 1
ATOM 2976 O O . ARG B 1 74 ? -4.488 -33.562 -1.736 1 91.25 74 ARG B O 1
ATOM 2983 N N . LEU B 1 75 ? -2.512 -33.031 -2.604 1 94.12 75 LEU B N 1
ATOM 2984 C CA . LEU B 1 75 ? -2.742 -33.781 -3.84 1 94.12 75 LEU B CA 1
ATOM 2985 C C . LEU B 1 75 ? -2.859 -35.25 -3.562 1 94.12 75 LEU B C 1
ATOM 2987 O O . LEU B 1 75 ? -3.766 -35.938 -4.074 1 94.12 75 LEU B O 1
ATOM 2991 N N . LEU B 1 76 ? -2.043 -35.688 -2.676 1 92.5 76 LEU B N 1
ATOM 2992 C CA . LEU B 1 76 ? -1.99 -37.125 -2.365 1 92.5 76 LEU B CA 1
ATOM 2993 C C . LEU B 1 76 ? -3.271 -37.562 -1.676 1 92.5 76 LEU B C 1
ATOM 2995 O O . LEU B 1 76 ? -3.818 -38.625 -2.004 1 92.5 76 LEU B O 1
ATOM 2999 N N . VAL B 1 77 ? -3.748 -36.812 -0.762 1 89.69 77 VAL B N 1
ATOM 3000 C CA . VAL B 1 77 ? -4.957 -37.125 -0.011 1 89.69 77 VAL B CA 1
ATOM 3001 C C . VAL B 1 77 ? -6.145 -37.25 -0.966 1 89.69 77 VAL B C 1
ATOM 3003 O O . VAL B 1 77 ? -7.066 -38.031 -0.726 1 89.69 77 VAL B O 1
ATOM 3006 N N . ASN B 1 78 ? -5.977 -36.594 -2.1 1 85.12 78 ASN B N 1
ATOM 3007 C CA . ASN B 1 78 ? -7.07 -36.594 -3.066 1 85.12 78 ASN B CA 1
ATOM 3008 C C . ASN B 1 78 ? -6.762 -37.5 -4.25 1 85.12 78 ASN B C 1
ATOM 3010 O O . ASN B 1 78 ? -7.445 -37.469 -5.273 1 85.12 78 ASN B O 1
ATOM 3014 N N . GLY B 1 79 ? -5.613 -38.25 -4.18 1 86.25 79 GLY B N 1
ATOM 3015 C CA . GLY B 1 79 ? -5.402 -39.344 -5.082 1 86.25 79 GLY B CA 1
ATOM 3016 C C . GLY B 1 79 ? -4.371 -39.062 -6.156 1 86.25 79 GLY B C 1
ATOM 3017 O O . GLY B 1 79 ? -4.16 -39.906 -7.051 1 86.25 79 GLY B O 1
ATOM 3018 N N . LEU B 1 80 ? -3.766 -37.906 -6.07 1 93 80 LEU B N 1
ATOM 3019 C CA . LEU B 1 80 ? -2.732 -37.625 -7.055 1 93 80 LEU B CA 1
ATOM 3020 C C . LEU B 1 80 ? -1.353 -37.594 -6.406 1 93 80 LEU B C 1
ATOM 3022 O O . LEU B 1 80 ? -1.072 -36.75 -5.555 1 93 80 LEU B O 1
ATOM 3026 N N . GLU B 1 81 ? -0.57 -38.5 -6.82 1 93.38 81 GLU B N 1
ATOM 3027 C CA . GLU B 1 81 ? 0.815 -38.5 -6.359 1 93.38 81 GLU B CA 1
ATOM 3028 C C . GLU B 1 81 ? 1.666 -37.531 -7.199 1 93.38 81 GLU B C 1
ATOM 3030 O O . GLU B 1 81 ? 1.67 -37.625 -8.43 1 93.38 81 GLU B O 1
ATOM 3035 N N . ALA B 1 82 ? 2.268 -36.594 -6.57 1 94.06 82 ALA B N 1
ATOM 3036 C CA . ALA B 1 82 ? 3.152 -35.656 -7.227 1 94.06 82 ALA B CA 1
ATOM 3037 C C . ALA B 1 82 ? 4.414 -35.406 -6.402 1 94.06 82 ALA B C 1
ATOM 3039 O O . ALA B 1 82 ? 4.352 -35.312 -5.176 1 94.06 82 ALA B O 1
ATOM 3040 N N . LYS B 1 83 ? 5.516 -35.406 -7.09 1 95.25 83 LYS B N 1
ATOM 3041 C CA . LYS B 1 83 ? 6.762 -35 -6.441 1 95.25 83 LYS B CA 1
ATOM 3042 C C . LYS B 1 83 ? 6.84 -33.5 -6.262 1 95.25 83 LYS B C 1
ATOM 3044 O O . LYS B 1 83 ? 6.203 -32.75 -7.004 1 95.25 83 LYS B O 1
ATOM 3049 N N . GLU B 1 84 ? 7.637 -33.094 -5.297 1 95.25 84 GLU B N 1
ATOM 3050 C CA . GLU B 1 84 ? 7.789 -31.656 -5.02 1 95.25 84 GLU B CA 1
ATOM 3051 C C . GLU B 1 84 ? 8.305 -30.906 -6.246 1 95.25 84 GLU B C 1
ATOM 3053 O O . GLU B 1 84 ? 7.957 -29.75 -6.465 1 95.25 84 GLU B O 1
ATOM 3058 N N . GLU B 1 85 ? 9.078 -31.625 -7.047 1 95.12 85 GLU B N 1
ATOM 3059 C CA . GLU B 1 85 ? 9.641 -31 -8.242 1 95.12 85 GLU B CA 1
ATOM 3060 C C . GLU B 1 85 ? 8.555 -30.672 -9.25 1 95.12 85 GLU B C 1
ATOM 3062 O O . GLU B 1 85 ? 8.719 -29.766 -10.078 1 95.12 85 GLU B O 1
ATOM 3067 N N . GLN B 1 86 ? 7.465 -31.375 -9.172 1 97 86 GLN B N 1
ATOM 3068 C CA . GLN B 1 86 ? 6.371 -31.172 -10.117 1 97 86 GLN B CA 1
ATOM 3069 C C . GLN B 1 86 ? 5.488 -30 -9.703 1 97 86 GLN B C 1
ATOM 3071 O O . GLN B 1 86 ? 4.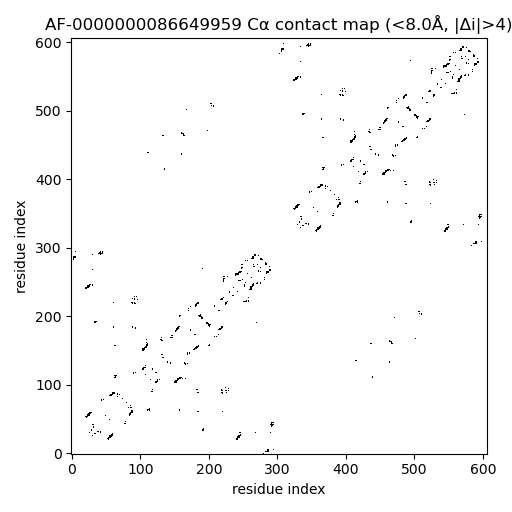586 -29.594 -10.445 1 97 86 GLN B O 1
ATOM 3076 N N . VAL B 1 87 ? 5.773 -29.438 -8.508 1 97.56 87 VAL B N 1
ATOM 3077 C CA . VAL B 1 87 ? 5.066 -28.25 -8.031 1 97.56 87 VAL B CA 1
ATOM 3078 C C . VAL B 1 87 ? 5.945 -27.016 -8.227 1 97.56 87 VAL B C 1
ATOM 3080 O O . VAL B 1 87 ? 7.008 -26.906 -7.617 1 97.56 87 VAL B O 1
ATOM 3083 N N . ILE B 1 88 ? 5.484 -26.172 -9.062 1 98 88 ILE B N 1
ATOM 3084 C CA . ILE B 1 88 ? 6.242 -24.984 -9.445 1 98 88 ILE B CA 1
ATOM 3085 C C . ILE B 1 88 ? 5.617 -23.75 -8.805 1 98 88 ILE B C 1
ATOM 3087 O O . ILE B 1 88 ? 4.469 -23.406 -9.094 1 98 88 ILE B O 1
ATOM 3091 N N . ILE B 1 89 ? 6.387 -23.109 -7.922 1 97.81 89 ILE B N 1
ATOM 3092 C CA . ILE B 1 89 ? 5.961 -21.906 -7.227 1 97.81 89 ILE B CA 1
ATOM 3093 C C . ILE B 1 89 ? 6.992 -20.797 -7.441 1 97.81 89 ILE B C 1
ATOM 3095 O O . ILE B 1 89 ? 8.141 -21.078 -7.805 1 97.81 89 ILE B O 1
ATOM 3099 N N . PRO B 1 90 ? 6.648 -19.562 -7.18 1 98 90 PRO B N 1
ATOM 3100 C CA . PRO B 1 90 ? 7.523 -18.438 -7.492 1 98 90 PRO B CA 1
ATOM 3101 C C . PRO B 1 90 ? 8.875 -18.516 -6.789 1 98 90 PRO B C 1
ATOM 3103 O O . PRO B 1 90 ? 9.906 -18.156 -7.371 1 98 90 PRO B O 1
ATOM 3106 N N . SER B 1 91 ? 8.922 -18.984 -5.574 1 98.31 91 SER B N 1
ATOM 3107 C CA . SER B 1 91 ? 10.172 -19.016 -4.824 1 98.31 91 SER B CA 1
ATOM 3108 C C . SER B 1 91 ? 11.18 -19.953 -5.48 1 98.31 91 SER B C 1
ATOM 3110 O O . SER B 1 91 ? 12.383 -19.672 -5.477 1 98.31 91 SER B O 1
ATOM 3112 N N . LYS B 1 92 ? 10.727 -21.047 -6.082 1 98.19 92 LYS B N 1
ATOM 3113 C CA . LYS B 1 92 ? 11.617 -21.953 -6.809 1 98.19 92 LYS B CA 1
ATOM 3114 C C . LYS B 1 92 ? 12.18 -21.281 -8.062 1 98.19 92 LYS B C 1
ATOM 3116 O O . LYS B 1 92 ? 13.359 -21.438 -8.375 1 98.19 92 LYS B O 1
ATOM 3121 N N . VAL B 1 93 ? 11.328 -20.578 -8.727 1 98.69 93 VAL B N 1
ATOM 3122 C CA . VAL B 1 93 ? 11.727 -19.891 -9.953 1 98.69 93 VAL B CA 1
ATOM 3123 C C . VAL B 1 93 ? 12.758 -18.812 -9.625 1 98.69 93 VAL B C 1
ATOM 3125 O O . VAL B 1 93 ? 13.75 -18.656 -10.344 1 98.69 93 VAL B O 1
ATOM 3128 N N . ILE B 1 94 ? 12.555 -18.109 -8.547 1 98.81 94 ILE B N 1
ATOM 3129 C CA . ILE B 1 94 ? 13.477 -17.062 -8.125 1 98.81 94 ILE B CA 1
ATOM 3130 C C . ILE B 1 94 ? 14.82 -17.688 -7.734 1 98.81 94 ILE B C 1
ATOM 3132 O O . ILE B 1 94 ? 15.875 -17.172 -8.109 1 98.81 94 ILE B O 1
ATOM 3136 N N . ALA B 1 95 ? 14.781 -18.766 -6.996 1 98.56 95 ALA B N 1
ATOM 3137 C CA . ALA B 1 95 ? 16.016 -19.453 -6.625 1 98.56 95 ALA B CA 1
ATOM 3138 C C . ALA B 1 95 ? 16.797 -19.875 -7.859 1 98.56 95 ALA B C 1
ATOM 3140 O O . ALA B 1 95 ? 18.016 -19.688 -7.93 1 98.56 95 ALA B O 1
ATOM 3141 N N . TRP B 1 96 ? 16.078 -20.438 -8.789 1 98.5 96 TRP B N 1
ATOM 3142 C CA . TRP B 1 96 ? 16.688 -20.859 -10.055 1 98.5 96 TRP B CA 1
ATOM 3143 C C . TRP B 1 96 ? 17.312 -19.672 -10.773 1 98.5 96 TRP B C 1
ATOM 3145 O O . TRP B 1 96 ? 18.453 -19.75 -11.227 1 98.5 96 TRP B O 1
ATOM 3155 N N . TYR B 1 97 ? 16.625 -18.578 -10.875 1 98.75 97 TYR B N 1
ATOM 3156 C CA . TYR B 1 97 ? 17.094 -17.375 -11.555 1 98.75 97 TYR B CA 1
ATOM 3157 C C . TYR B 1 97 ? 18.344 -16.812 -10.883 1 98.75 97 TYR B C 1
ATOM 3159 O O . TYR B 1 97 ? 19.312 -16.484 -11.555 1 98.75 97 TYR B O 1
ATOM 3167 N N . LEU B 1 98 ? 18.281 -16.703 -9.539 1 98.75 98 LEU B N 1
ATOM 3168 C CA . LEU B 1 98 ? 19.406 -16.156 -8.781 1 98.75 98 LEU B CA 1
ATOM 3169 C C . LEU B 1 98 ? 20.656 -17.031 -8.953 1 98.75 98 LEU B C 1
ATOM 3171 O O . LEU B 1 98 ? 21.766 -16.5 -9.031 1 98.75 98 LEU B O 1
ATOM 3175 N N . LYS B 1 99 ? 20.438 -18.297 -9 1 97.94 99 LYS B N 1
ATOM 3176 C CA . LYS B 1 99 ? 21.562 -19.203 -9.242 1 97.94 99 LYS B CA 1
ATOM 3177 C C . LYS B 1 99 ? 22.141 -18.984 -10.633 1 97.94 99 LYS B C 1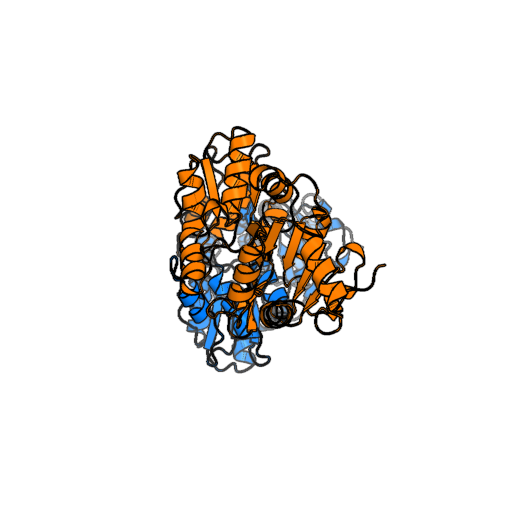
ATOM 3179 O O . LYS B 1 99 ? 23.375 -18.953 -10.797 1 97.94 99 LYS B O 1
ATOM 3184 N N . LYS B 1 100 ? 21.328 -18.875 -11.57 1 97.62 100 LYS B N 1
ATOM 3185 C CA . LYS B 1 100 ? 21.75 -18.703 -12.961 1 97.62 100 LYS B CA 1
ATOM 3186 C C . LYS B 1 100 ? 22.609 -17.469 -13.141 1 97.62 100 LYS B C 1
ATOM 3188 O O . LYS B 1 100 ? 23.562 -17.469 -13.938 1 97.62 100 LYS B O 1
ATOM 3193 N N . ILE B 1 101 ? 22.375 -16.422 -12.367 1 97.69 101 ILE B N 1
ATOM 3194 C CA . ILE B 1 101 ? 23.125 -15.18 -12.539 1 97.69 101 ILE B CA 1
ATOM 3195 C C . ILE B 1 101 ? 24.234 -15.102 -11.5 1 97.69 101 ILE B C 1
ATOM 3197 O O . ILE B 1 101 ? 24.875 -14.055 -11.344 1 97.69 101 ILE B O 1
ATOM 3201 N N . ASN B 1 102 ? 24.406 -16.141 -10.742 1 97.75 102 ASN B N 1
ATOM 3202 C CA . ASN B 1 102 ? 25.438 -16.219 -9.711 1 97.75 102 ASN B CA 1
ATOM 3203 C C . ASN B 1 102 ? 25.328 -15.078 -8.711 1 97.75 102 ASN B C 1
ATOM 3205 O O . ASN B 1 102 ? 26.312 -14.375 -8.453 1 97.75 102 ASN B O 1
ATOM 3209 N N . PHE B 1 103 ? 24.109 -14.938 -8.234 1 98.06 103 PHE B N 1
ATOM 3210 C CA . PHE B 1 103 ? 23.828 -13.875 -7.281 1 98.06 103 PHE B CA 1
ATOM 3211 C C . PHE B 1 103 ? 24.656 -14.062 -6.012 1 98.06 103 PHE B C 1
ATOM 3213 O O . PHE B 1 103 ? 24.75 -15.172 -5.484 1 98.06 103 PHE B O 1
ATOM 3220 N N . GLN B 1 104 ? 25.266 -12.984 -5.617 1 96 104 GLN B N 1
ATOM 3221 C CA . GLN B 1 104 ? 26 -12.914 -4.359 1 96 104 GLN B CA 1
ATOM 3222 C C . GLN B 1 104 ? 25.5 -11.773 -3.486 1 96 104 GLN B C 1
ATOM 3224 O O . GLN B 1 104 ? 25.125 -10.711 -3.994 1 96 104 GLN B O 1
ATOM 3229 N N . GLY B 1 105 ? 25.438 -12.016 -2.168 1 95.75 105 GLY B N 1
ATOM 3230 C CA . GLY B 1 105 ? 25 -10.977 -1.25 1 95.75 105 GLY B CA 1
ATOM 3231 C C . GLY B 1 105 ? 23.75 -11.344 -0.484 1 95.75 105 GLY B C 1
ATOM 3232 O O . GLY B 1 105 ? 23.266 -12.477 -0.579 1 95.75 105 GLY B O 1
ATOM 3233 N N . GLN B 1 106 ? 23.297 -10.398 0.231 1 98 106 GLN B N 1
ATOM 3234 C CA . GLN B 1 106 ? 22.125 -10.602 1.085 1 98 106 GLN B CA 1
ATOM 3235 C C . GLN B 1 106 ? 20.859 -10.055 0.427 1 98 106 GLN B C 1
ATOM 3237 O O . GLN B 1 106 ? 20.906 -9.008 -0.223 1 98 106 GLN B O 1
ATOM 3242 N N . ALA B 1 107 ? 19.812 -10.797 0.575 1 98.75 107 ALA B N 1
ATOM 3243 C CA . ALA B 1 107 ? 18.547 -10.352 0.007 1 98.75 107 ALA B CA 1
ATOM 3244 C C . ALA B 1 107 ? 17.547 -9.969 1.104 1 98.75 107 ALA B C 1
ATOM 3246 O O . ALA B 1 107 ? 17.438 -10.664 2.119 1 98.75 107 ALA B O 1
ATOM 3247 N N . PHE B 1 108 ? 16.953 -8.867 0.94 1 98.75 108 PHE B N 1
ATOM 3248 C CA . PHE B 1 108 ? 15.773 -8.516 1.728 1 98.75 108 PHE B CA 1
ATOM 3249 C C . PHE B 1 108 ? 14.508 -9.07 1.084 1 98.75 108 PHE B C 1
ATOM 3251 O O . PHE B 1 108 ? 14.258 -8.844 -0.102 1 98.75 108 PHE B O 1
ATOM 3258 N N . THR B 1 109 ? 13.727 -9.82 1.898 1 98.62 109 THR B N 1
ATOM 3259 C CA . THR B 1 109 ? 12.586 -10.523 1.339 1 98.62 109 THR B CA 1
ATOM 3260 C C . THR B 1 109 ? 11.297 -10.117 2.047 1 98.62 109 THR B C 1
ATOM 3262 O O . THR B 1 109 ? 11.25 -10.047 3.277 1 98.62 109 THR B O 1
ATOM 3265 N N . ILE B 1 110 ? 10.312 -9.773 1.306 1 98.06 110 ILE B N 1
ATOM 3266 C CA . ILE B 1 110 ? 8.938 -9.68 1.773 1 98.06 110 ILE B CA 1
ATOM 3267 C C . ILE B 1 110 ? 8.133 -10.875 1.271 1 98.06 110 ILE B C 1
ATOM 3269 O O . ILE B 1 110 ? 7.625 -10.859 0.15 1 98.06 110 ILE B O 1
ATOM 3273 N N . ALA B 1 111 ? 8.008 -11.859 2.076 1 97.12 111 ALA B N 1
ATOM 3274 C CA . ALA B 1 111 ? 7.367 -13.125 1.717 1 97.12 111 ALA B CA 1
ATOM 3275 C C . ALA B 1 111 ? 7.117 -13.984 2.953 1 97.12 111 ALA B C 1
ATOM 3277 O O . ALA B 1 111 ? 7.758 -13.797 3.988 1 97.12 111 ALA B O 1
ATOM 3278 N N . MET B 1 112 ? 6.223 -14.953 2.82 1 95.75 112 MET B N 1
ATOM 3279 C CA . MET B 1 112 ? 5.902 -15.875 3.906 1 95.75 112 MET B CA 1
ATOM 3280 C C . MET B 1 112 ? 7.059 -16.828 4.168 1 95.75 112 MET B C 1
ATOM 3282 O O . MET B 1 112 ? 7.941 -16.984 3.322 1 95.75 112 MET B O 1
ATOM 3286 N N . GLU B 1 113 ? 7 -17.453 5.312 1 95.62 113 GLU B N 1
ATOM 3287 C CA . GLU B 1 113 ? 8.086 -18.312 5.781 1 95.62 113 GLU B CA 1
ATOM 3288 C C . GLU B 1 113 ? 8.359 -19.438 4.797 1 95.62 113 GLU B C 1
ATOM 3290 O O . GLU B 1 113 ? 9.516 -19.719 4.469 1 95.62 113 GLU B O 1
ATOM 3295 N N . PRO B 1 114 ? 7.363 -20.094 4.258 1 95.44 114 PRO B N 1
ATOM 3296 C CA . PRO B 1 114 ? 7.652 -21.188 3.32 1 95.44 114 PRO B CA 1
ATOM 3297 C C . PRO B 1 114 ? 8.383 -20.703 2.07 1 95.44 114 PRO B C 1
ATOM 3299 O O . PRO B 1 114 ? 9.227 -21.422 1.529 1 95.44 114 PRO B O 1
ATOM 3302 N N . PHE B 1 115 ? 8.062 -19.547 1.63 1 97.06 115 PHE B N 1
ATOM 3303 C CA . PHE B 1 115 ? 8.758 -18.938 0.506 1 97.06 115 PHE B CA 1
ATOM 3304 C C . PHE B 1 115 ? 10.227 -18.703 0.83 1 97.06 115 PHE B C 1
ATOM 3306 O O . PHE B 1 115 ? 11.102 -19.078 0.043 1 97.06 115 PHE B O 1
ATOM 3313 N N . ARG B 1 116 ? 10.531 -18.156 1.955 1 97.44 116 ARG B N 1
ATOM 3314 C CA . ARG B 1 116 ? 11.891 -17.859 2.404 1 97.44 116 ARG B CA 1
ATOM 3315 C C . ARG B 1 116 ? 12.711 -19.141 2.533 1 97.44 116 ARG B C 1
ATOM 3317 O O . ARG B 1 116 ? 13.891 -19.172 2.184 1 97.44 116 ARG B O 1
ATOM 3324 N N . LYS B 1 117 ? 12.055 -20.141 3.041 1 96.88 117 LYS B N 1
ATOM 3325 C CA . LYS B 1 117 ? 12.734 -21.422 3.248 1 96.88 117 LYS B CA 1
ATOM 3326 C C . LYS B 1 117 ? 13.289 -21.969 1.936 1 96.88 117 LYS B C 1
ATOM 3328 O O . LYS B 1 117 ? 14.414 -22.484 1.896 1 96.88 117 LYS B O 1
ATOM 3333 N N . VAL B 1 118 ? 12.547 -21.844 0.867 1 97.69 118 VAL B N 1
ATOM 3334 C CA . VAL B 1 118 ? 12.977 -22.312 -0.444 1 97.69 118 VAL B CA 1
ATOM 3335 C C . VAL B 1 118 ? 14.258 -21.578 -0.86 1 97.69 118 VAL B C 1
ATOM 3337 O O . VAL B 1 118 ? 15.203 -22.203 -1.339 1 97.69 118 VAL B O 1
ATOM 3340 N N . LEU B 1 119 ? 14.312 -20.297 -0.631 1 98.25 119 LEU B N 1
ATOM 3341 C CA . LEU B 1 119 ? 15.469 -19.484 -1 1 98.25 119 LEU B CA 1
ATOM 3342 C C . LEU B 1 119 ? 16.672 -19.844 -0.148 1 98.25 119 LEU B C 1
ATOM 3344 O O . LEU B 1 119 ? 17.781 -20 -0.668 1 98.25 119 LEU B O 1
ATOM 3348 N N . MET B 1 120 ? 16.422 -20.031 1.133 1 98.06 120 MET B N 1
ATOM 3349 C CA . MET B 1 120 ? 17.5 -20.391 2.045 1 98.06 120 MET B CA 1
ATOM 3350 C C . MET B 1 120 ? 18.078 -21.766 1.7 1 98.06 120 MET B C 1
ATOM 3352 O O . MET B 1 120 ? 19.297 -21.953 1.719 1 98.06 120 MET B O 1
ATOM 3356 N N . GLU B 1 121 ? 17.234 -22.656 1.396 1 96.88 121 GLU B N 1
ATOM 3357 C CA . GLU B 1 121 ? 17.672 -24 1.022 1 96.88 121 GLU B CA 1
ATOM 3358 C C . GLU B 1 121 ? 18.469 -23.969 -0.277 1 96.88 121 GLU B C 1
ATOM 3360 O O . GLU B 1 121 ? 19.312 -24.844 -0.509 1 96.88 121 GLU B O 1
ATOM 3365 N N . ALA B 1 122 ? 18.219 -23.016 -1.099 1 97.19 122 ALA B N 1
ATOM 3366 C CA . ALA B 1 122 ? 18.938 -22.875 -2.357 1 97.19 122 ALA B CA 1
ATOM 3367 C C . ALA B 1 122 ? 20.266 -22.141 -2.145 1 97.19 122 ALA B C 1
ATOM 3369 O O . ALA B 1 122 ? 21 -21.891 -3.102 1 97.19 122 ALA B O 1
ATOM 3370 N N . GLY B 1 123 ? 20.562 -21.703 -0.929 1 97.75 123 GLY B N 1
ATOM 3371 C CA . GLY B 1 123 ? 21.844 -21.109 -0.597 1 97.75 123 GLY B CA 1
ATOM 3372 C C . GLY B 1 123 ? 21.844 -19.594 -0.673 1 97.75 123 GLY B C 1
ATOM 3373 O O . GLY B 1 123 ? 22.906 -18.953 -0.672 1 97.75 123 GLY B O 1
ATOM 3374 N N . ILE B 1 124 ? 20.703 -18.984 -0.711 1 98.19 124 ILE B N 1
ATOM 3375 C CA . ILE B 1 124 ? 20.594 -17.531 -0.766 1 98.19 124 ILE B CA 1
ATOM 3376 C C . ILE B 1 124 ? 20.578 -16.969 0.651 1 98.19 124 ILE B C 1
ATOM 3378 O O . ILE B 1 124 ? 19.781 -17.406 1.489 1 98.19 124 ILE B O 1
ATOM 3382 N N . GLU B 1 125 ? 21.422 -16.031 0.924 1 98.12 125 GLU B N 1
ATOM 3383 C CA . GLU B 1 125 ? 21.453 -15.375 2.225 1 98.12 125 GLU B CA 1
ATOM 3384 C C . GLU B 1 125 ? 20.344 -14.336 2.334 1 98.12 125 GLU B C 1
ATOM 3386 O O . GLU B 1 125 ? 20.234 -13.445 1.489 1 98.12 125 GLU B O 1
ATOM 3391 N N . LEU B 1 126 ? 19.531 -14.492 3.334 1 98.44 126 LEU B N 1
ATOM 3392 C CA . LEU B 1 126 ? 18.422 -13.57 3.521 1 98.44 126 LEU B CA 1
ATOM 3393 C C . LEU B 1 126 ? 18.609 -12.75 4.793 1 98.44 126 LEU B C 1
ATOM 3395 O O . LEU B 1 126 ? 19.141 -13.25 5.785 1 98.44 126 LEU B O 1
ATOM 3399 N N . LEU B 1 127 ? 18.156 -11.531 4.754 1 97.62 127 LEU B N 1
ATOM 3400 C CA . LEU B 1 127 ? 18 -10.781 5.996 1 97.62 127 LEU B CA 1
ATOM 3401 C C . LEU B 1 127 ? 17 -11.469 6.918 1 97.62 127 LEU B C 1
ATOM 3403 O O . LEU B 1 127 ? 16.109 -12.18 6.449 1 97.62 127 LEU B O 1
ATOM 3407 N N . ASP B 1 128 ? 17.156 -11.227 8.164 1 96.12 128 ASP B N 1
ATOM 3408 C CA . ASP B 1 128 ? 16.219 -11.789 9.133 1 96.12 128 ASP B CA 1
ATOM 3409 C C . ASP B 1 128 ? 14.789 -11.383 8.805 1 96.12 128 ASP B C 1
ATOM 3411 O O . ASP B 1 128 ? 14.531 -10.25 8.398 1 96.12 128 ASP B O 1
ATOM 3415 N N . GLU B 1 129 ? 13.891 -12.281 9.008 1 92.69 129 GLU B N 1
ATOM 3416 C CA . GLU B 1 129 ? 12.492 -12.086 8.633 1 92.69 129 GLU B CA 1
ATOM 3417 C C . GLU B 1 129 ? 11.867 -10.938 9.422 1 92.69 129 GLU B C 1
ATOM 3419 O O . GLU B 1 129 ? 10.883 -10.336 8.984 1 92.69 129 GLU B O 1
ATOM 3424 N N . LYS B 1 130 ? 12.406 -10.57 10.539 1 91.12 130 LYS B N 1
ATOM 3425 C CA . LYS B 1 130 ? 11.836 -9.547 11.414 1 91.12 130 LYS B CA 1
ATOM 3426 C C . LYS B 1 130 ? 12.305 -8.156 11.008 1 91.12 130 LYS B C 1
ATOM 3428 O O . LYS B 1 130 ? 11.758 -7.152 11.469 1 91.12 130 LYS B O 1
ATOM 3433 N N . GLU B 1 131 ? 13.227 -8.148 10.07 1 93.38 131 GLU B N 1
ATOM 3434 C CA . GLU B 1 131 ? 13.766 -6.859 9.648 1 93.38 131 GLU B CA 1
ATOM 3435 C C . GLU B 1 131 ? 12.938 -6.25 8.523 1 93.38 131 GLU B C 1
ATOM 3437 O O . GLU B 1 131 ? 12.406 -6.969 7.676 1 93.38 131 GLU B O 1
ATOM 3442 N N . PRO B 1 132 ? 12.82 -4.863 8.594 1 96 132 PRO B N 1
ATOM 3443 C CA . PRO B 1 132 ? 13.367 -3.92 9.57 1 96 132 PRO B CA 1
ATOM 3444 C C . PRO B 1 132 ? 12.531 -3.834 10.844 1 96 132 PRO B C 1
ATOM 3446 O O . PRO B 1 132 ? 11.328 -4.121 10.812 1 96 132 PRO B O 1
ATOM 3449 N N . ASN B 1 133 ? 13.156 -3.393 11.875 1 94.69 133 ASN B N 1
ATOM 3450 C CA . ASN B 1 133 ? 12.445 -3.25 13.141 1 94.69 133 ASN B CA 1
ATOM 3451 C C . ASN B 1 133 ? 11.477 -2.074 13.109 1 94.69 133 ASN B C 1
ATOM 3453 O O . ASN B 1 133 ? 11.797 -1.013 12.57 1 94.69 133 ASN B O 1
ATOM 3457 N N . VAL B 1 134 ? 10.32 -2.316 13.633 1 93.81 134 VAL B N 1
ATOM 3458 C CA . VAL B 1 134 ? 9.344 -1.25 13.82 1 93.81 134 VAL B CA 1
ATOM 3459 C C . VAL B 1 134 ? 9.211 -0.919 15.305 1 93.81 134 VAL B C 1
ATOM 3461 O O . VAL B 1 134 ? 9.102 -1.819 16.141 1 93.81 134 VAL B O 1
ATOM 3464 N N . TYR B 1 135 ? 9.312 0.341 15.57 1 92.56 135 TYR B N 1
ATOM 3465 C CA . TYR B 1 135 ? 9.102 0.845 16.922 1 92.56 135 TYR B CA 1
ATOM 3466 C C . TYR B 1 135 ? 7.781 1.602 17.016 1 92.56 135 TYR B C 1
ATOM 3468 O O . TYR B 1 135 ? 7.711 2.783 16.672 1 92.56 135 TYR B O 1
ATOM 3476 N N . PRO B 1 136 ? 6.77 1.007 17.516 1 87.31 136 PRO B N 1
ATOM 3477 C CA . PRO B 1 136 ? 5.41 1.537 17.422 1 87.31 136 PRO B CA 1
ATOM 3478 C C . PRO B 1 136 ? 5.27 2.914 18.062 1 87.31 136 PRO B C 1
ATOM 3480 O O . PRO B 1 136 ? 4.418 3.709 17.656 1 87.31 136 PRO B O 1
ATOM 3483 N N . ASN B 1 137 ? 6.066 3.197 19.062 1 86.19 137 ASN B N 1
ATOM 3484 C CA . ASN B 1 137 ? 5.938 4.453 19.797 1 86.19 137 ASN B CA 1
ATOM 3485 C C . ASN B 1 137 ? 7.16 5.344 19.594 1 86.19 137 ASN B C 1
ATOM 3487 O O . ASN B 1 137 ? 7.398 6.258 20.391 1 86.19 137 ASN B O 1
ATOM 3491 N N . ASN B 1 138 ? 7.961 4.98 18.641 1 87.56 138 ASN B N 1
ATOM 3492 C CA . ASN B 1 138 ? 9.172 5.738 18.344 1 87.56 138 ASN B CA 1
ATOM 3493 C C . ASN B 1 138 ? 9.398 5.863 16.844 1 87.56 138 ASN B C 1
ATOM 3495 O O . ASN B 1 138 ? 10.227 5.145 16.266 1 87.56 138 ASN B O 1
ATOM 3499 N N . VAL B 1 139 ? 8.773 6.812 16.266 1 86.31 139 VAL B N 1
ATOM 3500 C CA . VAL B 1 139 ? 8.773 7 14.82 1 86.31 139 VAL B CA 1
ATOM 3501 C C . VAL B 1 139 ? 10.195 7.27 14.344 1 86.31 139 VAL B C 1
ATOM 3503 O O . VAL B 1 139 ? 10.68 6.621 13.406 1 86.31 139 VAL B O 1
ATOM 3506 N N . PRO B 1 140 ? 11.008 8.125 14.984 1 84.19 140 PRO B N 1
ATOM 3507 C CA . PRO B 1 140 ? 12.383 8.367 14.539 1 84.19 140 PRO B CA 1
ATOM 3508 C C . PRO B 1 140 ? 13.227 7.098 14.508 1 84.19 140 PRO B C 1
ATOM 3510 O O . PRO B 1 140 ? 14.023 6.902 13.586 1 84.19 140 PRO B O 1
ATOM 3513 N N . ALA B 1 141 ? 13.023 6.309 15.516 1 89.62 141 ALA B N 1
ATOM 3514 C CA . ALA B 1 141 ? 13.773 5.055 15.555 1 89.62 141 ALA B CA 1
ATOM 3515 C C . ALA B 1 141 ? 13.398 4.16 14.375 1 89.62 141 ALA B C 1
ATOM 3517 O O . ALA B 1 141 ? 14.266 3.502 13.789 1 89.62 141 ALA B O 1
ATOM 3518 N N . THR B 1 142 ? 12.133 4.109 14.078 1 91.62 142 THR B N 1
ATOM 3519 C CA . THR B 1 142 ? 11.672 3.33 12.938 1 91.62 142 THR B CA 1
ATOM 3520 C C . THR B 1 142 ? 12.242 3.895 11.633 1 91.62 142 THR B C 1
ATOM 3522 O O . THR B 1 142 ? 12.664 3.139 10.758 1 91.62 142 THR B O 1
ATOM 3525 N N . LEU B 1 143 ? 12.297 5.168 11.531 1 89.19 143 LEU B N 1
ATOM 3526 C CA . LEU B 1 143 ? 12.828 5.82 10.336 1 89.19 143 LEU B CA 1
ATOM 3527 C C . LEU B 1 143 ? 14.297 5.461 10.141 1 89.19 143 LEU B C 1
ATOM 3529 O O . LEU B 1 143 ? 14.742 5.266 9.008 1 89.19 143 LEU B O 1
ATOM 3533 N N . ASN B 1 144 ? 14.977 5.395 11.211 1 90.19 144 ASN B N 1
ATOM 3534 C CA . ASN B 1 144 ? 16.375 4.98 11.141 1 90.19 144 ASN B CA 1
ATOM 3535 C C . ASN B 1 144 ? 16.516 3.525 10.695 1 90.19 144 ASN B C 1
ATOM 3537 O O . ASN B 1 144 ? 17.438 3.18 9.953 1 90.19 144 ASN B O 1
ATOM 3541 N N . ALA B 1 145 ? 15.594 2.75 11.109 1 93.62 145 ALA B N 1
ATOM 3542 C CA . ALA B 1 145 ? 15.648 1.314 10.852 1 93.62 145 ALA B CA 1
ATOM 3543 C C . ALA B 1 145 ? 15.352 1.012 9.391 1 93.62 145 ALA B C 1
ATOM 3545 O O . ALA B 1 145 ? 15.695 -0.062 8.891 1 93.62 145 ALA B O 1
ATOM 3546 N N . VAL B 1 146 ? 14.703 1.919 8.672 1 93.81 146 VAL B N 1
ATOM 3547 C CA . VAL B 1 146 ? 14.281 1.628 7.309 1 93.81 146 VAL B CA 1
ATOM 3548 C C . VAL B 1 146 ? 15.227 2.301 6.32 1 93.81 146 VAL B C 1
ATOM 3550 O O . VAL B 1 146 ? 14.914 2.422 5.133 1 93.81 146 VAL B O 1
ATOM 3553 N N . GLN B 1 147 ? 16.328 2.754 6.785 1 91.88 147 GLN B N 1
ATOM 3554 C CA . GLN B 1 147 ? 17.359 3.283 5.898 1 91.88 147 GLN B CA 1
ATOM 3555 C C . GLN B 1 147 ? 18.062 2.16 5.148 1 91.88 147 GLN B C 1
ATOM 3557 O O . GLN B 1 147 ? 18.109 1.023 5.625 1 91.88 147 GLN B O 1
ATOM 3562 N N . ASP B 1 148 ? 18.578 2.516 4.047 1 92.94 148 ASP B N 1
ATOM 3563 C CA . ASP B 1 148 ? 19.312 1.56 3.211 1 92.94 148 ASP B CA 1
ATOM 3564 C C . ASP B 1 148 ? 20.438 0.897 3.988 1 92.94 148 ASP B C 1
ATOM 3566 O O . ASP B 1 148 ? 21 1.493 4.914 1 92.94 148 ASP B O 1
ATOM 3570 N N . ARG B 1 149 ? 20.672 -0.318 3.611 1 91.88 149 ARG B N 1
ATOM 3571 C CA . ARG B 1 149 ? 21.797 -1.101 4.121 1 91.88 149 ARG B CA 1
ATOM 3572 C C . ARG B 1 149 ? 22.672 -1.611 2.982 1 91.88 149 ARG B C 1
ATOM 3574 O O . ARG B 1 149 ? 22.203 -2.361 2.121 1 91.88 149 ARG B O 1
ATOM 3581 N N . GLN B 1 150 ? 23.891 -1.451 3.055 1 92.94 150 GLN B N 1
ATOM 3582 C CA . GLN B 1 150 ? 24.812 -1.736 1.963 1 92.94 150 GLN B CA 1
ATOM 3583 C C . GLN B 1 150 ? 24.922 -3.238 1.708 1 92.94 150 GLN B C 1
ATOM 3585 O O . GLN B 1 150 ? 25.203 -3.664 0.586 1 92.94 150 GLN B O 1
ATOM 3590 N N . SER B 1 151 ? 24.625 -3.949 2.689 1 94.5 151 SER B N 1
ATOM 3591 C CA . SER B 1 151 ? 24.766 -5.398 2.561 1 94.5 151 SER B CA 1
ATOM 3592 C C . SER B 1 151 ? 23.656 -5.98 1.685 1 94.5 151 SER B C 1
ATOM 3594 O O . SER B 1 151 ? 23.797 -7.09 1.165 1 94.5 151 SER B O 1
ATOM 3596 N N . VAL B 1 152 ? 22.578 -5.293 1.55 1 97.69 152 VAL B N 1
ATOM 3597 C CA . VAL B 1 152 ? 21.453 -5.781 0.761 1 97.69 152 VAL B CA 1
ATOM 3598 C C . VAL B 1 152 ? 21.75 -5.621 -0.727 1 97.69 152 VAL B C 1
ATOM 3600 O O . VAL B 1 152 ? 21.969 -4.504 -1.205 1 97.69 152 VAL B O 1
ATOM 3603 N N . LYS B 1 153 ? 21.656 -6.727 -1.415 1 98.56 153 LYS B N 1
ATOM 3604 C CA . LYS B 1 153 ? 21.984 -6.707 -2.838 1 98.56 153 LYS B CA 1
ATOM 3605 C C . LYS B 1 153 ? 20.797 -7.125 -3.686 1 98.56 153 LYS B C 1
ATOM 3607 O O . LYS B 1 153 ? 20.859 -7.098 -4.918 1 98.56 153 LYS B O 1
ATOM 3612 N N . ALA B 1 154 ? 19.703 -7.508 -3.021 1 98.81 154 ALA B N 1
ATOM 3613 C CA . ALA B 1 154 ? 18.469 -7.809 -3.734 1 98.81 154 ALA B CA 1
ATOM 3614 C C . ALA B 1 154 ? 17.25 -7.551 -2.85 1 98.81 154 ALA B C 1
ATOM 3616 O O . ALA B 1 154 ? 17.312 -7.746 -1.633 1 98.81 154 ALA B O 1
ATOM 3617 N N . VAL B 1 155 ? 16.25 -7.074 -3.447 1 98.88 155 VAL B N 1
ATOM 3618 C CA . VAL B 1 155 ? 14.906 -7.031 -2.861 1 98.88 155 VAL B CA 1
ATOM 3619 C C . VAL B 1 155 ? 14 -8.031 -3.57 1 98.88 155 VAL B C 1
ATOM 3621 O O . VAL B 1 155 ? 13.852 -7.988 -4.793 1 98.88 155 VAL B O 1
ATOM 3624 N N . ILE B 1 156 ? 13.445 -8.977 -2.795 1 98.88 156 ILE B N 1
ATOM 3625 C CA . ILE B 1 156 ? 12.57 -10.023 -3.318 1 98.88 156 ILE B CA 1
ATOM 3626 C C . ILE B 1 156 ? 11.188 -9.891 -2.691 1 98.88 156 ILE B C 1
ATOM 3628 O O . ILE B 1 156 ? 11.047 -9.898 -1.465 1 98.88 156 ILE B O 1
ATOM 3632 N N . THR B 1 157 ? 10.18 -9.789 -3.535 1 98.69 157 THR B N 1
ATOM 3633 C CA . THR B 1 157 ? 8.844 -9.555 -2.998 1 98.69 157 THR B CA 1
ATOM 3634 C C . THR B 1 157 ? 7.875 -10.641 -3.457 1 98.69 157 THR B C 1
ATOM 3636 O O . THR B 1 157 ? 8 -11.156 -4.566 1 98.69 157 THR B O 1
ATOM 3639 N N . ASP B 1 158 ? 6.949 -10.961 -2.65 1 97.94 158 ASP B N 1
ATOM 3640 C CA . ASP B 1 158 ? 5.809 -11.852 -2.836 1 97.94 158 ASP B CA 1
ATOM 3641 C C . ASP B 1 158 ? 4.723 -11.57 -1.801 1 97.94 158 ASP B C 1
ATOM 3643 O O . ASP B 1 158 ? 4.789 -10.578 -1.074 1 97.94 158 ASP B O 1
ATOM 3647 N N . PHE B 1 159 ? 3.742 -12.469 -1.725 1 95.94 159 PHE B N 1
ATOM 3648 C CA . PHE B 1 159 ? 2.682 -12.289 -0.74 1 95.94 159 PHE B CA 1
ATOM 3649 C C . PHE B 1 159 ? 3.219 -12.484 0.674 1 95.94 159 PHE B C 1
ATOM 3651 O O . PHE B 1 159 ? 3.963 -13.43 0.938 1 95.94 159 PHE B O 1
ATOM 3658 N N . ASP B 1 160 ? 2.857 -11.578 1.542 1 95.62 160 ASP B N 1
ATOM 3659 C CA . ASP B 1 160 ? 3.236 -11.641 2.949 1 95.62 160 ASP B CA 1
ATOM 3660 C C . ASP B 1 160 ? 2.182 -10.977 3.834 1 95.62 160 ASP B C 1
ATOM 3662 O O . ASP B 1 160 ? 1.987 -9.758 3.775 1 95.62 160 ASP B O 1
ATOM 3666 N N . VAL B 1 161 ? 1.553 -11.734 4.754 1 92.94 161 VAL B N 1
ATOM 3667 C CA . VAL B 1 161 ? 0.545 -11.148 5.637 1 92.94 161 VAL B CA 1
ATOM 3668 C C . VAL B 1 161 ? 1.21 -10.188 6.613 1 92.94 161 VAL B C 1
ATOM 3670 O O . VAL B 1 161 ? 0.536 -9.367 7.238 1 92.94 161 VAL B O 1
ATOM 3673 N N . ASN B 1 162 ? 2.535 -10.328 6.672 1 92.62 162 ASN B N 1
ATOM 3674 C CA . ASN B 1 162 ? 3.285 -9.5 7.609 1 92.62 162 ASN B CA 1
ATOM 3675 C C . ASN B 1 162 ? 3.785 -8.219 6.949 1 92.62 162 ASN B C 1
ATOM 3677 O O . ASN B 1 162 ? 4.461 -7.41 7.59 1 92.62 162 ASN B O 1
ATOM 3681 N N . CYS B 1 163 ? 3.561 -8.094 5.707 1 96.25 163 CYS B N 1
ATOM 3682 C CA . CYS B 1 163 ? 3.998 -6.879 5.027 1 96.25 163 CYS B CA 1
ATOM 3683 C C . CYS B 1 163 ? 3.449 -5.637 5.715 1 96.25 163 CYS B C 1
ATOM 3685 O O . CYS B 1 163 ? 2.266 -5.582 6.055 1 96.25 163 CYS B O 1
ATOM 3687 N N . ASN B 1 164 ? 4.34 -4.711 5.953 1 96.62 164 ASN B N 1
ATOM 3688 C CA . ASN B 1 164 ? 3.949 -3.477 6.625 1 96.62 164 ASN B CA 1
ATOM 3689 C C . ASN B 1 164 ? 4.664 -2.264 6.039 1 96.62 164 ASN B C 1
ATOM 3691 O O . ASN B 1 164 ? 5.445 -2.396 5.09 1 96.62 164 ASN B O 1
ATOM 3695 N N . TRP B 1 165 ? 4.34 -1.143 6.586 1 97.31 165 TRP B N 1
ATOM 3696 C CA . TRP B 1 165 ? 4.891 0.126 6.117 1 97.31 165 TRP B CA 1
ATOM 3697 C C . TRP B 1 165 ? 6.414 0.091 6.117 1 97.31 165 TRP B C 1
ATOM 3699 O O . TRP B 1 165 ? 7.051 0.536 5.16 1 97.31 165 TRP B O 1
ATOM 3709 N N . ALA B 1 166 ? 7.02 -0.419 7.16 1 96.69 166 ALA B N 1
ATOM 3710 C CA . ALA B 1 166 ? 8.469 -0.422 7.328 1 96.69 166 ALA B CA 1
ATOM 3711 C C . ALA B 1 166 ? 9.148 -1.268 6.25 1 96.69 166 ALA B C 1
ATOM 3713 O O . ALA B 1 166 ? 10.164 -0.867 5.688 1 96.69 166 ALA B O 1
ATOM 3714 N N . LYS B 1 167 ? 8.578 -2.402 6.016 1 97.81 167 LYS B N 1
ATOM 3715 C CA . LYS B 1 167 ? 9.141 -3.271 4.984 1 97.81 167 LYS B CA 1
ATOM 3716 C C . LYS B 1 167 ? 9.078 -2.609 3.611 1 97.81 167 LYS B C 1
ATOM 3718 O O . LYS B 1 167 ? 10.047 -2.664 2.848 1 97.81 167 LYS B O 1
ATOM 3723 N N . LEU B 1 168 ? 7.961 -2.002 3.316 1 98.44 168 LEU B N 1
ATOM 3724 C CA . LEU B 1 168 ? 7.805 -1.309 2.043 1 98.44 168 LEU B CA 1
ATOM 3725 C C . LEU B 1 168 ? 8.82 -0.178 1.913 1 98.44 168 LEU B C 1
ATOM 3727 O O . LEU B 1 168 ? 9.484 -0.046 0.88 1 98.44 168 LEU B O 1
ATOM 3731 N N . THR B 1 169 ? 8.93 0.616 2.93 1 97.06 169 THR B N 1
ATOM 3732 C CA . THR B 1 169 ? 9.82 1.767 2.943 1 97.06 169 THR B CA 1
ATOM 3733 C C . THR B 1 169 ? 11.273 1.321 2.818 1 97.06 169 THR B C 1
ATOM 3735 O O . THR B 1 169 ? 12.055 1.926 2.08 1 97.06 169 THR B O 1
ATOM 3738 N N . PHE B 1 170 ? 11.617 0.274 3.545 1 97.44 170 PHE B N 1
ATOM 3739 C CA . PHE B 1 170 ? 12.969 -0.267 3.5 1 97.44 170 PHE B CA 1
ATOM 3740 C C . PHE B 1 170 ? 13.305 -0.768 2.102 1 97.44 170 PHE B C 1
ATOM 3742 O O . PHE B 1 170 ? 14.398 -0.507 1.59 1 97.44 170 PHE B O 1
ATOM 3749 N N . ALA B 1 171 ? 12.383 -1.452 1.492 1 98.5 171 ALA B N 1
ATOM 3750 C CA . ALA B 1 171 ? 12.578 -1.923 0.123 1 98.5 171 ALA B CA 1
ATOM 3751 C C . ALA B 1 171 ? 12.867 -0.758 -0.821 1 98.5 171 ALA B C 1
ATOM 3753 O O . ALA B 1 171 ? 13.805 -0.81 -1.617 1 98.5 171 ALA B O 1
ATOM 3754 N N . ILE B 1 172 ? 12.055 0.278 -0.714 1 97.88 172 ILE B N 1
ATOM 3755 C CA . ILE B 1 172 ? 12.203 1.46 -1.558 1 97.88 172 ILE B CA 1
ATOM 3756 C C . ILE B 1 172 ? 13.586 2.08 -1.338 1 97.88 172 ILE B C 1
ATOM 3758 O O . ILE B 1 172 ? 14.266 2.445 -2.299 1 97.88 172 ILE B O 1
ATOM 3762 N N . SER B 1 173 ? 13.984 2.168 -0.103 1 96.06 173 SER B N 1
ATOM 3763 C CA . SER B 1 173 ? 15.273 2.76 0.244 1 96.06 173 SER B CA 1
ATOM 3764 C C . SER B 1 173 ? 16.422 1.978 -0.377 1 96.06 173 SER B C 1
ATOM 3766 O O . SER B 1 173 ? 17.344 2.566 -0.955 1 96.06 173 SER B O 1
ATOM 3768 N N . CYS B 1 174 ? 16.344 0.657 -0.295 1 97.44 174 CYS B N 1
ATOM 3769 C CA . CYS B 1 174 ? 17.391 -0.188 -0.852 1 97.44 174 CYS B CA 1
ATOM 3770 C C . CYS B 1 174 ? 17.469 -0.047 -2.367 1 97.44 174 CYS B C 1
ATOM 3772 O O . CYS B 1 174 ? 18.547 0.007 -2.943 1 97.44 174 CYS B O 1
ATOM 3774 N N . LEU B 1 175 ? 16.359 0.082 -3.012 1 97.94 175 LEU B N 1
ATOM 3775 C CA . LEU B 1 175 ? 16.266 0.04 -4.469 1 97.94 175 LEU B CA 1
ATOM 3776 C C . LEU B 1 175 ? 16.672 1.376 -5.078 1 97.94 175 LEU B C 1
ATOM 3778 O O . LEU B 1 175 ? 16.75 1.506 -6.301 1 97.94 175 LEU B O 1
ATOM 3782 N N . LYS B 1 176 ? 16.906 2.352 -4.23 1 94.25 176 LYS B N 1
ATOM 3783 C CA . LYS B 1 176 ? 17.5 3.584 -4.738 1 94.25 176 LYS B CA 1
ATOM 3784 C C . LYS B 1 176 ? 18.891 3.324 -5.328 1 94.25 176 LYS B C 1
ATOM 3786 O O . LYS B 1 176 ? 19.328 4.035 -6.234 1 94.25 176 LYS B O 1
ATOM 3791 N N . ARG B 1 177 ? 19.516 2.34 -4.758 1 95.75 177 ARG B N 1
ATOM 3792 C CA . ARG B 1 177 ? 20.797 1.913 -5.336 1 95.75 177 ARG B CA 1
ATOM 3793 C C . ARG B 1 177 ? 20.562 1.109 -6.613 1 95.75 177 ARG B C 1
ATOM 3795 O O . ARG B 1 177 ? 19.828 0.121 -6.609 1 95.75 177 ARG B O 1
ATOM 3802 N N . LYS B 1 178 ? 21.25 1.412 -7.562 1 94.94 178 LYS B N 1
ATOM 3803 C CA . LYS B 1 178 ? 21 0.837 -8.883 1 94.94 178 LYS B CA 1
ATOM 3804 C C . LYS B 1 178 ? 21.531 -0.591 -8.969 1 94.94 178 LYS B C 1
ATOM 3806 O O . LYS B 1 178 ? 21.125 -1.363 -9.836 1 94.94 178 LYS B O 1
ATOM 3811 N N . ASP B 1 179 ? 22.422 -0.951 -8.102 1 96.31 179 ASP B N 1
ATOM 3812 C CA . ASP B 1 179 ? 23.047 -2.271 -8.172 1 96.31 179 ASP B CA 1
ATOM 3813 C C . ASP B 1 179 ? 22.25 -3.295 -7.359 1 96.31 179 ASP B C 1
ATOM 3815 O O . ASP B 1 179 ? 22.609 -4.473 -7.32 1 96.31 179 ASP B O 1
ATOM 3819 N N . VAL B 1 180 ? 21.188 -2.863 -6.707 1 98.5 180 VAL B N 1
ATOM 3820 C CA . VAL B 1 180 ? 20.344 -3.781 -5.957 1 98.5 180 VAL B CA 1
ATOM 3821 C C . VAL B 1 180 ? 19.328 -4.438 -6.895 1 98.5 180 VAL B C 1
ATOM 3823 O O . VAL B 1 180 ? 18.578 -3.75 -7.578 1 98.5 180 VAL B O 1
ATOM 3826 N N . LEU B 1 181 ? 19.344 -5.742 -6.949 1 98.75 181 LEU B N 1
ATOM 3827 C CA . LEU B 1 181 ? 18.438 -6.504 -7.793 1 98.75 181 LEU B CA 1
ATOM 3828 C C . LEU B 1 181 ? 17.016 -6.445 -7.242 1 98.75 181 LEU B C 1
ATOM 3830 O O . LEU B 1 181 ? 16.812 -6.523 -6.027 1 98.75 181 LEU B O 1
ATOM 3834 N N . TYR B 1 182 ? 16.047 -6.297 -8.078 1 98.88 182 TYR B N 1
ATOM 3835 C CA . TYR B 1 182 ? 14.641 -6.281 -7.703 1 98.88 182 TYR B CA 1
ATOM 3836 C C . TYR B 1 182 ? 13.875 -7.406 -8.398 1 98.88 182 TYR B C 1
ATOM 3838 O O . TYR B 1 182 ? 13.727 -7.398 -9.617 1 98.88 182 TYR B O 1
ATOM 3846 N N . VAL B 1 183 ? 13.398 -8.398 -7.598 1 98.81 183 VAL B N 1
ATOM 3847 C CA . VAL B 1 183 ? 12.734 -9.594 -8.109 1 98.81 183 VAL B CA 1
ATOM 3848 C C . VAL B 1 183 ? 11.398 -9.789 -7.387 1 98.81 183 VAL B C 1
ATOM 3850 O O . VAL B 1 183 ? 11.281 -9.484 -6.199 1 98.81 183 VAL B O 1
ATOM 3853 N N . THR B 1 184 ? 10.398 -10.281 -8.102 1 98.62 184 THR B N 1
ATOM 3854 C CA . THR B 1 184 ? 9.102 -10.508 -7.477 1 98.62 184 THR B CA 1
ATOM 3855 C C . THR B 1 184 ? 8.508 -11.844 -7.93 1 98.62 184 THR B C 1
ATOM 3857 O O . THR B 1 184 ? 8.836 -12.336 -9.008 1 98.62 184 THR B O 1
ATOM 3860 N N . GLY B 1 185 ? 7.723 -12.406 -7.078 1 97.75 185 GLY B N 1
ATOM 3861 C CA . GLY B 1 185 ? 6.934 -13.586 -7.398 1 97.75 185 GLY B CA 1
ATOM 3862 C C . GLY B 1 185 ? 5.523 -13.25 -7.855 1 97.75 185 GLY B C 1
ATOM 3863 O O . GLY B 1 185 ? 5.324 -12.758 -8.969 1 97.75 185 GLY B O 1
ATOM 3864 N N . ALA B 1 186 ? 4.543 -13.43 -6.949 1 94.69 186 ALA B N 1
ATOM 3865 C CA . ALA B 1 186 ? 3.135 -13.195 -7.254 1 94.69 186 ALA B CA 1
ATOM 3866 C C . ALA B 1 186 ? 2.832 -11.703 -7.324 1 94.69 186 ALA B C 1
ATOM 3868 O O . ALA B 1 186 ? 3.32 -10.922 -6.5 1 94.69 186 ALA B O 1
ATOM 3869 N N . LEU B 1 187 ? 1.99 -11.352 -8.32 1 94.94 187 LEU B N 1
ATOM 3870 C CA . LEU B 1 187 ? 1.608 -9.953 -8.469 1 94.94 187 LEU B CA 1
ATOM 3871 C C . LEU B 1 187 ? 0.091 -9.805 -8.508 1 94.94 187 LEU B C 1
ATOM 3873 O O . LEU B 1 187 ? -0.425 -8.766 -8.938 1 94.94 187 LEU B O 1
ATOM 3877 N N . ASP B 1 188 ? -0.61 -10.836 -8.047 1 92.5 188 ASP B N 1
ATOM 3878 C CA . ASP B 1 188 ? -2.07 -10.805 -8.023 1 92.5 188 ASP B CA 1
ATOM 3879 C C . ASP B 1 188 ? -2.584 -9.609 -7.23 1 92.5 188 ASP B C 1
ATOM 3881 O O . ASP B 1 188 ? -2.145 -9.375 -6.102 1 92.5 188 ASP B O 1
ATOM 3885 N N . LYS B 1 189 ? -3.496 -8.898 -7.797 1 92.19 189 LYS B N 1
ATOM 3886 C CA . LYS B 1 189 ? -4.055 -7.762 -7.07 1 92.19 189 LYS B CA 1
ATOM 3887 C C . LYS B 1 189 ? -5.035 -8.227 -5.996 1 92.19 189 LYS B C 1
ATOM 3889 O O . LYS B 1 189 ? -5.094 -7.648 -4.906 1 92.19 189 LYS B O 1
ATOM 3894 N N . TRP B 1 190 ? -5.785 -9.227 -6.391 1 87.75 190 TRP B N 1
ATOM 3895 C CA . TRP B 1 190 ? -6.781 -9.82 -5.504 1 87.75 190 TRP B CA 1
ATOM 3896 C C . TRP B 1 190 ? -6.637 -11.336 -5.461 1 87.75 190 TRP B C 1
ATOM 3898 O O . TRP B 1 190 ? -6.277 -11.961 -6.465 1 87.75 190 TRP B O 1
ATOM 3908 N N . VAL B 1 191 ? -6.93 -11.828 -4.352 1 82 191 VAL B N 1
ATOM 3909 C CA . VAL B 1 191 ? -6.883 -13.281 -4.176 1 82 191 VAL B CA 1
ATOM 3910 C C . VAL B 1 191 ? -8.258 -13.789 -3.734 1 82 191 VAL B C 1
ATOM 3912 O O . VAL B 1 191 ? -8.922 -13.164 -2.912 1 82 191 VAL B O 1
ATOM 3915 N N . SER B 1 192 ? -8.672 -14.797 -4.293 1 75.81 192 SER B N 1
ATOM 3916 C CA . SER B 1 192 ? -9.977 -15.375 -3.975 1 75.81 192 SER B CA 1
ATOM 3917 C C . SER B 1 192 ? -9.906 -16.234 -2.711 1 75.81 192 SER B C 1
ATOM 3919 O O . SER B 1 192 ? -8.953 -16.984 -2.518 1 75.81 192 SER B O 1
ATOM 3921 N N . CYS B 1 193 ? -10.945 -15.992 -1.874 1 73.38 193 CYS B N 1
ATOM 3922 C CA . CYS B 1 193 ? -11.07 -16.781 -0.66 1 73.38 193 CYS B CA 1
ATOM 3923 C C . CYS B 1 193 ? -12.203 -17.797 -0.784 1 73.38 193 CYS B C 1
ATOM 3925 O O . CYS B 1 193 ? -12.906 -17.828 -1.796 1 73.38 193 CYS B O 1
ATOM 3927 N N . SER B 1 194 ? -12.32 -18.75 0.112 1 64 194 SER B N 1
ATOM 3928 C CA . SER B 1 194 ? -13.242 -19.875 0.071 1 64 194 SER B CA 1
ATOM 3929 C C . SER B 1 194 ? -14.695 -19.406 0.02 1 64 194 SER B C 1
ATOM 3931 O O . SER B 1 194 ? -15.547 -20.094 -0.545 1 64 194 SER B O 1
ATOM 3933 N N . ASN B 1 195 ? -14.914 -18.281 0.522 1 64.75 195 ASN B N 1
ATOM 3934 C CA . ASN B 1 195 ? -16.297 -17.828 0.572 1 64.75 195 ASN B CA 1
ATOM 3935 C C . ASN B 1 195 ? -16.641 -16.953 -0.635 1 64.75 195 ASN B C 1
ATOM 3937 O O . ASN B 1 195 ? -17.688 -16.297 -0.653 1 64.75 195 ASN B O 1
ATOM 3941 N N . GLY B 1 196 ? -15.75 -17.094 -1.668 1 66.31 196 GLY B N 1
ATOM 3942 C CA . GLY B 1 196 ? -15.992 -16.297 -2.859 1 66.31 196 GLY B CA 1
ATOM 3943 C C . GLY B 1 196 ? -15.578 -14.844 -2.703 1 66.31 196 GLY B C 1
ATOM 3944 O O . GLY B 1 196 ? -15.719 -14.047 -3.637 1 66.31 196 GLY B O 1
ATOM 3945 N N . SER B 1 197 ? -15.086 -14.586 -1.615 1 74 197 SER B N 1
ATOM 3946 C CA . SER B 1 197 ? -14.672 -13.203 -1.381 1 74 197 SER B CA 1
ATOM 3947 C C . SER B 1 197 ? -13.266 -12.953 -1.919 1 74 197 SER B C 1
ATOM 3949 O O . SER B 1 197 ? -12.484 -13.891 -2.09 1 74 197 SER B O 1
ATOM 3951 N N . LEU B 1 198 ? -13.086 -11.742 -2.344 1 81 198 LEU B N 1
ATOM 3952 C CA . LEU B 1 198 ? -11.766 -11.297 -2.783 1 81 198 LEU B CA 1
ATOM 3953 C C . LEU B 1 198 ? -11.047 -10.539 -1.671 1 81 198 LEU B C 1
ATOM 3955 O O . LEU B 1 198 ? -11.664 -9.758 -0.945 1 81 198 LEU B O 1
ATOM 3959 N N . ILE B 1 199 ?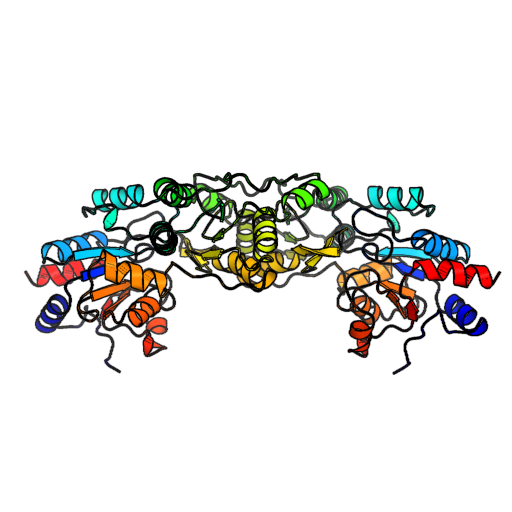 -9.828 -10.953 -1.553 1 88.44 199 ILE B N 1
ATOM 3960 C CA . ILE B 1 199 ? -9.023 -10.25 -0.562 1 88.44 199 ILE B CA 1
ATOM 3961 C C . ILE B 1 199 ? -7.809 -9.625 -1.239 1 88.44 199 ILE B C 1
ATOM 3963 O O . ILE B 1 199 ? -7.441 -10.008 -2.35 1 88.44 199 ILE B O 1
ATOM 3967 N N . LEU B 1 200 ? -7.238 -8.695 -0.556 1 94.5 200 LEU B N 1
ATOM 3968 C CA . LEU B 1 200 ? -6.094 -7.949 -1.075 1 94.5 200 LEU B CA 1
ATOM 3969 C C . LEU B 1 200 ? -4.914 -8.875 -1.34 1 94.5 200 LEU B C 1
ATOM 3971 O O . LEU B 1 200 ? -4.512 -9.641 -0.46 1 94.5 200 LEU B O 1
ATOM 3975 N N . GLY B 1 201 ? -4.383 -8.891 -2.555 1 94.44 201 GLY B N 1
ATOM 3976 C CA . GLY B 1 201 ? -3.197 -9.648 -2.914 1 94.44 201 GLY B CA 1
ATOM 3977 C C . GLY B 1 201 ? -1.911 -8.859 -2.74 1 94.44 201 GLY B C 1
ATOM 3978 O O . GLY B 1 201 ? -1.916 -7.777 -2.154 1 94.44 201 GLY B O 1
ATOM 3979 N N . PRO B 1 202 ? -0.801 -9.422 -3.221 1 95.56 202 PRO B N 1
ATOM 3980 C CA . PRO B 1 202 ? 0.487 -8.742 -3.059 1 95.56 202 PRO B CA 1
ATOM 3981 C C . PRO B 1 202 ? 0.667 -7.578 -4.035 1 95.56 202 PRO B C 1
ATOM 3983 O O . PRO B 1 202 ? 1.438 -6.652 -3.762 1 95.56 202 PRO B O 1
ATOM 3986 N N . GLY B 1 203 ? -0.041 -7.566 -5.137 1 96.81 203 GLY B N 1
ATOM 3987 C CA . GLY B 1 203 ? 0.167 -6.66 -6.258 1 96.81 203 GLY B CA 1
ATOM 3988 C C . GLY B 1 203 ? 0.16 -5.199 -5.852 1 96.81 203 GLY B C 1
ATOM 3989 O O . GLY B 1 203 ? 1.119 -4.473 -6.117 1 96.81 203 GLY B O 1
ATOM 3990 N N . PRO B 1 204 ? -0.89 -4.777 -5.199 1 97.56 204 PRO B N 1
ATOM 3991 C CA . PRO B 1 204 ? -1.007 -3.359 -4.844 1 97.56 204 PRO B CA 1
ATOM 3992 C C . PRO B 1 204 ? 0.136 -2.879 -3.955 1 97.56 204 PRO B C 1
ATOM 3994 O O . PRO B 1 204 ? 0.613 -1.752 -4.109 1 97.56 204 PRO B O 1
ATOM 3997 N N . LEU B 1 205 ? 0.593 -3.703 -3.061 1 97.88 205 LEU B N 1
ATOM 3998 C CA . LEU B 1 205 ? 1.691 -3.322 -2.18 1 97.88 205 LEU B CA 1
ATOM 3999 C C . LEU B 1 205 ? 3.014 -3.295 -2.939 1 97.88 205 LEU B C 1
ATOM 4001 O O . LEU B 1 205 ? 3.836 -2.4 -2.727 1 97.88 205 LEU B O 1
ATOM 4005 N N . ILE B 1 206 ? 3.176 -4.219 -3.834 1 98 206 ILE B N 1
ATOM 4006 C CA . ILE B 1 206 ? 4.395 -4.277 -4.637 1 98 206 ILE B CA 1
ATOM 4007 C C . ILE B 1 206 ? 4.445 -3.088 -5.59 1 98 206 ILE B C 1
ATOM 4009 O O . ILE B 1 206 ? 5.52 -2.537 -5.848 1 98 206 ILE B O 1
ATOM 4013 N N . ASP B 1 207 ? 3.295 -2.639 -6.027 1 98.06 207 ASP B N 1
ATOM 4014 C CA . ASP B 1 207 ? 3.219 -1.449 -6.871 1 98.06 207 ASP B CA 1
ATOM 4015 C C . ASP B 1 207 ? 3.76 -0.223 -6.137 1 98.06 207 ASP B C 1
ATOM 4017 O O . ASP B 1 207 ? 4.359 0.661 -6.754 1 98.06 207 ASP B O 1
ATOM 4021 N N . ILE B 1 208 ? 3.535 -0.151 -4.879 1 98.19 208 ILE B N 1
ATOM 4022 C CA . ILE B 1 208 ? 4.043 0.962 -4.082 1 98.19 208 ILE B CA 1
ATOM 4023 C C . ILE B 1 208 ? 5.57 0.983 -4.145 1 98.19 208 ILE B C 1
ATOM 4025 O O . ILE B 1 208 ? 6.176 2.045 -4.301 1 98.19 208 ILE B O 1
ATOM 4029 N N . ILE B 1 209 ? 6.188 -0.2 -4.031 1 98.44 209 ILE B N 1
ATOM 4030 C CA . ILE B 1 209 ? 7.645 -0.302 -4.09 1 98.44 209 ILE B CA 1
ATOM 4031 C C . ILE B 1 209 ? 8.133 0.133 -5.469 1 98.44 209 ILE B C 1
ATOM 4033 O O . ILE B 1 209 ? 9.086 0.914 -5.582 1 98.44 209 ILE B O 1
ATOM 4037 N N . THR B 1 210 ? 7.438 -0.35 -6.5 1 98.31 210 THR B N 1
ATOM 4038 C CA . THR B 1 210 ? 7.809 -0.046 -7.879 1 98.31 210 THR B CA 1
ATOM 4039 C C . THR B 1 210 ? 7.727 1.455 -8.141 1 98.31 210 THR B C 1
ATOM 4041 O O . THR B 1 210 ? 8.68 2.055 -8.648 1 98.31 210 THR B O 1
ATOM 4044 N N . GLU B 1 211 ? 6.684 2.021 -7.734 1 96.69 211 GLU B N 1
ATOM 4045 C CA . GLU B 1 211 ? 6.477 3.449 -7.949 1 96.69 211 GLU B CA 1
ATOM 4046 C C . GLU B 1 211 ? 7.434 4.281 -7.094 1 96.69 211 GLU B C 1
ATOM 4048 O O . GLU B 1 211 ? 8.023 5.246 -7.578 1 96.69 211 GLU B O 1
ATOM 4053 N N . GLY B 1 212 ? 7.613 3.891 -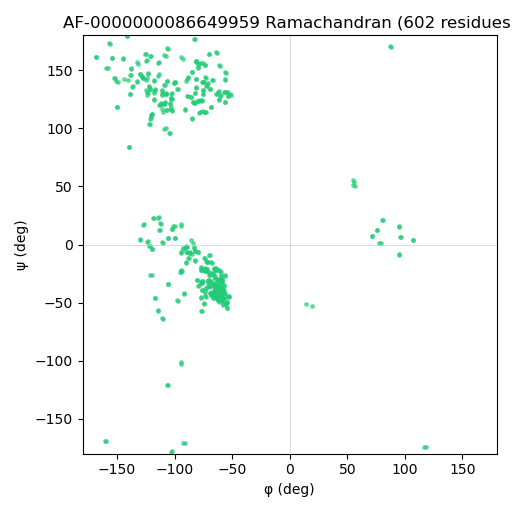5.898 1 95.5 212 GLY B N 1
ATOM 4054 C CA . GLY B 1 212 ? 8.43 4.648 -4.965 1 95.5 212 GLY B CA 1
ATOM 4055 C C . GLY B 1 212 ? 9.914 4.594 -5.289 1 95.5 212 GLY B C 1
ATOM 4056 O O . GLY B 1 212 ? 10.648 5.551 -5.027 1 95.5 212 GLY B O 1
ATOM 4057 N N . SER B 1 213 ? 10.336 3.516 -5.832 1 96.56 213 SER B N 1
ATOM 4058 C CA . SER B 1 213 ? 11.758 3.352 -6.141 1 96.56 213 SER B CA 1
ATOM 4059 C C . SER B 1 213 ? 12.055 3.752 -7.582 1 96.56 213 SER B C 1
ATOM 4061 O O . SER B 1 213 ? 13.219 3.953 -7.945 1 96.56 213 SER B O 1
ATOM 4063 N N . GLY B 1 214 ? 11.047 3.734 -8.406 1 96.88 214 GLY B N 1
ATOM 4064 C CA . GLY B 1 214 ? 11.242 3.932 -9.836 1 96.88 214 GLY B CA 1
ATOM 4065 C C . GLY B 1 214 ? 11.82 2.711 -10.531 1 96.88 214 GLY B C 1
ATOM 4066 O O . GLY B 1 214 ? 12.281 2.801 -11.672 1 96.88 214 GLY B O 1
ATOM 4067 N N . ARG B 1 215 ? 11.82 1.534 -9.781 1 97.88 215 ARG B N 1
ATOM 4068 C CA . ARG B 1 215 ? 12.391 0.293 -10.297 1 97.88 215 ARG B CA 1
ATOM 4069 C C . ARG B 1 215 ? 11.289 -0.697 -10.672 1 97.88 215 ARG B C 1
ATOM 4071 O O . ARG B 1 215 ? 10.281 -0.798 -9.977 1 97.88 215 ARG B O 1
ATOM 4078 N N . THR B 1 216 ? 11.469 -1.391 -11.742 1 97.69 216 THR B N 1
ATOM 4079 C CA . THR B 1 216 ? 10.57 -2.463 -12.141 1 97.69 216 THR B CA 1
ATOM 4080 C C . THR B 1 216 ? 11.172 -3.828 -11.836 1 97.69 216 THR B C 1
ATOM 4082 O O . THR B 1 216 ? 12.32 -4.102 -12.203 1 97.69 216 THR B O 1
ATOM 4085 N N . PRO B 1 217 ? 10.469 -4.652 -11.203 1 98.31 217 PRO B N 1
ATOM 4086 C CA . PRO B 1 217 ? 11.047 -5.941 -10.82 1 98.31 217 PRO B CA 1
ATOM 4087 C C . PRO B 1 217 ? 11.07 -6.941 -11.969 1 98.31 217 PRO B C 1
ATOM 4089 O O . PRO B 1 217 ? 10.258 -6.855 -12.891 1 98.31 217 PRO B O 1
ATOM 4092 N N . ILE B 1 218 ? 12.031 -7.836 -11.891 1 98.44 218 ILE B N 1
ATOM 4093 C CA . ILE B 1 218 ? 11.977 -9.055 -12.68 1 98.44 218 ILE B CA 1
ATOM 4094 C C . ILE B 1 218 ? 10.914 -9.992 -12.109 1 98.44 218 ILE B C 1
ATOM 4096 O O . ILE B 1 218 ? 11.047 -10.484 -10.984 1 98.44 218 ILE B O 1
ATOM 4100 N N . SER B 1 219 ? 9.898 -10.227 -12.852 1 98.25 219 SER B N 1
ATOM 4101 C CA . SER B 1 219 ? 8.805 -11.078 -12.391 1 98.25 219 SER B CA 1
ATOM 4102 C C . SER B 1 219 ? 9.133 -12.555 -12.57 1 98.25 219 SER B C 1
ATOM 4104 O O . SER B 1 219 ? 9.719 -12.945 -13.586 1 98.25 219 SER B O 1
ATOM 4106 N N . CYS B 1 220 ? 8.695 -13.344 -11.594 1 98.44 220 CYS B N 1
ATOM 4107 C CA . CYS B 1 220 ? 8.992 -14.773 -11.633 1 98.44 220 CYS B CA 1
ATOM 4108 C C . CYS B 1 220 ? 7.727 -15.594 -11.422 1 98.44 220 CYS B C 1
ATOM 4110 O O . CYS B 1 220 ? 7.797 -16.812 -11.234 1 98.44 220 CYS B O 1
ATOM 4112 N N . GLY B 1 221 ? 6.57 -14.961 -11.328 1 97.88 221 GLY B N 1
ATOM 4113 C CA . GLY B 1 221 ? 5.273 -15.617 -11.281 1 97.88 221 GLY B CA 1
ATOM 4114 C C . GLY B 1 221 ? 4.523 -15.555 -12.594 1 97.88 221 GLY B C 1
ATOM 4115 O O . GLY B 1 221 ? 5.016 -14.984 -13.57 1 97.88 221 GLY B O 1
ATOM 4116 N N . LYS B 1 222 ? 3.229 -16.141 -12.625 1 97.31 222 LYS B N 1
ATOM 4117 C CA . LYS B 1 222 ? 2.391 -16.094 -13.82 1 97.31 222 LYS B CA 1
ATOM 4118 C C . LYS B 1 222 ? 1.793 -14.703 -14.016 1 97.31 222 LYS B C 1
ATOM 4120 O O . LYS B 1 222 ? 1.231 -14.125 -13.086 1 97.31 222 LYS B O 1
ATOM 4125 N N . PRO B 1 223 ? 1.957 -14.18 -15.227 1 97.5 223 PRO B N 1
ATOM 4126 C CA . PRO B 1 223 ? 2.807 -14.57 -16.359 1 97.5 223 PRO B CA 1
ATOM 4127 C C . PRO B 1 223 ? 4.18 -13.898 -16.312 1 97.5 223 PRO B C 1
ATOM 4129 O O . PRO B 1 223 ? 4.309 -12.766 -15.859 1 97.5 223 PRO B O 1
ATOM 4132 N N . SER B 1 224 ? 5.219 -14.594 -16.656 1 98.38 224 SER B N 1
ATOM 4133 C CA . SER B 1 224 ? 6.523 -13.961 -16.781 1 98.38 224 SER B CA 1
ATOM 4134 C C . SER B 1 224 ? 7.453 -14.766 -17.688 1 98.38 224 SER B C 1
ATOM 4136 O O . SER B 1 224 ? 7.316 -15.984 -17.797 1 98.38 224 SER B O 1
ATOM 4138 N N . ASP B 1 225 ? 8.352 -14.086 -18.312 1 98.31 225 ASP B N 1
ATOM 4139 C CA . ASP B 1 225 ? 9.359 -14.734 -19.141 1 98.31 225 ASP B CA 1
ATOM 4140 C C . ASP B 1 225 ? 10.266 -15.633 -18.281 1 98.31 225 ASP B C 1
ATOM 4142 O O . ASP B 1 225 ? 10.703 -16.688 -18.75 1 98.31 225 ASP B O 1
ATOM 4146 N N . THR B 1 226 ? 10.547 -15.188 -17.094 1 98.69 226 THR B N 1
ATOM 4147 C CA . THR B 1 226 ? 11.422 -15.969 -16.219 1 98.69 226 THR B CA 1
ATOM 4148 C C . THR B 1 226 ? 10.781 -17.312 -15.891 1 98.69 226 THR B C 1
ATOM 4150 O O . THR B 1 226 ? 11.453 -18.344 -15.914 1 98.69 226 THR B O 1
ATOM 4153 N N . LEU B 1 227 ? 9.531 -17.266 -15.547 1 98.75 227 LEU B N 1
ATOM 4154 C CA . LEU B 1 227 ? 8.82 -18.516 -15.297 1 98.75 227 LEU B CA 1
ATOM 4155 C C . LEU B 1 227 ? 8.789 -19.391 -16.547 1 98.75 227 LEU B C 1
ATOM 4157 O O . LEU B 1 227 ? 8.984 -20.594 -16.469 1 98.75 227 LEU B O 1
ATOM 4161 N N . ARG B 1 228 ? 8.523 -18.766 -17.719 1 98.75 228 ARG B N 1
ATOM 4162 C CA . ARG B 1 228 ? 8.539 -19.5 -18.984 1 98.75 228 ARG B CA 1
ATOM 4163 C C . ARG B 1 228 ? 9.867 -20.234 -19.172 1 98.75 228 ARG B C 1
ATOM 4165 O O . ARG B 1 228 ? 9.883 -21.438 -19.438 1 98.75 228 ARG B O 1
ATOM 4172 N N . ASN B 1 229 ? 10.93 -19.516 -18.984 1 98.62 229 ASN B N 1
ATOM 4173 C CA . ASN B 1 229 ? 12.258 -20.109 -19.141 1 98.62 229 ASN B CA 1
ATOM 4174 C C . ASN B 1 229 ? 12.469 -21.266 -18.172 1 98.62 229 ASN B C 1
ATOM 4176 O O . ASN B 1 229 ? 13.023 -22.297 -18.547 1 98.62 229 ASN B O 1
ATOM 4180 N N . TYR B 1 230 ? 12.055 -21.078 -16.969 1 98.5 230 TYR B N 1
ATOM 4181 C CA . TYR B 1 230 ? 12.148 -22.141 -15.961 1 98.5 230 TYR B CA 1
ATOM 4182 C C . TYR B 1 230 ? 11.391 -23.375 -16.406 1 98.5 230 TYR B C 1
ATOM 4184 O O . TYR B 1 230 ? 11.914 -24.5 -16.344 1 98.5 230 TYR B O 1
ATOM 4192 N N . ILE B 1 231 ? 10.18 -23.219 -16.844 1 98.5 231 ILE B N 1
ATOM 4193 C CA . ILE B 1 231 ? 9.297 -24.312 -17.219 1 98.5 231 ILE B CA 1
ATOM 4194 C C . ILE B 1 231 ? 9.859 -25.047 -18.438 1 98.5 231 ILE B C 1
ATOM 4196 O O . ILE B 1 231 ? 9.867 -26.266 -18.5 1 98.5 231 ILE B O 1
ATOM 4200 N N . PHE B 1 232 ? 10.32 -24.312 -19.391 1 98.44 232 PHE B N 1
ATOM 4201 C CA . PHE B 1 232 ? 10.875 -24.922 -20.594 1 98.44 232 PHE B CA 1
ATOM 4202 C C . PHE B 1 232 ? 12.094 -25.781 -20.266 1 98.44 232 PHE B C 1
ATOM 4204 O O . PHE B 1 232 ? 12.266 -26.859 -20.812 1 98.44 232 PHE B O 1
ATOM 4211 N N . GLU B 1 233 ? 12.875 -25.281 -19.359 1 97.62 233 GLU B N 1
ATOM 4212 C CA . GLU B 1 233 ? 14.062 -26.031 -18.953 1 97.62 233 GLU B CA 1
ATOM 4213 C C . GLU B 1 233 ? 13.711 -27.219 -18.062 1 97.62 233 GLU B C 1
ATOM 4215 O O . GLU B 1 233 ? 14.078 -28.359 -18.375 1 97.62 233 GLU B O 1
ATOM 4220 N N . PHE B 1 234 ? 12.93 -26.984 -17.031 1 96.38 234 PHE B N 1
ATOM 4221 C CA . PHE B 1 234 ? 12.664 -27.984 -15.992 1 96.38 234 PHE B CA 1
ATOM 4222 C C . PHE B 1 234 ? 11.727 -29.078 -16.516 1 96.38 234 PHE B C 1
ATOM 4224 O O . PHE B 1 234 ? 11.891 -30.25 -16.188 1 96.38 234 PHE B O 1
ATOM 4231 N N . CYS B 1 235 ? 10.719 -28.656 -17.266 1 96 235 CYS B N 1
ATOM 4232 C CA . CYS B 1 235 ? 9.727 -29.609 -17.766 1 96 235 CYS B CA 1
ATOM 4233 C C . CYS B 1 235 ? 10.148 -30.188 -19.109 1 96 235 CYS B C 1
ATOM 4235 O O . CYS B 1 235 ? 9.445 -31.016 -19.672 1 96 235 CYS B O 1
ATOM 4237 N N . ASN B 1 236 ? 11.273 -29.75 -19.641 1 95.81 236 ASN B N 1
ATOM 4238 C CA . ASN B 1 236 ? 11.797 -30.203 -20.922 1 95.81 236 ASN B CA 1
ATOM 4239 C C . ASN B 1 236 ? 10.773 -30.031 -22.031 1 95.81 236 ASN B C 1
ATOM 4241 O O . ASN B 1 236 ? 10.453 -30.984 -22.734 1 95.81 236 ASN B O 1
ATOM 4245 N N . VAL B 1 237 ? 10.312 -28.859 -22.172 1 97.81 237 VAL B N 1
ATOM 4246 C CA . VAL B 1 237 ? 9.336 -28.547 -23.203 1 97.81 237 VAL B CA 1
ATOM 4247 C C . VAL B 1 237 ? 10.039 -28.469 -24.562 1 97.81 237 VAL B C 1
ATOM 4249 O O . VAL B 1 237 ? 10.836 -27.562 -24.797 1 97.81 237 VAL B O 1
ATOM 4252 N N . ILE B 1 238 ? 9.719 -29.344 -25.406 1 96.88 238 ILE B N 1
ATOM 4253 C CA . ILE B 1 238 ? 10.305 -29.391 -26.734 1 96.88 238 ILE B CA 1
ATOM 4254 C C . ILE B 1 238 ? 9.367 -28.719 -27.734 1 96.88 238 ILE B C 1
ATOM 4256 O O . ILE B 1 238 ? 9.797 -27.875 -28.516 1 96.88 238 ILE B O 1
ATOM 4260 N N . ASN B 1 239 ? 8.125 -29.062 -27.688 1 98.06 239 ASN B N 1
ATOM 4261 C CA . ASN B 1 239 ? 7.09 -28.453 -28.516 1 98.06 239 ASN B CA 1
ATOM 4262 C C . ASN B 1 239 ? 5.98 -27.844 -27.672 1 98.06 239 ASN B C 1
ATOM 4264 O O . ASN B 1 239 ? 5.105 -28.547 -27.172 1 98.06 239 ASN B O 1
ATOM 4268 N N . PRO B 1 240 ? 5.996 -26.531 -27.562 1 98.44 240 PRO B N 1
ATOM 4269 C CA . PRO B 1 240 ? 5.008 -25.859 -26.703 1 98.44 240 PRO B CA 1
ATOM 4270 C C . PRO B 1 240 ? 3.572 -26.203 -27.094 1 98.44 240 PRO B C 1
ATOM 4272 O O . PRO B 1 240 ? 2.682 -26.219 -26.25 1 98.44 240 PRO B O 1
ATOM 4275 N N . LYS B 1 241 ? 3.346 -26.531 -28.312 1 97.94 241 LYS B N 1
ATOM 4276 C CA . LYS B 1 241 ? 1.997 -26.812 -28.781 1 97.94 241 LYS B CA 1
ATOM 4277 C C . LYS B 1 241 ? 1.481 -28.141 -28.219 1 97.94 241 LYS B C 1
ATOM 4279 O O . LYS B 1 241 ? 0.285 -28.422 -28.297 1 97.94 241 LYS B O 1
ATOM 4284 N N . ARG B 1 242 ? 2.352 -28.922 -27.703 1 98.44 242 ARG B N 1
ATOM 4285 C CA . ARG B 1 242 ? 1.962 -30.188 -27.094 1 98.44 242 ARG B CA 1
ATOM 4286 C C . ARG B 1 242 ? 1.88 -30.078 -25.578 1 98.44 242 ARG B C 1
ATOM 4288 O O . ARG B 1 242 ? 1.989 -31.078 -24.875 1 98.44 242 ARG B O 1
ATOM 4295 N N . CYS B 1 243 ? 1.846 -28.859 -25.078 1 98.75 243 CYS B N 1
ATOM 4296 C CA . CYS B 1 243 ? 1.6 -28.562 -23.672 1 98.75 243 CYS B CA 1
ATOM 4297 C C . CYS B 1 243 ? 0.221 -27.938 -23.484 1 98.75 243 CYS B C 1
ATOM 4299 O O . CYS B 1 243 ? -0.213 -27.109 -24.297 1 98.75 243 CYS B O 1
ATOM 4301 N N . LEU B 1 244 ? -0.47 -28.375 -22.453 1 98.75 244 LEU B N 1
ATOM 4302 C CA . LEU B 1 244 ? -1.776 -27.844 -22.078 1 98.75 244 LEU B CA 1
ATOM 4303 C C . LEU B 1 244 ? -1.691 -27.094 -20.766 1 98.75 244 LEU B C 1
ATOM 4305 O O . LEU B 1 244 ? -1.225 -27.625 -19.75 1 98.75 244 LEU B O 1
ATOM 4309 N N . PHE B 1 245 ? -2.062 -25.859 -20.781 1 98.81 245 PHE B N 1
ATOM 4310 C CA . PHE B 1 245 ? -2.129 -25.078 -19.547 1 98.81 245 PHE B CA 1
ATOM 4311 C C . PHE B 1 245 ? -3.574 -24.906 -19.094 1 98.81 245 PHE B C 1
ATOM 4313 O O . PHE B 1 245 ? -4.391 -24.344 -19.812 1 98.81 245 PHE B O 1
ATOM 4320 N N . ILE B 1 246 ? -3.865 -25.375 -17.906 1 98.69 246 ILE B N 1
ATOM 4321 C CA . ILE B 1 246 ? -5.203 -25.297 -17.328 1 98.69 246 ILE B CA 1
ATOM 4322 C C . ILE B 1 246 ? -5.262 -24.172 -16.297 1 98.69 246 ILE B C 1
ATOM 4324 O O . ILE B 1 246 ? -4.441 -24.125 -15.375 1 98.69 246 ILE B O 1
ATOM 4328 N N . GLY B 1 247 ? -6.191 -23.25 -16.438 1 97.5 247 GLY B N 1
ATOM 4329 C CA . GLY B 1 247 ? -6.27 -22.141 -15.484 1 97.5 247 GLY B CA 1
ATOM 4330 C C . GLY B 1 247 ? -7.645 -21.516 -15.43 1 97.5 247 GLY B C 1
ATOM 4331 O O . GLY B 1 247 ? -8.531 -21.859 -16.203 1 97.5 247 GLY B O 1
ATOM 4332 N N . ASP B 1 248 ? -7.863 -20.562 -14.461 1 94.5 248 ASP B N 1
ATOM 4333 C CA . ASP B 1 248 ? -9.172 -19.953 -14.242 1 94.5 248 ASP B CA 1
ATOM 4334 C C . ASP B 1 248 ? -9.086 -18.422 -14.398 1 94.5 248 ASP B C 1
ATOM 4336 O O . ASP B 1 248 ? -10.094 -17.734 -14.258 1 94.5 248 ASP B O 1
ATOM 4340 N N . THR B 1 249 ? -7.883 -17.953 -14.672 1 94.31 249 THR B N 1
ATOM 4341 C CA . THR B 1 249 ? -7.73 -16.5 -14.812 1 94.31 249 THR B CA 1
ATOM 4342 C C . THR B 1 249 ? -7.258 -16.141 -16.219 1 94.31 249 THR B C 1
ATOM 4344 O O . THR B 1 249 ? -6.43 -16.844 -16.797 1 94.31 249 THR B O 1
ATOM 4347 N N . VAL B 1 250 ? -7.777 -15.07 -16.75 1 95.81 250 VAL B N 1
ATOM 4348 C CA . VAL B 1 250 ? -7.41 -14.609 -18.094 1 95.81 250 VAL B CA 1
ATOM 4349 C C . VAL B 1 250 ? -6.047 -13.93 -18.047 1 95.81 250 VAL B C 1
ATOM 4351 O O . VAL B 1 250 ? -5.137 -14.297 -18.781 1 95.81 250 VAL B O 1
ATOM 4354 N N . ASN B 1 251 ? -5.828 -13.047 -17.062 1 93.81 251 ASN B N 1
ATOM 4355 C CA . ASN B 1 251 ? -4.66 -12.172 -17.047 1 93.81 251 ASN B CA 1
ATOM 4356 C C . ASN B 1 251 ? -3.428 -12.891 -16.5 1 93.81 251 ASN B C 1
ATOM 4358 O O . ASN B 1 251 ? -2.305 -12.406 -16.641 1 93.81 251 ASN B O 1
ATOM 4362 N N . TYR B 1 252 ? -3.65 -14.07 -15.859 1 95 252 TYR B N 1
ATOM 4363 C CA . TYR B 1 252 ? -2.508 -14.805 -15.328 1 95 252 TYR B CA 1
ATOM 4364 C C . TYR B 1 252 ? -2.328 -16.141 -16.047 1 95 252 TYR B C 1
ATOM 4366 O O . TYR B 1 252 ? -1.359 -16.312 -16.797 1 95 252 TYR B O 1
ATOM 4374 N N . ASP B 1 253 ? -3.301 -16.922 -16.047 1 97.06 253 ASP B N 1
ATOM 4375 C CA . ASP B 1 253 ? -3.17 -18.266 -16.609 1 97.06 253 ASP B CA 1
ATOM 4376 C C . ASP B 1 253 ? -3.201 -18.219 -18.141 1 97.06 253 ASP B C 1
ATOM 4378 O O . ASP B 1 253 ? -2.285 -18.719 -18.797 1 97.06 253 ASP B O 1
ATOM 4382 N N . MET B 1 254 ? -4.293 -17.656 -18.719 1 97.75 254 MET B N 1
ATOM 4383 C CA . MET B 1 254 ? -4.426 -17.641 -20.172 1 97.75 254 MET B CA 1
ATOM 4384 C C . MET B 1 254 ? -3.312 -16.812 -20.797 1 97.75 254 MET B C 1
ATOM 4386 O O . MET B 1 254 ? -2.748 -17.219 -21.828 1 97.75 254 MET B O 1
ATOM 4390 N N . LYS B 1 255 ? -3.004 -15.734 -20.156 1 97.62 255 LYS B N 1
ATOM 4391 C CA . LYS B 1 255 ? -1.908 -14.914 -20.656 1 97.62 255 LYS B CA 1
ATOM 4392 C C . LYS B 1 255 ? -0.584 -15.672 -20.609 1 97.62 255 LYS B C 1
ATOM 4394 O O . LYS B 1 255 ? 0.232 -15.562 -21.516 1 97.62 255 LYS B O 1
ATOM 4399 N N . PHE B 1 256 ? -0.361 -16.406 -19.547 1 98.25 256 PHE B N 1
ATOM 4400 C CA . PHE B 1 256 ? 0.87 -17.172 -19.422 1 98.25 256 PHE B CA 1
ATOM 4401 C C . PHE B 1 256 ? 0.915 -18.281 -20.469 1 98.25 256 PHE B C 1
ATOM 4403 O O . PHE B 1 256 ? 1.953 -18.516 -21.094 1 98.25 256 PHE B O 1
ATOM 4410 N N . GLY B 1 257 ? -0.182 -18.984 -20.609 1 98.31 257 GLY B N 1
ATOM 4411 C CA . GLY B 1 257 ? -0.257 -19.969 -21.672 1 98.31 257 GLY B CA 1
ATOM 4412 C C . GLY B 1 257 ? 0.089 -19.406 -23.047 1 98.31 257 GLY B C 1
ATOM 4413 O O . GLY B 1 257 ? 0.832 -20.031 -23.812 1 98.31 257 GLY B O 1
ATOM 4414 N N . ALA B 1 258 ? -0.47 -18.266 -23.297 1 97.94 258 ALA B N 1
ATOM 4415 C CA . ALA B 1 258 ? -0.206 -17.594 -24.562 1 97.94 258 ALA B CA 1
ATOM 4416 C C . ALA B 1 258 ? 1.271 -17.234 -24.703 1 97.94 258 ALA B C 1
ATOM 4418 O O . ALA B 1 258 ? 1.881 -17.469 -25.75 1 97.94 258 ALA B O 1
ATOM 4419 N N . LEU B 1 259 ? 1.818 -16.703 -23.656 1 98 259 LEU B N 1
ATOM 4420 C CA . LEU B 1 259 ? 3.225 -16.328 -23.625 1 98 259 LEU B CA 1
ATOM 4421 C C . LEU B 1 259 ? 4.121 -17.516 -23.938 1 98 259 LEU B C 1
ATOM 4423 O O . LEU B 1 259 ? 5.156 -17.359 -24.594 1 98 259 LEU B O 1
ATOM 4427 N N . CYS B 1 260 ? 3.729 -18.672 -23.5 1 98.38 260 CYS B N 1
ATOM 4428 C CA . CYS B 1 260 ? 4.543 -19.875 -23.625 1 98.38 260 CYS B CA 1
ATOM 4429 C C . CYS B 1 260 ? 4.254 -20.594 -24.922 1 98.38 260 CYS B C 1
ATOM 4431 O O . CYS B 1 260 ? 4.992 -21.5 -25.312 1 98.38 260 CYS B O 1
ATOM 4433 N N . GLY B 1 261 ? 3.113 -20.219 -25.562 1 98 261 GLY B N 1
ATOM 4434 C CA . GLY B 1 261 ? 2.691 -20.938 -26.75 1 98 261 GLY B CA 1
ATOM 4435 C C . GLY B 1 261 ? 1.989 -22.25 -26.453 1 98 261 GLY B C 1
ATOM 4436 O O . GLY B 1 261 ? 1.975 -23.156 -27.281 1 98 261 GLY B O 1
ATOM 4437 N N . PHE B 1 262 ? 1.472 -22.422 -25.297 1 98.5 262 PHE B N 1
ATOM 4438 C CA . PHE B 1 262 ? 0.762 -23.625 -24.875 1 98.5 262 PHE B CA 1
ATOM 4439 C C . PHE B 1 262 ? -0.679 -23.609 -25.375 1 98.5 262 PHE B C 1
ATOM 4441 O O . PHE B 1 262 ? -1.212 -22.547 -25.703 1 98.5 262 PHE B O 1
ATOM 4448 N N . GLN B 1 263 ? -1.273 -24.797 -25.453 1 98.06 263 GLN B N 1
ATOM 4449 C CA . GLN B 1 263 ? -2.73 -24.844 -25.516 1 98.06 263 GLN B CA 1
ATOM 4450 C C . GLN B 1 263 ? -3.348 -24.375 -24.203 1 98.06 263 GLN B C 1
ATOM 4452 O O . GLN B 1 263 ? -2.816 -24.656 -23.125 1 98.06 263 GLN B O 1
ATOM 4457 N N . LYS B 1 264 ? -4.395 -23.688 -24.359 1 98.38 264 LYS B N 1
ATOM 4458 C CA . LYS B 1 264 ? -5.027 -23.094 -23.188 1 98.38 264 LYS B CA 1
ATOM 4459 C C . LYS B 1 264 ? -6.371 -23.766 -22.891 1 98.38 264 LYS B C 1
ATOM 4461 O O . LYS B 1 264 ? -7.191 -23.938 -23.797 1 98.38 264 LYS B O 1
ATOM 4466 N N . PHE B 1 265 ? -6.551 -24.172 -21.688 1 98.5 265 PHE B N 1
ATOM 4467 C CA . PHE B 1 265 ? -7.77 -24.781 -21.156 1 98.5 265 PHE B CA 1
ATOM 4468 C C . PHE B 1 265 ? -8.32 -23.953 -20 1 98.5 265 PHE B C 1
ATOM 4470 O O . PHE B 1 265 ? -7.758 -23.953 -18.906 1 98.5 265 PHE B O 1
ATOM 4477 N N . PHE B 1 266 ? -9.477 -23.312 -20.25 1 98.25 266 PHE B N 1
ATOM 4478 C CA . PHE B 1 266 ? -10.047 -22.391 -19.281 1 98.25 266 PHE B CA 1
ATOM 4479 C C . PHE B 1 266 ? -11.164 -23.047 -18.484 1 98.25 266 PHE B C 1
ATOM 4481 O O . PHE B 1 266 ? -11.961 -23.812 -19.047 1 98.25 266 PHE B O 1
ATOM 4488 N N . VAL B 1 267 ? -11.18 -22.766 -17.203 1 97.25 267 VAL B N 1
ATOM 4489 C CA . VAL B 1 267 ? -12.281 -23.203 -16.359 1 97.25 267 VAL B CA 1
ATOM 4490 C C . VAL B 1 267 ? -12.898 -22 -15.648 1 97.25 267 VAL B C 1
ATOM 4492 O O . VAL B 1 267 ? -12.227 -20.984 -15.438 1 97.25 267 VAL B O 1
ATOM 4495 N N . SER B 1 268 ? -14.172 -22.094 -15.172 1 93.5 268 SER B N 1
ATOM 4496 C CA . SER B 1 268 ? -14.891 -20.953 -14.625 1 93.5 268 SER B CA 1
ATOM 4497 C C . SER B 1 268 ? -15.172 -21.141 -13.141 1 93.5 268 SER B C 1
ATOM 4499 O O . SER B 1 268 ? -16.141 -20.578 -12.609 1 93.5 268 SER B O 1
ATOM 4501 N N . THR B 1 269 ? -14.445 -21.938 -12.477 1 85.69 269 THR B N 1
ATOM 4502 C CA . THR B 1 269 ? -14.641 -22.172 -11.047 1 85.69 269 THR B CA 1
ATOM 4503 C C . THR B 1 269 ? -13.859 -21.156 -10.227 1 85.69 269 THR B C 1
ATOM 4505 O O . THR B 1 269 ? -14.062 -21.047 -9.016 1 85.69 269 THR B O 1
ATOM 4508 N N . GLY B 1 270 ? -13 -20.438 -10.852 1 84 270 GLY B N 1
ATOM 4509 C CA . GLY B 1 270 ? -12.133 -19.516 -10.117 1 84 270 GLY B CA 1
ATOM 4510 C C . GLY B 1 270 ? -12.523 -18.062 -10.289 1 84 270 GLY B C 1
ATOM 4511 O O . GLY B 1 270 ? -13.68 -17.703 -10.086 1 84 270 GLY B O 1
ATOM 4512 N N . CYS B 1 271 ? -11.695 -17.266 -10.766 1 81.38 271 CYS B N 1
ATOM 4513 C CA . CYS B 1 271 ? -11.773 -15.82 -10.633 1 81.38 271 CYS B CA 1
ATOM 4514 C C . CYS B 1 271 ? -12.531 -15.203 -11.805 1 81.38 271 CYS B C 1
ATOM 4516 O O . CYS B 1 271 ? -13.367 -14.32 -11.617 1 81.38 271 CYS B O 1
ATOM 4518 N N . ASP B 1 272 ? -12.266 -15.672 -13.031 1 88.31 272 ASP B N 1
ATOM 4519 C CA . ASP B 1 272 ? -12.812 -14.992 -14.203 1 88.31 272 ASP B CA 1
ATOM 4520 C C . ASP B 1 272 ? -13.93 -15.812 -14.844 1 88.31 272 ASP B C 1
ATOM 4522 O O . ASP B 1 272 ? -14.047 -17.016 -14.594 1 88.31 272 ASP B O 1
ATOM 4526 N N . SER B 1 273 ? -14.703 -15.141 -15.641 1 92.25 273 SER B N 1
ATOM 4527 C CA . SER B 1 273 ? -15.797 -15.797 -16.344 1 92.25 273 SER B CA 1
ATOM 4528 C C . SER B 1 273 ? -15.359 -16.266 -17.734 1 92.25 273 SER B C 1
ATOM 4530 O O . SER B 1 273 ? -14.344 -15.797 -18.25 1 92.25 273 SER B O 1
ATOM 4532 N N . PHE B 1 274 ? -16.141 -17.188 -18.203 1 94.31 274 PHE B N 1
ATOM 4533 C CA . PHE B 1 274 ? -15.891 -17.625 -19.578 1 94.31 274 PHE B CA 1
ATOM 4534 C C . PHE B 1 274 ? -15.969 -16.469 -20.547 1 94.31 274 PHE B C 1
ATOM 4536 O O . PHE B 1 274 ? -15.164 -16.359 -21.484 1 94.31 274 PHE B O 1
ATOM 4543 N N . GLU B 1 275 ? -16.938 -15.57 -20.375 1 94.81 275 GLU B N 1
ATOM 4544 C CA . GLU B 1 275 ? -17.109 -14.414 -21.25 1 94.81 275 GLU B CA 1
ATOM 4545 C C . GLU B 1 275 ? -15.852 -13.555 -21.281 1 94.81 275 GLU B C 1
ATOM 4547 O O . GLU B 1 275 ? -15.43 -13.094 -22.344 1 94.81 275 GLU B O 1
ATOM 4552 N N . GLU B 1 276 ? -15.227 -13.406 -20.125 1 93.75 276 GLU B N 1
ATOM 4553 C CA . GLU B 1 276 ? -14 -12.609 -20.047 1 93.75 276 GLU B CA 1
ATOM 4554 C C . GLU B 1 276 ? -12.867 -13.258 -20.828 1 93.75 276 GLU B C 1
ATOM 4556 O O . GLU B 1 276 ? -12.039 -12.562 -21.422 1 93.75 276 GLU B O 1
ATOM 4561 N N . SER B 1 277 ? -12.844 -14.523 -20.859 1 94.44 277 SER B N 1
ATOM 4562 C CA . SER B 1 277 ? -11.773 -15.258 -21.516 1 94.44 277 SER B CA 1
ATOM 4563 C C . SER B 1 277 ? -11.883 -15.148 -23.031 1 94.44 277 SER B C 1
ATOM 4565 O O . SER B 1 277 ? -10.93 -15.453 -23.766 1 94.44 277 SER B O 1
ATOM 4567 N N . GLN B 1 278 ? -13.078 -14.68 -23.516 1 94.25 278 GLN B N 1
ATOM 4568 C CA . GLN B 1 278 ? -13.344 -14.633 -24.953 1 94.25 278 GLN B CA 1
ATOM 4569 C C . GLN B 1 278 ? -13 -13.258 -25.531 1 94.25 278 GLN B C 1
ATOM 4571 O O . GLN B 1 278 ? -13.039 -13.07 -26.75 1 94.25 278 GLN B O 1
ATOM 4576 N N . LYS B 1 279 ? -12.68 -12.344 -24.672 1 92.25 279 LYS B N 1
ATOM 4577 C CA . LYS B 1 279 ? -12.633 -10.945 -25.078 1 92.25 279 LYS B CA 1
ATOM 4578 C C . LYS B 1 279 ? -11.383 -10.641 -25.891 1 92.25 279 LYS B C 1
ATOM 4580 O O . LYS B 1 279 ? -11.391 -9.75 -26.75 1 92.25 279 LYS B O 1
ATOM 4585 N N . ASN B 1 280 ? -10.32 -11.312 -25.562 1 91.12 280 ASN B N 1
ATOM 4586 C CA . ASN B 1 280 ? -9.055 -11.047 -26.25 1 91.12 280 ASN B CA 1
ATOM 4587 C C . ASN B 1 280 ? -8.57 -12.273 -27.016 1 91.12 280 ASN B C 1
ATOM 4589 O O . ASN B 1 280 ? -8.445 -13.359 -26.453 1 91.12 280 ASN B O 1
ATOM 4593 N N . GLU B 1 281 ? -8.188 -12.086 -28.172 1 88.06 281 GLU B N 1
ATOM 4594 C CA . GLU B 1 281 ? -7.793 -13.18 -29.062 1 88.06 281 GLU B CA 1
ATOM 4595 C C . GLU B 1 281 ? -6.543 -13.883 -28.547 1 88.06 281 GLU B C 1
ATOM 4597 O O . GLU B 1 281 ? -6.445 -15.109 -28.594 1 88.06 281 GLU B O 1
ATOM 4602 N N . ASP B 1 282 ? -5.641 -13.172 -28.016 1 90.56 282 ASP B N 1
ATOM 4603 C CA . ASP B 1 282 ? -4.359 -13.727 -27.594 1 90.56 282 ASP B CA 1
ATOM 4604 C C . ASP B 1 282 ? -4.531 -14.633 -26.375 1 90.56 282 ASP B C 1
ATOM 4606 O O . ASP B 1 282 ? -3.783 -15.602 -26.203 1 90.56 282 ASP B O 1
ATOM 4610 N N . THR B 1 283 ? -5.574 -14.375 -25.609 1 93.75 283 THR B N 1
ATOM 4611 C CA . THR B 1 283 ? -5.742 -15.117 -24.375 1 93.75 283 THR B CA 1
ATOM 4612 C C . THR B 1 283 ? -6.934 -16.062 -24.469 1 93.75 283 THR B C 1
ATOM 4614 O O . THR B 1 283 ? -7.258 -16.766 -23.5 1 93.75 283 THR B O 1
ATOM 4617 N N . CYS B 1 284 ? -7.543 -16.078 -25.609 1 95.94 284 CYS B N 1
ATOM 4618 C CA . CYS B 1 284 ? -8.688 -16.969 -25.797 1 95.94 284 CYS B CA 1
ATOM 4619 C C . CYS B 1 284 ? -8.273 -18.422 -25.688 1 95.94 284 CYS B C 1
ATOM 4621 O O . CYS B 1 284 ? -7.344 -18.859 -26.375 1 95.94 284 CYS B O 1
ATOM 4623 N N . PRO B 1 285 ? -8.953 -19.203 -24.891 1 97.88 285 PRO B N 1
ATOM 4624 C CA . PRO B 1 285 ? -8.562 -20.594 -24.719 1 97.88 285 PRO B CA 1
ATOM 4625 C C . PRO B 1 285 ? -9.023 -21.484 -25.875 1 97.88 285 PRO B C 1
ATOM 4627 O O . PRO B 1 285 ? -9.992 -21.156 -26.562 1 97.88 285 PRO B O 1
ATOM 4630 N N . GLU B 1 286 ? -8.383 -22.594 -26.125 1 96.81 286 GLU B N 1
ATOM 4631 C CA . GLU B 1 286 ? -8.805 -23.594 -27.094 1 96.81 286 GLU B CA 1
ATOM 4632 C C . GLU B 1 286 ? -9.898 -24.5 -26.531 1 96.81 286 GLU B C 1
ATOM 4634 O O . GLU B 1 286 ? -10.773 -24.953 -27.266 1 96.81 286 GLU B O 1
ATOM 4639 N N . TYR B 1 287 ? -9.852 -24.688 -25.234 1 97.81 287 TYR B N 1
ATOM 4640 C CA . TYR B 1 287 ? -10.789 -25.609 -24.594 1 97.81 287 TYR B CA 1
ATOM 4641 C C . TYR B 1 287 ? -11.414 -24.969 -23.359 1 97.81 287 TYR B C 1
ATOM 4643 O O . TYR B 1 287 ? -10.82 -24.078 -22.734 1 97.81 287 TYR B O 1
ATOM 4651 N N . TYR B 1 288 ? -12.594 -25.516 -23.016 1 98 288 TYR B N 1
ATOM 4652 C CA . TYR B 1 288 ? -13.312 -24.953 -21.875 1 98 288 TYR B CA 1
ATOM 4653 C C . TYR B 1 288 ? -14.164 -26 -21.188 1 98 288 TYR B C 1
ATOM 4655 O O . TYR B 1 288 ? -14.727 -26.875 -21.859 1 98 288 TYR B O 1
ATOM 4663 N N . LEU B 1 289 ? -14.164 -25.922 -19.922 1 98.06 289 LEU B N 1
ATOM 4664 C CA . LEU B 1 289 ? -15.172 -26.531 -19.062 1 98.06 289 LEU B CA 1
ATOM 4665 C C . LEU B 1 289 ? -15.562 -25.594 -17.922 1 98.06 289 LEU B C 1
ATOM 4667 O O . LEU B 1 289 ? -14.711 -24.891 -17.375 1 98.06 289 LEU B O 1
ATOM 4671 N N . PRO B 1 290 ? -16.812 -25.625 -17.5 1 96.31 290 PRO B N 1
ATOM 4672 C CA . PRO B 1 290 ? -17.172 -24.812 -16.328 1 96.31 290 PRO B CA 1
ATOM 4673 C C . PRO B 1 290 ? -16.406 -25.219 -15.07 1 96.31 290 PRO B C 1
ATOM 4675 O O . PRO B 1 290 ? -16.078 -24.375 -14.234 1 96.31 290 PRO B O 1
ATOM 4678 N N . ASN B 1 291 ? -16.219 -26.469 -15.039 1 94.75 291 ASN B N 1
ATOM 4679 C CA . ASN B 1 291 ? -15.5 -27.125 -13.953 1 94.75 291 ASN B CA 1
ATOM 4680 C C . ASN B 1 291 ? -14.562 -28.219 -14.484 1 94.75 291 ASN B C 1
ATOM 4682 O O . ASN B 1 291 ? -14.992 -29.094 -15.227 1 94.75 291 ASN B O 1
ATOM 4686 N N . PHE B 1 292 ? -13.289 -28.109 -14 1 97.12 292 PHE B N 1
ATOM 4687 C CA . PHE B 1 292 ? -12.289 -29.016 -14.531 1 97.12 292 PHE B CA 1
ATOM 4688 C C . PHE B 1 292 ? -12.664 -30.469 -14.242 1 97.12 292 PHE B C 1
ATOM 4690 O O . PHE B 1 292 ? -12.391 -31.359 -15.047 1 97.12 292 PHE B O 1
ATOM 4697 N N . GLY B 1 293 ? -13.352 -30.688 -13.125 1 96.31 293 GLY B N 1
ATOM 4698 C CA . GLY B 1 293 ? -13.734 -32.031 -12.695 1 96.31 293 GLY B CA 1
ATOM 4699 C C . GLY B 1 293 ? -14.641 -32.719 -13.68 1 96.31 293 GLY B C 1
ATOM 4700 O O . GLY B 1 293 ? -14.695 -33.969 -13.711 1 96.31 293 GLY B O 1
ATOM 4701 N N . GLN B 1 294 ? -15.305 -32.031 -14.492 1 96.94 294 GLN B N 1
ATOM 4702 C CA . GLN B 1 294 ? -16.203 -32.594 -15.484 1 96.94 294 GLN B CA 1
ATOM 4703 C C . GLN B 1 294 ? -15.445 -33.406 -16.516 1 96.94 294 GLN B C 1
ATOM 4705 O O . GLN B 1 294 ? -16.031 -34.219 -17.234 1 96.94 294 GLN B O 1
ATOM 4710 N N . LEU B 1 295 ? -14.18 -33.125 -16.625 1 97.5 295 LEU B N 1
ATOM 4711 C CA . LEU B 1 295 ? -13.359 -33.875 -17.578 1 97.5 295 LEU B CA 1
ATOM 4712 C C . LEU B 1 295 ? -13.32 -35.344 -17.203 1 97.5 295 LEU B C 1
ATOM 4714 O O . LEU B 1 295 ? -13.219 -36.219 -18.094 1 97.5 295 LEU B O 1
ATOM 4718 N N . LEU B 1 296 ? -13.414 -35.656 -15.922 1 96.38 296 LEU B N 1
ATOM 4719 C CA . LEU B 1 296 ? -13.352 -37.031 -15.453 1 96.38 296 LEU B CA 1
ATOM 4720 C C . LEU B 1 296 ? -14.445 -37.875 -16.094 1 96.38 296 LEU B C 1
ATOM 4722 O O . LEU B 1 296 ? -14.172 -38.938 -16.656 1 96.38 296 LEU B O 1
ATOM 4726 N N . SER B 1 297 ? -15.672 -37.375 -16 1 95.25 297 SER B N 1
ATOM 4727 C CA . SER B 1 297 ? -16.797 -38.094 -16.562 1 95.25 297 SER B CA 1
ATOM 4728 C C . SER B 1 297 ? -16.688 -38.219 -18.078 1 95.25 297 SER B C 1
ATOM 4730 O O . SER B 1 297 ? -17.047 -39.25 -18.656 1 95.25 297 SER B O 1
ATOM 4732 N N . ILE B 1 298 ? -16.172 -37.219 -18.641 1 95.94 298 ILE B N 1
ATOM 4733 C CA . ILE B 1 298 ? -16 -37.188 -20.094 1 95.94 298 ILE B CA 1
ATOM 4734 C C . ILE B 1 298 ? -15 -38.281 -20.5 1 95.94 298 ILE B C 1
ATOM 4736 O O . ILE B 1 298 ? -15.234 -39.031 -21.469 1 95.94 298 ILE B O 1
ATOM 4740 N N . LEU B 1 299 ? -13.945 -38.438 -19.766 1 94.75 299 LEU B N 1
ATOM 4741 C CA . LEU B 1 299 ? -12.898 -39.406 -20.078 1 94.75 299 LEU B CA 1
ATOM 4742 C C . LEU B 1 299 ? -13.344 -40.812 -19.734 1 94.75 299 LEU B C 1
ATOM 4744 O O . LEU B 1 299 ? -12.961 -41.781 -20.406 1 94.75 299 LEU B O 1
ATOM 4748 N N . ASP B 1 300 ? -14.18 -40.969 -18.719 1 92.62 300 ASP B N 1
ATOM 4749 C CA . ASP B 1 300 ? -14.68 -42.281 -18.328 1 92.62 300 ASP B CA 1
ATOM 4750 C C . ASP B 1 300 ? -15.656 -42.812 -19.359 1 92.62 300 ASP B C 1
ATOM 4752 O O . ASP B 1 300 ? -15.766 -44.031 -19.531 1 92.62 300 ASP B O 1
ATOM 4756 N N . ASP B 1 301 ? -16.281 -42 -19.938 1 88.56 301 ASP B N 1
ATOM 4757 C CA . ASP B 1 301 ? -17.25 -42.406 -20.953 1 88.56 301 ASP B CA 1
ATOM 4758 C C . ASP B 1 301 ? -16.547 -42.875 -22.219 1 88.56 301 ASP B C 1
ATOM 4760 O O . ASP B 1 301 ? -17.141 -43.594 -23.047 1 88.56 301 ASP B O 1
ATOM 4764 N N . MET B 1 302 ? -15.352 -42.438 -22.375 1 80.81 302 MET B N 1
ATOM 4765 C CA . MET B 1 302 ? -14.578 -42.906 -23.516 1 80.81 302 MET B CA 1
ATOM 4766 C C . MET B 1 302 ? -14.086 -44.344 -23.312 1 80.81 302 MET B C 1
ATOM 4768 O O . MET B 1 302 ? -13.852 -45.062 -24.266 1 80.81 302 MET B O 1
ATOM 4772 N N . ALA B 1 303 ? -13.984 -44.844 -22.109 1 61.62 303 ALA B N 1
ATOM 4773 C CA . ALA B 1 303 ? -13.516 -46.219 -21.812 1 61.62 303 ALA B CA 1
ATOM 4774 C C . ALA B 1 303 ? -14.641 -47.219 -21.953 1 61.62 303 ALA B C 1
ATOM 4776 O O . ALA B 1 303 ? -15.812 -46.906 -21.703 1 61.62 303 ALA B O 1
#

Foldseek 3Di:
DDDADELVPDDLVVVVVVLVFAQEEEEEPDLAQAFPPGGDPQRLVLVVVSVVVRHHYAYAYQDCQPHQVVVQVVSVVVPDHDDSLSYHYLLLLVLVVCVVVVDDFEAEEAGHPNSVVSNVVSPHHYDDPCPPPDDPVDVVVLVVSLAEDPRHQEYEYFWHPPDDPSSLSSLLNNLLDPRRAYAYGDQDQWDAHPVRDTDGGRNVSVVSSCVSNVDDHQYRGFAHPSVLVVCCVSVVCDDQSNYEYEDADQRGRLLNSLVNVHAYEYEPSHDDHLVVQCPDPSSNHNYYDPHSSVSSVVVVVSD/DPDADELVPDDLVVVVVVLVFAQEEEEEPDLAQAFPVGGDPQRLVLVVVSVVVRHHYAYAYQDCQPHQVVVQVVSVVVPDHDDSLSYHYLLLLVLVVCVVVVPDFEAEEADHPNSVVSNVVSPHHYDDPCPPPDDPVDVVVLVVSLAEDPRHQEYEYFWHPPDDPSSLSSLLNNLLDVRRAYAYGDQDQWDAHPVRDTDGGRNVSVVSSCVSNVDDHQYRGFAHPSVLVVCCVSVVPDDQSNYEYEDADQRGRLLNSLVNVHAYEYEPSHDDHLVVQCPDPSSNHNYYDPHSSVSSVSVVVSD

Nearest PDB structures (foldseek):
  7po7-assembly1_A  TM=9.108E-01  e=1.551E-23  Mus musculus
  1zjj-assembly1_A  TM=8.896E-01  e=2.834E-20  P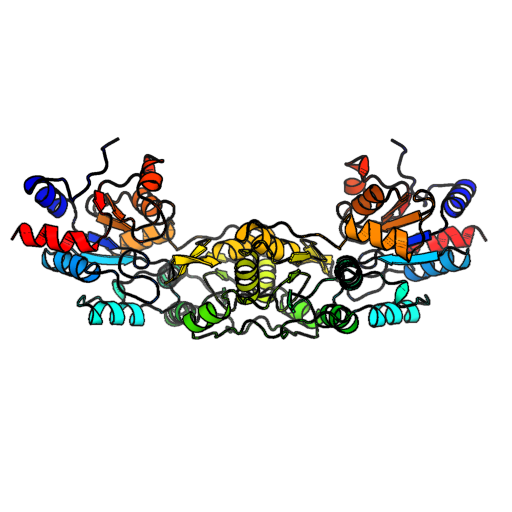yrococcus horikoshii OT3
  3qgm-assembly1_B  TM=8.721E-01  e=3.903E-19  Archaeoglobus fulgidus
  1pw5-assembly1_A  TM=8.867E-01  e=3.027E-17  Thermotoga maritima
  7po7-assembly4_G  TM=8.635E-01  e=3.954E-13  Mus musculus

pLDDT: mean 94.24, std 6.71, range [48.41, 98.88]

Organism: Vespula vulgaris (NCBI:txid7454)

Sequence (606 aa):
MPETKDLRNVNEEEIRRFLDSFDIVLSDCDGVLWHIDSPIENSIEALTKLQSFGKKIFLVTNNATAGTRKICERLLVNGLEAKEEQVIIPSKVIAWYLKKINFQGQAFTIAMEPFRKVLMEAGIELLDEKEPNVYPNNVPATLNAVQDRQSVKAVITDFDVNCNWAKLTFAISCLKRKDVLYVTGALDKWVSCSNGSLILGPGPLIDIITEGSGRTPISCGKPSDTLRNYIFEFCNVINPKRCLFIGDTVNYDMKFGALCGFQKFFVSTGCDSFEESQKNEDTCPEYYLPNFGQLLSILDDMAMPETKDLRNVNEEEIRRFLDSFDIVLSDCDGVLWHIDSPIENSIEALTKLQSFGKKIFLVTNNATAGTRKICERLLVNGLEAKEEQVIIPSKVIAWYLKKINFQGQAFTIAMEPFRKVLMEAGIELLDEKEPNVYPNNVPATLNAVQDRQSVKAVITDFDVNCNWAKLTFAISCLKRKDVLYVTGALDKWVSCSNGSLILGPGPLIDIITEGSGRTPISCGKPSDTLRNYIFEFCNVINPKRCLFIGDTVNYDMKFGALCGFQKFFVSTGCDSFEESQKNEDTCPEYYLPNFGQLLSILDDMA

Secondary structure (DSSP, 8-state):
-PPPEEGGG--HHHHHHHHHT-SEEEE--BTTTEETTEEPTTHHHHHHHHHHTT-EEEEE-S--SS-HHHHHHHHHHTT----GGGEE-HHHHHHHHHHHTT--SEEEEES-HHHHHHHHHTT-EE--TTPSP--TT-HHHHHHHTS--TTEEEEEE---TT-BHHHHHHHHHHHTSTTSEEEES---SEEE-TTS-EEE-SHHHHHHHHHHHT---EE-SSS-HHHHHHHHHHTT-S-GGGEEEEES-IIIIIHHHHHHT-EEEEESSSSS-HHHHTS-GGG--SEEESSTTHHHHHHHHH-/-PPPEEGGG--HHHHHHHHHT-SEEEE--BTTTEETTEEPTTHHHHHHHHHHTT-EEEEE-S--SS-HHHHHHHHHHTT----GGGEE-HHHHHHHHHHHTT--SEEEEES-HHHHHHHHHTT-EE--TTPSP--TT-HHHHHHHTS--TTEEEEEE---TT-BHHHHHHHHHHHTSTTSEEEES---SEEE-TTS-EEE-SHHHHHHHHHHHT---EE-SSS-HHHHHHHHHHTT-S-GGGEEEEES-IIIIIHHHHHHT-EEEEESSSSS-HHHHTS-GGG--SEEESSTTHHHHHHHHH-

Radius of gyration: 29.12 Å; Cα contacts (8 Å, |Δi|>4): 1250; chains: 2; bounding box: 49×97×59 Å

Solvent-accessible surface area (backbone atoms only — not comparable to full-atom values): 30634 Å² total; per-residue (Å²): 124,86,72,58,40,48,65,89,75,54,54,71,69,53,51,52,50,55,62,68,48,40,50,35,38,37,27,39,39,76,27,44,34,23,34,84,82,42,75,34,74,49,17,48,48,23,52,37,52,44,39,74,73,68,34,45,73,34,38,46,33,54,72,35,68,73,33,48,66,55,50,31,52,55,35,39,79,56,66,27,86,56,58,56,84,36,45,44,32,18,41,58,41,44,39,52,51,41,56,74,67,63,68,73,64,27,27,43,65,45,48,28,65,43,29,51,49,47,29,45,74,68,69,47,46,61,54,62,85,70,58,47,58,75,41,87,91,34,63,70,61,24,56,60,43,26,48,61,56,86,64,49,33,26,40,37,40,33,53,33,76,73,42,30,43,44,47,46,37,24,48,22,42,39,42,64,41,83,79,30,43,45,36,30,24,35,57,46,55,59,38,74,41,69,84,72,42,74,38,74,34,31,19,64,62,51,46,49,34,28,66,70,32,72,46,79,58,51,47,21,12,70,50,32,69,54,32,45,54,46,46,39,62,75,68,60,58,83,55,39,63,30,24,36,30,38,25,22,35,46,82,28,38,25,39,29,18,43,73,57,44,31,36,27,33,38,27,42,61,36,84,33,52,66,72,64,29,64,72,40,78,75,33,39,33,55,30,36,38,65,44,55,18,58,50,35,61,57,55,54,66,71,102,122,87,72,59,41,48,65,90,75,53,56,71,68,54,52,54,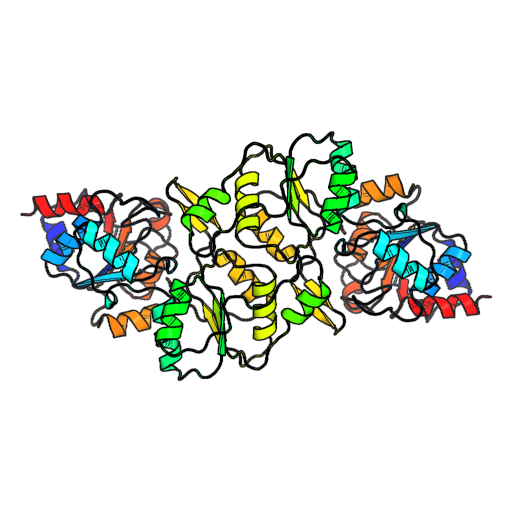48,55,61,67,48,40,50,35,37,36,27,38,39,78,26,45,34,24,36,87,82,41,74,35,73,48,18,49,49,22,51,38,52,45,40,74,72,66,32,46,72,33,37,46,33,57,71,36,68,72,33,47,66,54,50,30,50,54,35,40,79,56,67,28,88,56,57,56,85,35,44,45,31,17,42,59,40,45,39,51,52,40,56,74,69,63,68,73,62,28,26,42,64,44,47,30,64,43,30,50,49,50,28,46,75,67,69,48,48,62,53,62,84,71,57,47,58,76,41,88,89,33,62,69,62,24,57,62,43,27,47,60,54,88,65,50,34,28,40,38,38,33,52,32,75,74,41,28,44,45,47,47,37,25,48,24,41,41,42,63,41,83,81,31,44,45,37,29,23,37,57,45,54,58,37,74,43,68,85,71,42,72,39,75,34,31,20,64,63,50,46,50,33,30,64,70,32,73,46,80,58,51,47,20,14,71,49,32,68,54,32,46,52,47,45,38,62,76,68,60,58,83,53,40,62,30,25,35,30,38,25,21,36,45,83,29,39,25,38,28,18,42,75,58,46,30,36,25,34,38,28,44,61,35,82,34,52,66,71,65,30,64,72,41,78,75,33,38,33,53,30,35,39,65,44,54,17,57,50,36,59,57,56,54,67,72,102